Protein AF-0000000086306920 (afdb_homodimer)

InterPro domains:
  IPR001753 Enoyl-CoA hydratase/isomerase-like domain [PF00378] (53-278)
  IPR014748 Enoyl-CoA hydratase, C-terminal [G3DSA:1.10.12.10] (220-279)
  IPR018376 Enoyl-CoA hydratase/isomerase, conserved site [PS00166] (116-136)
  IPR029045 ClpP/crotonase-like domain superfamily [SSF52096] (50-278)

Foldseek 3Di:
DPPPVPPVQPQQQQQQPQPQPCDPPPLLRQEGEGERDPPPSPDLDPPDPVLLVSLVVLLPDLRHAEYEQAYPDFQHSGQDHRVVSVVPDDPVRNVVNLVVLLVSLQSLLLRLHAYEYQFLHEQEQSSLSNRLSGPAYEYEQHHKYADQVVVVVGGRRNCLQPSVCVQQNDVVSCVRRVVSGIHGRVVCCVSRVHVYYYHADPSSRVSVVVVVVVSSVRVLDARLLNSLVSVLCVVLVVDDVVVSVVSNVVSVVVVVVDVQVVQVVVCVVVVHRGDHDND/DDPPVVPDQPAQQQAQQPPQPCDPPPLLHQEGERERDRDPSPDLDPPPPNLLVSLVVLLPDLRHAEYEYAYPDFQFGGQDHRVVSVVPDDPVRNVVNLVVLLVSLQSLLLRLHAYEYQFLHEQEQSRLSNRLSGPAYEYEQHHKYADQVVVVVGFRRNCLLPSVCVQQNDVVSCVRRVVRGIHGRVVCCVSRVHVYYYHADPSSRVSVVVVVVVSSVRVLDARLLNSLVSVLVVVLVVDDVVVSVVSNVVSVVVVVVDVQVVQVVVCVVVVHRGDHDND

pLDDT: mean 84.09, std 22.6, range [19.94, 98.88]

Sequence (558 aa):
MDCSWNVSVFLVYICAVVGTLKSAVPGLAGTWRFVMRSEELNGPAFPPPQMRQLVSELHRDSAVRVVVFRSLLPGVFCAGADLKERARMSNSEAEHFVLGLRSLMNEIAALPMPTIAAVDGFALGGGLELALACDLRTAAHTAQMGLIETTRGLLPGAGGSQRLPRAVGFAVAKELIFTGRRVGGEEALQLGLVNRAVEQNQAGDAAYREALCLAREILPQAPIAVRMAKEAMNRGMEVDIASGMAIEGMCYARVIPTRDRQEGMAAFIEKRKPRYTGEMDCSWNVSVFLVYICAVVGTLKSAVPGLAGTWRFVMRSEELNGPAFPPPQMRQLVSELHRDSAVRVVVFRSLLP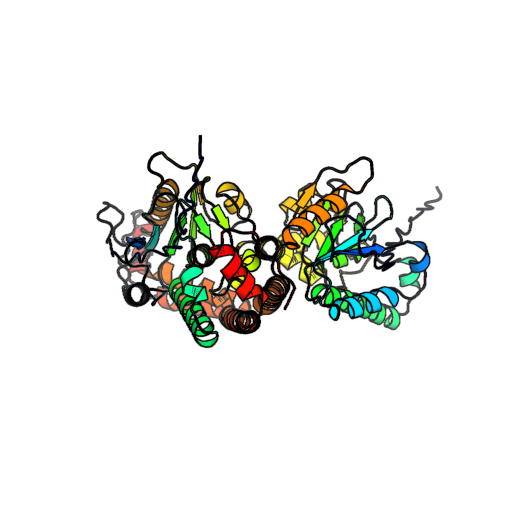GVFCAGADLKERARMSNSEAEHFVLGLRSLMNEIAALPMPTIAAVDGFALGGGLELALACDLRTAAHTAQMGLIETTRGLLPGAGGSQRLPRAVGFAVAKELIFTGRRVGGEEALQLGLVNRAVEQNQAGDAAYREALCLAREILPQAPIAVRMAKEAMNRGMEVDIASGMAIEGMCYARVIPTRDRQEGMAAFIEKRKPRYTGE

Organism: NCBI:txid299321

Structure (mmCIF, N/CA/C/O backbone):
data_AF-0000000086306920-model_v1
#
loop_
_entity.id
_entity.type
_entity.pdbx_description
1 polymer 'Enoyl CoA hydratase domain containing 2'
#
loop_
_atom_site.group_PDB
_atom_site.id
_atom_site.type_symbol
_atom_site.label_atom_id
_atom_site.label_alt_id
_atom_site.label_comp_id
_atom_site.label_asym_id
_atom_site.label_entity_id
_atom_site.label_seq_id
_atom_site.pdbx_PDB_ins_code
_atom_site.Cartn_x
_atom_site.Cartn_y
_atom_site.Cartn_z
_atom_site.occupancy
_atom_site.B_iso_or_equiv
_atom_site.auth_seq_id
_atom_site.auth_comp_id
_atom_site.auth_asym_id
_atom_site.auth_atom_id
_atom_site.pdbx_PDB_model_num
ATOM 1 N N . MET A 1 1 ? 39.969 -36.812 -15.742 1 23.05 1 MET A N 1
ATOM 2 C CA . MET A 1 1 ? 38.938 -36.906 -14.703 1 23.05 1 MET A CA 1
ATOM 3 C C . MET A 1 1 ? 37.625 -36.375 -15.195 1 23.05 1 MET A C 1
ATOM 5 O O . MET A 1 1 ? 37.562 -35.219 -15.68 1 23.05 1 MET A O 1
ATOM 9 N N . ASP A 1 2 ? 36.594 -37.219 -15.711 1 21.28 2 ASP A N 1
ATOM 10 C CA . ASP A 1 2 ? 35.406 -37.062 -16.562 1 21.28 2 ASP A CA 1
ATOM 11 C C . ASP A 1 2 ? 34.375 -36.156 -15.906 1 21.28 2 ASP A C 1
ATOM 13 O O . ASP A 1 2 ? 33.938 -36.406 -14.773 1 21.28 2 ASP A O 1
ATOM 17 N N . CYS A 1 3 ? 34.438 -34.844 -16.125 1 21.11 3 CYS A N 1
ATOM 18 C CA . CYS A 1 3 ? 33.656 -33.688 -15.711 1 21.11 3 CYS A CA 1
ATOM 19 C C . CYS A 1 3 ? 32.156 -33.875 -16.016 1 21.11 3 CYS A C 1
ATOM 21 O O . CYS A 1 3 ? 31.609 -33.219 -16.875 1 21.11 3 CYS A O 1
ATOM 23 N N . SER A 1 4 ? 31.672 -35.156 -16.047 1 22.3 4 SER A N 1
ATOM 24 C CA . SER A 1 4 ? 30.281 -35.469 -16.375 1 22.3 4 SER A CA 1
ATOM 25 C C . SER A 1 4 ? 29.312 -34.719 -15.5 1 22.3 4 SER A C 1
ATOM 27 O O . SER A 1 4 ? 29.078 -35.094 -14.344 1 22.3 4 SER A O 1
ATOM 29 N N . TRP A 1 5 ? 29.531 -33.438 -15.469 1 21.06 5 TRP A N 1
ATOM 30 C CA . TRP A 1 5 ? 28.719 -32.562 -14.633 1 21.06 5 TRP A CA 1
ATOM 31 C C . TRP A 1 5 ? 27.234 -32.781 -14.898 1 21.06 5 TRP A C 1
ATOM 33 O O . TRP A 1 5 ? 26.766 -32.656 -16.031 1 21.06 5 TRP A O 1
ATOM 43 N N . ASN A 1 6 ? 26.672 -33.875 -14.336 1 22.02 6 ASN A N 1
ATOM 44 C CA . ASN A 1 6 ? 25.25 -34.25 -14.344 1 22.02 6 ASN A CA 1
ATOM 45 C C . ASN A 1 6 ? 24.359 -33.031 -14.086 1 22.02 6 ASN A C 1
ATOM 47 O O . ASN A 1 6 ? 24.328 -32.531 -12.969 1 22.02 6 ASN A O 1
ATOM 51 N N . VAL A 1 7 ? 24.5 -32.094 -14.93 1 21.3 7 VAL A N 1
ATOM 52 C CA . VAL A 1 7 ? 23.672 -30.891 -14.891 1 21.3 7 VAL A CA 1
ATOM 53 C C . VAL A 1 7 ? 22.203 -31.281 -14.805 1 21.3 7 VAL A C 1
ATOM 55 O O . VAL A 1 7 ? 21.656 -31.875 -15.727 1 21.3 7 VAL A O 1
ATOM 58 N N . SER A 1 8 ? 21.812 -31.828 -13.68 1 23.23 8 SER A N 1
ATOM 59 C CA . SER A 1 8 ? 20.438 -32.094 -13.32 1 23.23 8 SER A CA 1
ATOM 60 C C . SER A 1 8 ? 19.516 -30.938 -13.742 1 23.23 8 SER A C 1
ATOM 62 O O . SER A 1 8 ? 19.766 -29.781 -13.375 1 23.23 8 SER A O 1
ATOM 64 N N . VAL A 1 9 ? 19.344 -30.922 -15.062 1 22.53 9 VAL A N 1
ATOM 65 C CA . VAL A 1 9 ? 18.344 -30.062 -15.688 1 22.53 9 VAL A CA 1
ATOM 66 C C . VAL A 1 9 ? 17.109 -29.969 -14.797 1 22.53 9 VAL A C 1
ATOM 68 O O . VAL A 1 9 ? 16.469 -30.984 -14.5 1 22.53 9 VAL A O 1
ATOM 71 N N . PHE A 1 10 ? 17.281 -29.172 -13.828 1 24.64 10 PHE A N 1
ATOM 72 C CA . PHE A 1 10 ? 16.188 -28.875 -12.898 1 24.64 10 PHE A CA 1
ATOM 73 C C . PHE A 1 10 ? 14.961 -28.375 -13.648 1 24.64 10 PHE A C 1
ATOM 75 O O . PHE A 1 10 ? 15.031 -27.391 -14.391 1 24.64 10 PHE A O 1
ATOM 82 N N . LEU A 1 11 ? 14.336 -29.344 -14.422 1 24.44 11 LEU A N 1
ATOM 83 C CA . LEU A 1 11 ? 13.047 -29.188 -15.086 1 24.44 11 LEU A CA 1
ATOM 84 C C . LEU A 1 11 ? 12.07 -28.406 -14.211 1 24.44 11 LEU A C 1
ATOM 86 O O . LEU A 1 11 ? 11.828 -28.766 -13.062 1 24.44 11 LEU A O 1
ATOM 90 N N . VAL A 1 12 ? 12.25 -27.234 -14.172 1 27.53 12 VAL A N 1
ATOM 91 C CA . VAL A 1 12 ? 11.234 -26.375 -13.555 1 27.53 12 VAL A CA 1
ATOM 92 C C . VAL A 1 12 ? 9.852 -26.734 -14.109 1 27.53 12 VAL A C 1
ATOM 94 O O . VAL A 1 12 ? 9.586 -26.531 -15.297 1 27.53 12 VAL A O 1
ATOM 97 N N . TYR A 1 13 ? 9.359 -27.922 -13.859 1 26.92 13 TYR A N 1
ATOM 98 C CA . TYR A 1 13 ? 8 -28.375 -14.141 1 26.92 13 TYR A CA 1
ATOM 99 C C . TYR A 1 13 ? 6.973 -27.406 -13.578 1 26.92 13 TYR A C 1
ATOM 101 O O . TYR A 1 13 ? 6.941 -27.141 -12.375 1 26.92 13 TYR A O 1
ATOM 109 N N . ILE A 1 14 ? 6.961 -26.281 -14 1 29.45 14 ILE A N 1
ATOM 110 C CA . ILE A 1 14 ? 5.703 -25.625 -13.641 1 29.45 14 ILE A CA 1
ATOM 111 C C . ILE A 1 14 ? 4.531 -26.516 -14.016 1 29.45 14 ILE A C 1
ATOM 113 O O . ILE A 1 14 ? 4.258 -26.734 -15.195 1 29.45 14 ILE A O 1
ATOM 117 N N . CYS A 1 15 ? 4.492 -27.672 -13.648 1 28.45 15 CYS A N 1
ATOM 118 C CA . CYS A 1 15 ? 3.379 -28.594 -13.82 1 28.45 15 CYS A CA 1
ATOM 119 C C . CYS A 1 15 ? 2.051 -27.922 -13.516 1 28.45 15 CYS A C 1
ATOM 121 O O . CYS A 1 15 ? 1.776 -27.562 -12.367 1 28.45 15 CYS A O 1
ATOM 123 N N . ALA A 1 16 ? 1.726 -27.016 -14.289 1 30.42 16 ALA A N 1
ATOM 124 C CA . ALA A 1 16 ? 0.384 -26.438 -14.203 1 30.42 16 ALA A CA 1
ATOM 125 C C . ALA A 1 16 ? -0.68 -27.531 -14.211 1 30.42 16 ALA A C 1
ATOM 127 O O . ALA A 1 16 ? -0.906 -28.188 -15.234 1 30.42 16 ALA A O 1
ATOM 128 N N . VAL A 1 17 ? -0.531 -28.703 -13.844 1 29.7 17 VAL A N 1
ATOM 129 C CA . VAL A 1 17 ? -1.789 -29.453 -13.82 1 29.7 17 VAL A CA 1
ATOM 130 C C . VAL A 1 17 ? -2.842 -28.641 -13.055 1 29.7 17 VAL A C 1
ATOM 132 O O . VAL A 1 17 ? -2.674 -28.359 -11.867 1 29.7 17 VAL A O 1
ATOM 135 N N . VAL A 1 18 ? -3.406 -27.781 -13.742 1 33 18 VAL A N 1
ATOM 136 C CA . VAL A 1 18 ? -4.625 -27.047 -13.406 1 33 18 VAL A CA 1
ATOM 137 C C . VAL A 1 18 ? -5.719 -28.031 -13.008 1 33 18 VAL A C 1
ATOM 139 O O . VAL A 1 18 ? -6.164 -28.844 -13.82 1 33 18 VAL A O 1
ATOM 142 N N . GLY A 1 19 ? -5.43 -28.953 -12.219 1 32.41 19 GLY A N 1
ATOM 143 C CA . GLY A 1 19 ? -6.676 -29.547 -11.75 1 32.41 19 GLY A CA 1
ATOM 144 C C . GLY A 1 19 ? -7.41 -28.672 -10.75 1 32.41 19 GLY A C 1
ATOM 145 O O . GLY A 1 19 ? -6.793 -27.859 -10.055 1 32.41 19 GLY A O 1
ATOM 146 N N . THR A 1 20 ? -8.414 -28.094 -11.305 1 39.59 20 THR A N 1
ATOM 147 C CA . THR A 1 20 ? -9.43 -27.406 -10.516 1 39.59 20 THR A CA 1
ATOM 148 C C . THR A 1 20 ? -9.766 -28.203 -9.25 1 39.59 20 THR A C 1
ATOM 150 O O . THR A 1 20 ? -10.164 -29.375 -9.336 1 39.59 20 THR A O 1
ATOM 153 N N . LEU A 1 21 ? -8.859 -28.281 -8.312 1 39.41 21 LEU A N 1
ATOM 154 C CA . LEU A 1 21 ? -9.516 -28.875 -7.145 1 39.41 21 LEU A CA 1
ATOM 155 C C . LEU A 1 21 ? -10.297 -27.812 -6.375 1 39.41 21 LEU A C 1
ATOM 157 O O . LEU A 1 21 ? -9.742 -26.781 -5.984 1 39.41 21 LEU A O 1
ATOM 161 N N . LYS A 1 22 ? -11.531 -27.625 -6.82 1 46.25 22 LYS A N 1
ATOM 162 C CA . LYS A 1 22 ? -12.406 -26.984 -5.844 1 46.25 22 LYS A CA 1
ATOM 163 C C . LYS A 1 22 ? -12.227 -27.594 -4.461 1 46.25 22 LYS A C 1
ATOM 165 O O . LYS A 1 22 ? -12.359 -28.812 -4.293 1 46.25 22 LYS A O 1
ATOM 170 N N . SER A 1 23 ? -11.188 -27.062 -3.826 1 47.88 23 SER A N 1
ATOM 171 C CA . SER A 1 23 ? -10.773 -27.656 -2.561 1 47.88 23 SER A CA 1
ATOM 172 C C . SER A 1 23 ? -11.977 -28.047 -1.709 1 47.88 23 SER A C 1
ATOM 174 O O . SER A 1 23 ? -12.93 -27.266 -1.592 1 47.88 23 SER A O 1
ATOM 176 N N . ALA A 1 24 ? -12.055 -29.266 -1.568 1 44.41 24 ALA A N 1
ATOM 177 C CA . ALA A 1 24 ? -12.891 -29.953 -0.58 1 44.41 24 ALA A CA 1
ATOM 178 C C . ALA A 1 24 ? -12.484 -29.562 0.839 1 44.41 24 ALA A C 1
ATOM 180 O O . ALA A 1 24 ? -12.82 -30.25 1.8 1 44.41 24 ALA A O 1
ATOM 181 N N . VAL A 1 25 ? -11.383 -28.672 0.858 1 42.41 25 VAL A N 1
ATOM 182 C CA . VAL A 1 25 ? -11.141 -28.422 2.275 1 42.41 25 VAL A CA 1
ATOM 183 C C . VAL A 1 25 ? -12.359 -27.766 2.9 1 42.41 25 VAL A C 1
ATOM 185 O O . VAL A 1 25 ? -12.828 -26.719 2.418 1 42.41 25 VAL A O 1
ATOM 188 N N . PRO A 1 26 ? -12.883 -28.438 3.658 1 45.09 26 PRO A N 1
ATOM 189 C CA . PRO A 1 26 ? -13.992 -27.812 4.387 1 45.09 26 PRO A CA 1
ATOM 190 C C . PRO A 1 26 ? -13.68 -26.406 4.859 1 45.09 26 PRO A C 1
ATOM 192 O O . PRO A 1 26 ? -12.602 -26.156 5.406 1 45.09 26 PRO A O 1
ATOM 195 N N . GLY A 1 27 ? -14.406 -25.438 4.461 1 44.88 27 GLY A N 1
ATOM 196 C CA . GLY A 1 27 ? -14.266 -24.047 4.879 1 44.88 27 GLY A CA 1
ATOM 197 C C . GLY A 1 27 ? -13.555 -23.188 3.852 1 44.88 27 GLY A C 1
ATOM 198 O O . GLY A 1 27 ? -13.359 -21.984 4.066 1 44.88 27 GLY A O 1
ATOM 199 N N . LEU A 1 28 ? -12.938 -23.812 2.9 1 48.72 28 LEU A N 1
ATOM 200 C CA . LEU A 1 28 ? -12.273 -23 1.889 1 48.72 28 LEU A CA 1
ATOM 201 C C . LEU A 1 28 ? -13.039 -23.031 0.571 1 48.72 28 LEU A C 1
ATOM 203 O O . LEU A 1 28 ? -12.445 -23.188 -0.496 1 48.72 28 LEU A O 1
ATOM 207 N N . ALA A 1 29 ? -14.219 -22.984 0.51 1 50.06 29 ALA A N 1
ATOM 208 C CA . ALA A 1 29 ? -15.039 -22.812 -0.684 1 50.06 29 ALA A CA 1
ATOM 209 C C . ALA A 1 29 ? -14.656 -21.531 -1.427 1 50.06 29 ALA A C 1
ATOM 211 O O . ALA A 1 29 ? -14.414 -20.5 -0.806 1 50.06 29 ALA A O 1
ATOM 212 N N . GLY A 1 30 ? -14.188 -21.719 -2.688 1 48.97 30 GLY A N 1
ATOM 213 C CA . GLY A 1 30 ? -13.836 -20.578 -3.514 1 48.97 30 GLY A CA 1
ATOM 214 C C . GLY A 1 30 ? -12.344 -20.484 -3.793 1 48.97 30 GLY A C 1
ATOM 215 O O . GLY A 1 30 ? -11.891 -19.531 -4.43 1 48.97 30 GLY A O 1
ATOM 216 N N . THR A 1 31 ? -11.688 -21.453 -3.232 1 48.62 31 THR A N 1
ATOM 217 C CA . THR A 1 31 ? -10.25 -21.438 -3.506 1 48.62 31 THR A CA 1
ATOM 218 C C . THR A 1 31 ? -9.898 -22.453 -4.598 1 48.62 31 THR A C 1
ATOM 220 O O . THR A 1 31 ? -10.422 -23.562 -4.617 1 48.62 31 THR A O 1
ATOM 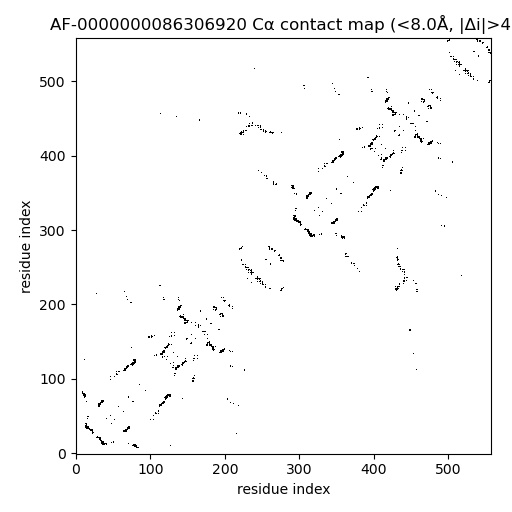223 N N . TRP A 1 32 ? -9.289 -22.016 -5.656 1 49.06 32 TRP A N 1
ATOM 224 C CA . TRP A 1 32 ? -8.758 -22.859 -6.715 1 49.06 32 TRP A CA 1
ATOM 225 C C . TRP A 1 32 ? -7.27 -23.109 -6.52 1 49.06 32 TRP A C 1
ATOM 227 O O . TRP A 1 32 ? -6.523 -22.203 -6.164 1 49.06 32 TRP A O 1
ATOM 237 N N . ARG A 1 33 ? -7.047 -24.406 -6.355 1 51.31 33 ARG A N 1
ATOM 238 C CA . ARG A 1 33 ? -5.641 -24.766 -6.227 1 51.31 33 ARG A CA 1
ATOM 239 C C . ARG A 1 33 ? -5.062 -25.219 -7.566 1 51.31 33 ARG A C 1
ATOM 241 O O . ARG A 1 33 ? -5.676 -26.016 -8.273 1 51.31 33 ARG A O 1
ATOM 248 N N . PHE A 1 34 ? -4.094 -24.547 -8.047 1 48.62 34 PHE A N 1
ATOM 249 C CA . PHE A 1 34 ? -3.35 -24.953 -9.227 1 48.62 34 PHE A CA 1
ATOM 250 C C . PHE A 1 34 ? -2.16 -25.828 -8.852 1 48.62 34 PHE A C 1
ATOM 252 O O . PHE A 1 34 ? -1.354 -25.453 -7.996 1 48.62 34 PHE A O 1
ATOM 259 N N . VAL A 1 35 ? -2.332 -27.203 -9.125 1 42.91 35 VAL A N 1
ATOM 260 C CA . VAL A 1 35 ? -1.235 -28.125 -8.844 1 42.91 35 VAL A CA 1
ATOM 261 C C . VAL A 1 35 ? -0.419 -28.359 -10.109 1 42.91 35 VAL A C 1
ATOM 263 O O . VAL A 1 35 ? -0.979 -28.641 -11.172 1 42.91 35 VAL A O 1
ATOM 266 N N . MET A 1 36 ? 0.845 -27.906 -10.18 1 45.62 36 MET A N 1
ATOM 267 C CA . MET A 1 36 ? 1.755 -28.109 -11.297 1 45.62 36 MET A CA 1
ATOM 268 C C . MET A 1 36 ? 2.389 -29.5 -11.227 1 45.62 36 MET A C 1
ATOM 270 O O . MET A 1 36 ? 2.971 -29.875 -10.203 1 45.62 36 MET A O 1
ATOM 274 N N . ARG A 1 37 ? 1.857 -30.672 -12 1 43.19 37 ARG A N 1
ATOM 275 C CA . ARG A 1 37 ? 2.508 -31.984 -12 1 43.19 37 ARG A CA 1
ATOM 276 C C . ARG A 1 37 ? 3.512 -32.094 -13.141 1 43.19 37 ARG A C 1
ATOM 278 O O . ARG A 1 37 ? 3.379 -31.406 -14.164 1 43.19 37 ARG A O 1
ATOM 285 N N . SER A 1 38 ? 4.777 -32.656 -12.938 1 41.16 38 SER A N 1
ATOM 286 C CA . SER A 1 38 ? 5.957 -32.844 -13.773 1 41.16 38 SER A CA 1
ATOM 287 C C . SER A 1 38 ? 5.602 -33.531 -15.078 1 41.16 38 SER A C 1
ATOM 289 O O . SER A 1 38 ? 6.215 -33.281 -16.109 1 41.16 38 SER A O 1
ATOM 291 N N . GLU A 1 39 ? 4.848 -34.5 -15.094 1 39.5 39 GLU A N 1
ATOM 292 C CA . GLU A 1 39 ? 5.012 -35.406 -16.219 1 39.5 39 GLU A CA 1
ATOM 293 C C . GLU A 1 39 ? 4.73 -34.688 -17.547 1 39.5 39 GLU A C 1
ATOM 295 O O . GLU A 1 39 ? 5.32 -35.062 -18.562 1 39.5 39 GLU A O 1
ATOM 300 N N . GLU A 1 40 ? 3.799 -33.969 -17.703 1 37.19 40 GLU A N 1
ATOM 301 C CA . GLU A 1 40 ? 3.404 -33.438 -19.016 1 37.19 40 GLU A CA 1
ATOM 302 C C . GLU A 1 40 ? 4.188 -32.188 -19.375 1 37.19 40 GLU A C 1
ATOM 304 O O . GLU A 1 40 ? 4.047 -31.641 -20.469 1 37.19 40 GLU A O 1
ATOM 309 N N . LEU A 1 41 ? 4.836 -31.562 -18.578 1 37.53 41 LEU A N 1
ATOM 310 C CA . LEU A 1 41 ? 5.625 -30.375 -18.859 1 37.53 41 LEU A CA 1
ATOM 311 C C . LEU A 1 41 ? 6.809 -30.703 -19.766 1 37.53 41 LEU A C 1
ATOM 313 O O . LEU A 1 41 ? 7.543 -29.812 -20.188 1 37.53 41 LEU A O 1
ATOM 317 N N . ASN A 1 42 ? 7.223 -31.859 -19.844 1 33.66 42 ASN A N 1
ATOM 318 C CA . ASN A 1 42 ? 8.336 -32.219 -20.703 1 33.66 42 ASN A CA 1
ATOM 319 C C . ASN A 1 42 ? 8 -32 -22.172 1 33.66 42 ASN A C 1
ATOM 321 O O . ASN A 1 42 ? 8.742 -32.438 -23.062 1 33.66 42 ASN A O 1
ATOM 325 N N . GLY A 1 43 ? 6.734 -31.594 -22.422 1 36.66 43 GLY A N 1
ATOM 326 C CA . GLY A 1 43 ? 6.605 -31.406 -23.859 1 36.66 43 GLY A CA 1
ATOM 327 C C . GLY A 1 43 ? 7.117 -30.062 -24.328 1 36.66 43 GLY A C 1
ATOM 328 O O . GLY A 1 43 ? 7.426 -29.188 -23.516 1 36.66 43 GLY A O 1
ATOM 329 N N . PRO A 1 44 ? 7.574 -29.844 -25.547 1 38.34 44 PRO A N 1
ATOM 330 C CA . PRO A 1 44 ? 8.102 -28.672 -26.266 1 38.34 44 PRO A CA 1
ATOM 331 C C . PRO A 1 44 ? 7.305 -27.406 -25.984 1 38.34 44 PRO A C 1
ATOM 333 O O . PRO A 1 44 ? 7.723 -26.312 -26.391 1 38.34 44 PRO A O 1
ATOM 336 N N . ALA A 1 45 ? 6.047 -27.516 -25.5 1 44.69 45 ALA A N 1
ATOM 337 C CA . ALA A 1 45 ? 5.164 -26.359 -25.578 1 44.69 45 ALA A CA 1
ATOM 338 C C . ALA A 1 45 ? 5.051 -25.672 -24.219 1 44.69 45 ALA A C 1
ATOM 340 O O . ALA A 1 45 ? 4.125 -25.938 -23.453 1 44.69 45 ALA A O 1
ATOM 341 N N . PHE A 1 46 ? 6.195 -25.203 -23.578 1 46.06 46 PHE A N 1
ATOM 342 C CA . PHE A 1 46 ? 6.062 -24.297 -22.438 1 46.06 46 PHE A CA 1
ATOM 343 C C . PHE A 1 46 ? 5.77 -22.875 -22.906 1 46.06 46 PHE A C 1
ATOM 345 O O . PHE A 1 46 ? 6.461 -22.359 -23.781 1 46.06 46 PHE A O 1
ATOM 352 N N . PRO A 1 47 ? 4.855 -22.219 -22.016 1 54.41 47 PRO A N 1
ATOM 353 C CA . PRO A 1 47 ? 3.916 -22.719 -21.016 1 54.41 47 PRO A CA 1
ATOM 354 C C . PRO A 1 47 ? 2.85 -23.641 -21.594 1 54.41 47 PRO A C 1
ATOM 356 O O . PRO A 1 47 ? 2.445 -23.469 -22.75 1 54.41 47 PRO A O 1
ATOM 359 N N . PRO A 1 48 ? 2.562 -24.609 -20.797 1 57.97 48 PRO A N 1
ATOM 360 C CA . PRO A 1 48 ? 1.554 -25.516 -21.359 1 57.97 48 PRO A CA 1
ATOM 361 C C . PRO A 1 48 ? 0.26 -24.797 -21.734 1 57.97 48 PRO A C 1
ATOM 363 O O . PRO A 1 48 ? -0.193 -23.906 -21 1 57.97 48 PRO A O 1
ATOM 366 N N . PRO A 1 49 ? -0.139 -24.938 -23 1 63.69 49 PRO A N 1
ATOM 367 C CA . PRO A 1 49 ? -1.439 -24.406 -23.422 1 63.69 49 PRO A CA 1
ATOM 368 C C . PRO A 1 49 ? -2.525 -24.594 -22.359 1 63.69 49 PRO A C 1
ATOM 370 O O . PRO A 1 49 ? -3.434 -23.766 -22.25 1 63.69 49 PRO A O 1
ATOM 373 N N . GLN A 1 50 ? -2.254 -25.484 -21.484 1 69.12 50 GLN A N 1
ATOM 374 C CA . GLN A 1 50 ? -3.277 -25.781 -20.484 1 69.12 50 GLN A CA 1
ATOM 375 C C . GLN A 1 50 ? -3.332 -24.703 -19.406 1 69.12 50 GLN A C 1
ATOM 377 O O . GLN A 1 50 ? -4.414 -24.344 -18.938 1 69.12 50 GLN A O 1
ATOM 382 N N . MET A 1 51 ? -2.203 -24.156 -19.062 1 76.06 51 MET A N 1
ATOM 383 C CA . MET A 1 51 ? -2.189 -23.125 -18.031 1 76.06 51 MET A CA 1
ATOM 384 C C . MET A 1 51 ? -2.857 -21.844 -18.547 1 76.06 51 MET A C 1
ATOM 386 O O . MET A 1 51 ? -3.613 -21.203 -17.812 1 76.06 51 MET A O 1
ATOM 390 N N . ARG A 1 52 ? -2.566 -21.562 -19.797 1 81.06 52 ARG A N 1
ATOM 391 C CA . ARG A 1 52 ? -3.182 -20.375 -20.375 1 81.06 52 ARG A CA 1
ATOM 392 C C . ARG A 1 52 ? -4.703 -20.5 -20.406 1 81.06 52 ARG A C 1
ATOM 394 O O . ARG A 1 52 ? -5.418 -19.547 -20.141 1 81.06 52 ARG A O 1
ATOM 401 N N . GLN A 1 53 ? -5.09 -21.688 -20.75 1 78.44 53 GLN A N 1
ATOM 402 C CA . GLN A 1 53 ? -6.527 -21.953 -20.781 1 78.44 53 GLN A CA 1
ATOM 403 C C . GLN A 1 53 ? -7.141 -21.812 -19.391 1 78.44 53 GLN A C 1
ATOM 405 O O . GLN A 1 53 ? -8.203 -21.203 -19.234 1 78.44 53 GLN A O 1
ATOM 410 N N . LEU A 1 54 ? -6.461 -22.312 -18.438 1 79.81 54 LEU A N 1
ATOM 411 C CA . LEU A 1 54 ? -6.949 -22.234 -17.078 1 79.81 54 LEU A CA 1
ATOM 412 C C . LEU A 1 54 ? -7.023 -20.781 -16.594 1 79.81 54 LEU A C 1
ATOM 414 O O . LEU A 1 54 ? -8.023 -20.375 -16 1 79.81 54 LEU A O 1
ATOM 418 N N . VAL A 1 55 ? -5.977 -20.062 -16.859 1 86.31 55 VAL A N 1
ATOM 419 C CA . VAL A 1 55 ? -5.941 -18.656 -16.453 1 86.31 55 VAL A CA 1
ATOM 420 C C . VAL A 1 55 ? -7.074 -17.891 -17.125 1 86.31 55 VAL A C 1
ATOM 422 O O . VAL A 1 55 ? -7.738 -17.062 -16.5 1 86.31 55 VAL A O 1
ATOM 425 N N . SER A 1 56 ? -7.289 -18.234 -18.359 1 86.75 56 SER A N 1
ATOM 426 C CA . SER A 1 56 ? -8.383 -17.594 -19.094 1 86.75 56 SER A CA 1
ATOM 427 C C . SER A 1 56 ? -9.734 -17.953 -18.484 1 86.75 56 SER A C 1
ATOM 429 O O . SER A 1 56 ? -10.602 -17.078 -18.359 1 86.75 56 SER A O 1
ATOM 431 N N . GLU A 1 57 ? -9.898 -19.188 -18.031 1 82.62 57 GLU A N 1
ATOM 432 C CA . GLU A 1 57 ? -11.141 -19.625 -17.406 1 82.62 57 GLU A CA 1
ATOM 433 C C . GLU A 1 57 ? -11.336 -18.953 -16.047 1 82.62 57 GLU A C 1
ATOM 435 O O . GLU A 1 57 ? -12.445 -18.547 -15.711 1 82.62 57 GLU A O 1
ATOM 440 N N . LEU A 1 58 ? -10.273 -18.844 -15.344 1 85.5 58 LEU A N 1
ATOM 441 C CA . LEU A 1 58 ? -10.32 -18.203 -14.039 1 85.5 58 LEU A CA 1
ATOM 442 C C . LEU A 1 58 ? -10.734 -16.734 -14.172 1 85.5 58 LEU A C 1
ATOM 444 O O . LEU A 1 58 ? -11.484 -16.219 -13.336 1 85.5 58 LEU A O 1
ATOM 448 N N . HIS A 1 59 ? -10.305 -16.141 -15.195 1 90.56 59 HIS A N 1
ATOM 449 C CA . HIS A 1 59 ? -10.602 -14.734 -15.414 1 90.56 59 HIS A CA 1
ATOM 450 C C . HIS A 1 59 ? -12.102 -14.492 -15.516 1 90.56 59 HIS A C 1
ATOM 452 O O . HIS A 1 59 ? -12.594 -13.438 -15.102 1 90.56 59 HIS A O 1
ATOM 458 N N . ARG A 1 60 ? -12.828 -15.508 -15.891 1 89.44 60 ARG A N 1
ATOM 459 C CA . ARG A 1 60 ? -14.25 -15.352 -16.156 1 89.44 60 ARG A CA 1
ATOM 460 C C . ARG A 1 60 ? -15.086 -15.961 -15.039 1 89.44 60 ARG A C 1
ATOM 462 O O . ARG A 1 60 ? -16.312 -15.891 -15.062 1 89.44 60 ARG A O 1
ATOM 469 N N . ASP A 1 61 ? -14.445 -16.531 -14.094 1 82.62 61 ASP A N 1
ATOM 470 C CA . ASP A 1 61 ? -15.172 -17.234 -13.039 1 82.62 61 ASP A CA 1
ATOM 471 C C . ASP A 1 61 ? -15.375 -16.344 -11.82 1 82.62 61 ASP A C 1
ATOM 473 O O . ASP A 1 61 ? -14.477 -16.203 -10.984 1 82.62 61 ASP A O 1
ATOM 477 N N . SER A 1 62 ? -16.547 -15.797 -11.672 1 86.31 62 SER A N 1
ATOM 478 C CA . SER A 1 62 ? -16.828 -14.852 -10.594 1 86.31 62 SER A CA 1
ATOM 479 C C . SER A 1 62 ? -16.984 -15.578 -9.258 1 86.31 62 SER A C 1
ATOM 481 O O . SER A 1 62 ? -17 -14.938 -8.203 1 86.31 62 SER A O 1
ATOM 483 N N . ALA A 1 63 ? -17.016 -16.938 -9.281 1 82.31 63 ALA A N 1
ATOM 484 C CA . ALA A 1 63 ? -17.203 -17.719 -8.055 1 82.31 63 ALA A CA 1
ATOM 485 C C . ALA A 1 63 ? -15.891 -17.922 -7.328 1 82.31 63 ALA A C 1
ATOM 487 O O . ALA A 1 63 ? -15.875 -18.219 -6.129 1 82.31 63 ALA A O 1
ATOM 488 N N . VAL A 1 64 ? -14.797 -17.766 -8.055 1 86.44 64 VAL A N 1
ATOM 489 C CA . VAL A 1 64 ? -13.484 -17.969 -7.445 1 86.44 64 VAL A CA 1
ATOM 490 C C . VAL A 1 64 ? -13.094 -16.734 -6.637 1 86.44 64 VAL A C 1
ATOM 492 O O . VAL A 1 64 ? -13.07 -15.625 -7.168 1 86.44 64 VAL A O 1
ATOM 495 N N . ARG A 1 65 ? -12.742 -16.953 -5.395 1 90.75 65 ARG A N 1
ATOM 496 C CA . ARG A 1 65 ? -12.453 -15.852 -4.492 1 90.75 65 ARG A CA 1
ATOM 497 C C . ARG A 1 65 ? -10.945 -15.672 -4.305 1 90.75 65 ARG A C 1
ATOM 499 O O . ARG A 1 65 ? -10.469 -14.562 -4.074 1 90.75 65 ARG A O 1
ATOM 506 N N . VAL A 1 66 ? -10.242 -16.781 -4.289 1 91.44 66 VAL A N 1
ATOM 507 C CA . VAL A 1 66 ? -8.789 -16.781 -4.148 1 91.44 66 VAL A CA 1
ATOM 508 C C . VAL A 1 66 ? -8.188 -17.906 -4.969 1 91.44 66 VAL A C 1
ATOM 510 O O . VAL A 1 66 ? -8.758 -19 -5.043 1 91.44 66 VAL A O 1
ATOM 513 N N . VAL A 1 67 ? -7.055 -17.625 -5.605 1 89.25 67 VAL A N 1
ATOM 514 C CA . VAL A 1 67 ? -6.301 -18.641 -6.312 1 89.25 67 VAL A CA 1
ATOM 515 C C . VAL A 1 67 ? -4.949 -18.859 -5.633 1 89.25 67 VAL A C 1
ATOM 517 O O . VAL A 1 67 ? -4.219 -17.906 -5.375 1 89.25 67 VAL A O 1
ATOM 520 N N . VAL A 1 68 ? -4.672 -20.094 -5.328 1 89.75 68 VAL A N 1
ATOM 521 C CA . VAL A 1 68 ? -3.387 -20.453 -4.73 1 89.75 68 VAL A CA 1
ATOM 522 C C . VAL A 1 68 ? -2.574 -21.297 -5.711 1 89.75 68 VAL A C 1
ATOM 524 O O . VAL A 1 68 ? -3.057 -22.312 -6.207 1 89.75 68 VAL A O 1
ATOM 527 N N . PHE A 1 69 ? -1.342 -20.812 -6.035 1 87.12 69 PHE A N 1
ATOM 528 C CA . PHE A 1 69 ? -0.392 -21.562 -6.836 1 87.12 69 PHE A CA 1
ATOM 529 C C . PHE A 1 69 ? 0.544 -22.375 -5.941 1 87.12 69 PHE A C 1
ATOM 531 O O . PHE A 1 69 ? 1.238 -21.812 -5.094 1 87.12 69 PHE A O 1
ATOM 538 N N . ARG A 1 70 ? 0.538 -23.625 -6.09 1 87.06 70 ARG A N 1
ATOM 539 C CA . ARG A 1 70 ? 1.45 -24.516 -5.363 1 87.06 70 ARG A CA 1
ATOM 540 C C . ARG A 1 70 ? 1.996 -25.609 -6.273 1 87.06 70 ARG A C 1
ATOM 542 O O . ARG A 1 70 ? 1.378 -25.938 -7.285 1 87.06 70 ARG A O 1
ATOM 549 N N . SER A 1 71 ? 3.207 -26.047 -5.91 1 83.81 71 SER A N 1
ATOM 550 C CA . SER A 1 71 ? 3.762 -27.234 -6.559 1 83.81 71 SER A CA 1
ATOM 551 C C . SER A 1 71 ? 3.594 -28.469 -5.684 1 83.81 71 SER A C 1
ATOM 553 O O . SER A 1 71 ? 3.734 -28.406 -4.461 1 83.81 71 SER A O 1
ATOM 555 N N . LEU A 1 72 ? 3.375 -29.609 -6.344 1 77.81 72 LEU A N 1
ATOM 556 C CA . LEU A 1 72 ? 3.311 -30.875 -5.609 1 77.81 72 LEU A CA 1
ATOM 557 C C . LEU A 1 72 ? 4.645 -31.609 -5.676 1 77.81 72 LEU A C 1
ATOM 559 O O . LEU A 1 72 ? 4.812 -32.656 -5.043 1 77.81 72 LEU A O 1
ATOM 563 N N . LEU A 1 73 ? 5.566 -31.047 -6.359 1 78.19 73 LEU A N 1
ATOM 564 C CA . LEU A 1 73 ? 6.906 -31.625 -6.418 1 78.19 73 LEU A CA 1
ATOM 565 C C . LEU A 1 73 ? 7.695 -31.297 -5.156 1 78.19 73 LEU A C 1
ATOM 567 O O . LEU A 1 73 ? 7.777 -30.141 -4.758 1 78.19 73 LEU A O 1
ATOM 571 N N . PRO A 1 74 ? 8.211 -32.375 -4.57 1 83.62 74 PRO A N 1
ATOM 572 C CA . PRO A 1 74 ? 8.977 -32.125 -3.348 1 83.62 74 PRO A CA 1
ATOM 573 C C . PRO A 1 74 ? 10.172 -31.203 -3.586 1 83.62 74 PRO A C 1
ATOM 575 O O . PRO A 1 74 ? 10.977 -31.438 -4.492 1 83.62 74 PRO A O 1
ATOM 578 N N . GLY A 1 75 ? 10.203 -30.172 -2.883 1 88.69 75 GLY A N 1
ATOM 579 C CA . GLY A 1 75 ? 11.359 -29.281 -2.861 1 88.69 75 GLY A CA 1
ATOM 580 C C . GLY A 1 75 ? 11.398 -28.328 -4.031 1 88.69 75 GLY A C 1
ATOM 581 O O . GLY A 1 75 ? 12.375 -27.609 -4.219 1 88.69 75 GLY A O 1
ATOM 582 N N . VAL A 1 76 ? 10.344 -28.344 -4.793 1 87.75 76 VAL A N 1
ATOM 583 C CA . VAL A 1 76 ? 10.352 -27.484 -5.965 1 87.75 76 VAL A CA 1
ATOM 584 C C . VAL A 1 76 ? 9.008 -26.75 -6.078 1 87.75 76 VAL A C 1
ATOM 586 O O . VAL A 1 76 ? 7.949 -27.375 -5.98 1 87.75 76 VAL A O 1
ATOM 589 N N . PHE A 1 77 ? 9.047 -25.469 -6.172 1 90.69 77 PHE A N 1
ATOM 590 C CA . PHE A 1 77 ? 7.887 -24.703 -6.617 1 90.69 77 PHE A CA 1
ATOM 591 C C . PHE A 1 77 ? 7.824 -24.656 -8.141 1 90.69 77 PHE A C 1
ATOM 593 O O . PHE A 1 77 ? 6.977 -25.297 -8.75 1 90.69 77 PHE A O 1
ATOM 600 N N . CYS A 1 78 ? 8.867 -24.031 -8.703 1 84.19 78 CYS A N 1
ATOM 601 C CA . CYS A 1 78 ? 9.086 -23.969 -10.141 1 84.19 78 CYS A CA 1
ATOM 602 C C . CYS A 1 78 ? 10.531 -23.594 -10.453 1 84.19 78 CYS A C 1
ATOM 604 O O . CYS A 1 78 ? 10.977 -22.484 -10.148 1 84.19 78 CYS A O 1
ATOM 606 N N . ALA A 1 79 ? 11.219 -24.516 -11.094 1 82.56 79 ALA A N 1
ATOM 607 C CA . ALA A 1 79 ? 12.664 -24.359 -11.258 1 82.56 79 ALA A CA 1
ATOM 608 C C . ALA A 1 79 ? 12.992 -23.641 -12.57 1 82.56 79 ALA A C 1
ATOM 610 O O . ALA A 1 79 ? 14.156 -23.469 -12.906 1 82.56 79 ALA A O 1
ATOM 611 N N . GLY A 1 80 ? 12.047 -23.266 -13.312 1 76.5 80 GLY A N 1
ATOM 612 C CA . GLY A 1 80 ? 12.281 -22.484 -14.523 1 76.5 80 GLY A CA 1
ATOM 613 C C . GLY A 1 80 ? 12.289 -23.328 -15.781 1 76.5 80 GLY A C 1
ATOM 614 O O . GLY A 1 80 ? 11.953 -24.516 -15.734 1 76.5 80 GLY A O 1
ATOM 615 N N . ALA A 1 81 ? 12.625 -22.734 -16.906 1 73.31 81 ALA A N 1
ATOM 616 C CA . ALA A 1 81 ? 12.609 -23.391 -18.219 1 73.31 81 ALA A CA 1
ATOM 617 C C . ALA A 1 81 ? 13.766 -24.375 -18.344 1 73.31 81 ALA A C 1
ATOM 619 O O . ALA A 1 81 ? 14.852 -24.141 -17.828 1 73.31 81 ALA A O 1
ATOM 620 N N . ASP A 1 82 ? 13.445 -25.453 -19.094 1 74.31 82 ASP A N 1
ATOM 621 C CA . ASP A 1 82 ? 14.484 -26.438 -19.406 1 74.31 82 ASP A CA 1
ATOM 622 C C . ASP A 1 82 ? 15.453 -25.891 -20.453 1 74.31 82 ASP A C 1
ATOM 624 O O . ASP A 1 82 ? 15.086 -25.672 -21.609 1 74.31 82 ASP A O 1
ATOM 628 N N . LEU A 1 83 ? 16.703 -25.766 -20.047 1 80.62 83 LEU A N 1
ATOM 629 C CA . LEU A 1 83 ? 17.688 -25.141 -20.938 1 80.62 83 LEU A CA 1
ATOM 630 C C . LEU A 1 83 ? 18.062 -26.094 -22.078 1 80.62 83 LEU A C 1
ATOM 632 O O . LEU A 1 83 ? 18.578 -25.641 -23.109 1 80.62 83 LEU A O 1
ATOM 636 N N . LYS A 1 84 ? 17.875 -27.391 -21.875 1 77.56 84 LYS A N 1
ATOM 637 C CA . LYS A 1 84 ? 18.109 -28.328 -22.969 1 77.56 84 LYS A CA 1
ATOM 638 C C . LYS A 1 84 ? 17.109 -28.109 -24.109 1 77.56 84 LYS A C 1
ATOM 640 O O . LYS A 1 84 ? 17.484 -28.141 -25.281 1 77.56 84 LYS A O 1
ATOM 645 N N . GLU A 1 85 ? 15.922 -27.875 -23.719 1 77.19 85 GLU A N 1
ATOM 646 C CA . GLU A 1 85 ? 14.898 -27.578 -24.719 1 77.19 85 GLU A CA 1
ATOM 647 C C . GLU A 1 85 ? 15.148 -26.219 -25.375 1 77.19 85 GLU A C 1
ATOM 649 O O . GLU A 1 85 ? 15.016 -26.078 -26.594 1 77.19 85 GLU A O 1
ATOM 654 N N . ARG A 1 86 ? 15.547 -25.281 -24.547 1 83.56 86 ARG A N 1
ATOM 655 C CA . ARG A 1 86 ? 15.781 -23.938 -25.047 1 83.56 86 ARG A CA 1
ATOM 656 C C . ARG A 1 86 ? 16.969 -23.906 -26.016 1 83.56 86 ARG A C 1
ATOM 658 O O . ARG A 1 86 ? 16.969 -23.125 -26.969 1 83.56 86 ARG A O 1
ATOM 665 N N . ALA A 1 87 ? 17.906 -24.766 -25.812 1 87.69 87 ALA A N 1
ATOM 666 C CA . ALA A 1 87 ? 19.109 -24.812 -26.641 1 87.69 87 ALA A CA 1
ATOM 667 C C . ALA A 1 87 ? 18.781 -25.25 -28.062 1 87.69 87 ALA A C 1
ATOM 669 O O . ALA A 1 87 ? 19.531 -24.953 -29 1 87.69 87 ALA A O 1
ATOM 670 N N . ARG A 1 88 ? 17.734 -25.922 -28.234 1 88.56 88 ARG A N 1
ATOM 671 C CA . ARG A 1 88 ? 17.359 -26.453 -29.547 1 88.56 88 ARG A CA 1
ATOM 672 C C . ARG A 1 88 ? 16.531 -25.453 -30.328 1 88.56 88 ARG A C 1
ATOM 674 O O . ARG A 1 88 ? 16.266 -25.641 -31.516 1 88.56 88 ARG A O 1
ATOM 681 N N . MET A 1 89 ? 16.219 -24.406 -29.734 1 87.44 89 MET A N 1
ATOM 682 C CA . MET A 1 89 ? 15.359 -23.406 -30.359 1 87.44 89 MET A CA 1
ATOM 683 C C . MET A 1 89 ? 16.172 -22.469 -31.25 1 87.44 89 MET A C 1
ATOM 685 O O . MET A 1 89 ? 17.297 -22.094 -30.906 1 87.44 89 MET A O 1
ATOM 689 N N . SER A 1 90 ? 15.5 -22.188 -32.375 1 94.19 90 SER A N 1
ATOM 690 C CA . SER A 1 90 ? 16.047 -21.078 -33.125 1 94.19 90 SER A CA 1
ATOM 691 C C . SER A 1 90 ? 15.875 -19.75 -32.406 1 94.19 90 SER A C 1
ATOM 693 O O . SER A 1 90 ? 15.133 -19.672 -31.406 1 94.19 90 SER A O 1
ATOM 695 N N . ASN A 1 91 ? 16.578 -18.703 -32.875 1 93.81 91 ASN A N 1
ATOM 696 C CA . ASN A 1 91 ? 16.438 -17.375 -32.281 1 93.81 91 ASN A CA 1
ATOM 697 C C . ASN A 1 91 ? 14.992 -16.906 -32.281 1 93.81 91 ASN A C 1
ATOM 699 O O . ASN A 1 91 ? 14.492 -16.391 -31.266 1 93.81 91 ASN A O 1
ATOM 703 N N . SER A 1 92 ? 14.414 -17.141 -33.375 1 94.75 92 SER A N 1
ATOM 704 C CA . SER A 1 92 ? 13.016 -16.719 -33.5 1 94.75 92 SER A CA 1
ATOM 705 C C . SER A 1 92 ? 12.125 -17.5 -32.531 1 94.75 92 SER A C 1
ATOM 707 O O . SER A 1 92 ? 11.219 -16.938 -31.922 1 94.75 92 SER A O 1
ATOM 709 N N . GLU A 1 93 ? 12.398 -18.75 -32.469 1 89.88 93 GLU A N 1
ATOM 710 C CA . GLU A 1 93 ? 11.617 -19.594 -31.578 1 89.88 93 GLU A CA 1
ATOM 711 C C . GLU A 1 93 ? 11.836 -19.188 -30.125 1 89.88 93 GLU A C 1
ATOM 713 O O . GLU A 1 93 ? 10.891 -19.156 -29.328 1 89.88 93 GLU A O 1
ATOM 718 N N . ALA A 1 94 ? 13.016 -18.859 -29.766 1 90 94 ALA A N 1
ATOM 719 C CA . ALA A 1 94 ? 13.352 -18.422 -28.406 1 90 94 ALA A CA 1
ATOM 720 C C . ALA A 1 94 ? 12.625 -17.125 -28.062 1 90 94 ALA A C 1
ATOM 722 O O . ALA A 1 94 ? 12.109 -16.984 -26.953 1 90 94 ALA A O 1
ATOM 723 N N . GLU A 1 95 ? 12.578 -16.234 -28.969 1 93.56 95 GLU A N 1
ATOM 724 C CA . GLU A 1 95 ? 11.867 -14.977 -28.766 1 93.56 95 GLU A CA 1
ATOM 725 C C . GLU A 1 95 ? 10.383 -15.219 -28.531 1 93.56 95 GLU A C 1
ATOM 727 O O . GLU A 1 95 ? 9.789 -14.609 -27.641 1 93.56 95 GLU A O 1
ATOM 732 N N . HIS A 1 96 ? 9.812 -16.047 -29.312 1 90.12 96 HIS A N 1
ATOM 733 C CA . HIS A 1 96 ? 8.391 -16.359 -29.188 1 90.12 96 HIS A CA 1
ATOM 734 C C . HIS A 1 96 ? 8.094 -17.047 -27.859 1 90.12 96 HIS A C 1
ATOM 736 O O . HIS A 1 96 ? 7.059 -16.797 -27.25 1 90.12 96 HIS A O 1
ATOM 742 N N . PHE A 1 97 ? 8.977 -17.938 -27.547 1 85.81 97 PHE A N 1
ATOM 743 C CA . PHE A 1 97 ? 8.82 -18.656 -26.281 1 85.81 97 PHE A CA 1
ATOM 744 C C . PHE A 1 97 ? 8.766 -17.688 -25.109 1 85.81 97 PHE A C 1
ATOM 746 O O . PHE A 1 97 ? 7.836 -17.734 -24.312 1 85.81 97 PHE A O 1
ATOM 753 N N . VAL A 1 98 ? 9.695 -16.75 -25.016 1 91.06 98 VAL A N 1
ATOM 754 C CA . VAL A 1 98 ? 9.773 -15.82 -23.891 1 91.06 98 VAL A CA 1
ATOM 755 C C . VAL A 1 98 ? 8.586 -14.859 -23.938 1 91.06 98 VAL A C 1
ATOM 757 O O . VAL A 1 98 ? 8.039 -14.5 -22.891 1 91.06 98 VAL A O 1
ATOM 760 N N . LEU A 1 99 ? 8.188 -14.5 -25.078 1 93.56 99 LEU A N 1
ATOM 761 C CA . LEU A 1 99 ? 7 -13.664 -25.219 1 93.56 99 LEU A CA 1
ATOM 762 C C . LEU A 1 99 ? 5.77 -14.367 -24.656 1 93.56 99 LEU A C 1
ATOM 764 O O . LEU A 1 99 ? 4.945 -13.742 -23.984 1 93.56 99 LEU A O 1
ATOM 768 N N . GLY A 1 100 ? 5.672 -15.586 -24.984 1 89 100 GLY A N 1
ATOM 769 C CA . GLY A 1 100 ? 4.57 -16.375 -24.453 1 89 100 GLY A CA 1
ATOM 770 C C . GLY A 1 100 ? 4.562 -16.453 -22.938 1 89 100 GLY A C 1
ATOM 771 O O . GLY A 1 100 ? 3.514 -16.297 -22.312 1 89 100 GLY A O 1
ATOM 772 N N . LEU A 1 101 ? 5.711 -16.609 -22.375 1 89.25 101 LEU A N 1
ATOM 773 C CA . LEU A 1 101 ? 5.836 -16.672 -20.922 1 89.25 101 LEU A CA 1
ATOM 774 C C . LEU A 1 101 ? 5.473 -15.336 -20.281 1 89.25 101 LEU A C 1
ATOM 776 O O . LEU A 1 101 ? 4.742 -15.289 -19.297 1 89.25 101 LEU A O 1
ATOM 780 N N . ARG A 1 102 ? 5.992 -14.32 -20.844 1 94.69 102 ARG A N 1
ATOM 781 C CA . ARG A 1 102 ? 5.699 -12.984 -20.359 1 94.69 102 ARG A CA 1
ATOM 782 C C . ARG A 1 102 ? 4.199 -12.695 -20.406 1 94.69 102 ARG A C 1
ATOM 784 O O . ARG A 1 102 ? 3.631 -12.141 -19.469 1 94.69 102 ARG A O 1
ATOM 791 N N . SER A 1 103 ? 3.602 -13.062 -21.484 1 94 103 SER A N 1
ATOM 792 C CA . SER A 1 103 ? 2.162 -12.883 -21.641 1 94 103 SER A CA 1
ATOM 793 C C . SER A 1 103 ? 1.39 -13.656 -20.562 1 94 103 SER A C 1
ATOM 795 O O . SER A 1 103 ? 0.445 -13.125 -19.984 1 94 103 SER A O 1
ATOM 797 N N . LEU A 1 104 ? 1.792 -14.812 -20.328 1 89.38 104 LEU A N 1
ATOM 798 C CA . LEU A 1 104 ? 1.131 -15.633 -19.312 1 89.38 104 LEU A CA 1
ATOM 799 C C . LEU A 1 104 ? 1.243 -14.984 -17.938 1 89.38 104 LEU A C 1
ATOM 801 O O . LEU A 1 104 ? 0.253 -14.891 -17.203 1 89.38 104 LEU A O 1
ATOM 805 N N . MET A 1 105 ? 2.463 -14.578 -17.578 1 94.06 105 MET A N 1
ATOM 806 C CA . MET A 1 105 ? 2.648 -13.938 -16.281 1 94.06 105 MET A CA 1
ATOM 807 C C . MET A 1 105 ? 1.783 -12.68 -16.172 1 94.06 105 MET A C 1
ATOM 809 O O . MET A 1 105 ? 1.218 -12.406 -15.117 1 94.06 105 MET A O 1
ATOM 813 N N . ASN A 1 106 ? 1.661 -11.945 -17.266 1 96.56 106 ASN A N 1
ATOM 814 C CA . ASN A 1 106 ? 0.803 -10.766 -17.266 1 96.56 106 ASN A CA 1
ATOM 815 C C . ASN A 1 106 ? -0.663 -11.141 -17.062 1 96.56 106 ASN A C 1
ATOM 817 O O . ASN A 1 106 ? -1.394 -10.438 -16.359 1 96.56 106 ASN A O 1
ATOM 821 N N . GLU A 1 107 ? -1.063 -12.211 -17.672 1 94 107 GLU A N 1
ATOM 822 C CA . GLU A 1 107 ? -2.439 -12.672 -17.516 1 94 107 GLU A CA 1
ATOM 823 C C . GLU A 1 107 ? -2.721 -13.102 -16.078 1 94 107 GLU A C 1
ATOM 825 O O . GLU A 1 107 ? -3.809 -12.867 -15.562 1 94 107 GLU A O 1
ATOM 830 N N . ILE A 1 108 ? -1.786 -13.719 -15.445 1 92.62 108 ILE A N 1
ATOM 831 C CA . ILE A 1 108 ? -1.928 -14.125 -14.047 1 92.62 108 ILE A CA 1
ATOM 832 C C . ILE A 1 108 ? -2.035 -12.891 -13.156 1 92.62 108 ILE A C 1
ATOM 834 O O . ILE A 1 108 ? -2.914 -12.812 -12.297 1 92.62 108 ILE A O 1
ATOM 838 N N . ALA A 1 109 ? -1.173 -11.922 -13.383 1 97.38 109 ALA A N 1
ATOM 839 C CA . ALA A 1 109 ? -1.187 -10.68 -12.609 1 97.38 109 ALA A CA 1
ATOM 840 C C . ALA A 1 109 ? -2.518 -9.953 -12.766 1 97.38 109 ALA A C 1
ATOM 842 O O . ALA A 1 109 ? -2.961 -9.258 -11.844 1 97.38 109 ALA A O 1
ATOM 843 N N . ALA A 1 110 ? -3.17 -10.211 -13.867 1 96.88 110 ALA A N 1
ATOM 844 C CA . ALA A 1 110 ? -4.383 -9.469 -14.203 1 96.88 110 ALA A CA 1
ATOM 845 C C . ALA A 1 110 ? -5.629 -10.203 -13.727 1 96.88 110 ALA A C 1
ATOM 847 O O . ALA A 1 110 ? -6.75 -9.719 -13.898 1 96.88 110 ALA A O 1
ATOM 848 N N . LEU A 1 111 ? -5.465 -11.391 -13.211 1 94.25 111 LEU A N 1
ATOM 849 C CA . LEU A 1 111 ? -6.633 -12.062 -12.648 1 94.25 111 LEU A CA 1
ATOM 850 C C . LEU A 1 111 ? -7.367 -11.156 -11.672 1 94.25 111 LEU A C 1
ATOM 852 O O . LEU A 1 111 ? -6.738 -10.453 -10.875 1 94.25 111 LEU A O 1
ATOM 856 N N . PRO A 1 112 ? -8.688 -11.156 -11.664 1 96.25 112 PRO A N 1
ATOM 857 C CA . PRO A 1 112 ? -9.438 -10.203 -10.852 1 96.25 112 PRO A CA 1
ATOM 858 C C . PRO A 1 112 ? -9.438 -10.562 -9.367 1 96.25 112 PRO A C 1
ATOM 860 O O . PRO A 1 112 ? -9.555 -9.68 -8.516 1 96.25 112 PRO A O 1
ATOM 863 N N . MET A 1 113 ? -9.359 -11.859 -9.047 1 93 113 MET A N 1
ATOM 864 C CA . MET A 1 113 ? -9.312 -12.289 -7.648 1 93 113 MET A CA 1
ATOM 865 C C . MET A 1 113 ? -7.875 -12.328 -7.141 1 93 113 MET A C 1
ATOM 867 O O . MET A 1 113 ? -6.938 -12.453 -7.93 1 93 113 MET A O 1
ATOM 871 N N . PRO A 1 114 ? -7.695 -12.242 -5.809 1 95.75 114 PRO A N 1
ATOM 872 C CA . PRO A 1 114 ? -6.355 -12.375 -5.238 1 95.75 114 PRO A CA 1
ATOM 873 C C . PRO A 1 114 ? -5.684 -13.695 -5.605 1 95.75 114 PRO A C 1
ATOM 875 O O . PRO A 1 114 ? -6.348 -14.734 -5.637 1 95.75 114 PRO A O 1
ATOM 878 N N . THR A 1 115 ? -4.418 -13.633 -5.902 1 95.12 115 THR A N 1
ATOM 879 C CA . THR A 1 115 ? -3.59 -14.805 -6.164 1 95.12 115 THR A CA 1
ATOM 880 C C . THR A 1 115 ? -2.459 -14.906 -5.145 1 95.12 115 THR A C 1
ATOM 882 O O . THR A 1 115 ? -1.88 -13.891 -4.746 1 95.12 115 THR A O 1
ATOM 885 N N . ILE A 1 116 ? -2.17 -16.203 -4.691 1 94.75 116 ILE A N 1
ATOM 886 C CA . ILE A 1 116 ? -1.119 -16.453 -3.711 1 94.75 116 ILE A CA 1
ATOM 887 C C . ILE A 1 116 ? -0.166 -17.516 -4.238 1 94.75 116 ILE A C 1
ATOM 889 O O . ILE A 1 116 ? -0.598 -18.609 -4.613 1 94.75 116 ILE A O 1
ATOM 893 N N . ALA A 1 117 ? 1.111 -17.172 -4.34 1 95.19 117 ALA A N 1
ATOM 894 C CA . ALA A 1 117 ? 2.129 -18.188 -4.621 1 95.19 117 ALA A CA 1
ATOM 895 C C . ALA A 1 117 ? 2.658 -18.797 -3.33 1 95.19 117 ALA A C 1
ATOM 897 O O . ALA A 1 117 ? 3.178 -18.094 -2.463 1 95.19 117 ALA A O 1
ATOM 898 N N . ALA A 1 118 ? 2.496 -20.125 -3.197 1 94.56 118 ALA A N 1
ATOM 899 C CA . ALA A 1 118 ? 3.031 -20.859 -2.059 1 94.56 118 ALA A CA 1
ATOM 900 C C . ALA A 1 118 ? 4.367 -21.516 -2.408 1 94.56 118 ALA A C 1
ATOM 902 O O . ALA A 1 118 ? 4.398 -22.578 -3.051 1 94.56 118 ALA A O 1
ATOM 903 N N . VAL A 1 119 ? 5.496 -20.953 -1.872 1 96.38 119 VAL A N 1
ATOM 904 C CA . VAL A 1 119 ? 6.828 -21.359 -2.307 1 96.38 119 VAL A CA 1
ATOM 905 C C . VAL A 1 119 ? 7.473 -22.25 -1.243 1 96.38 119 VAL A C 1
ATOM 907 O O . VAL A 1 119 ? 8.164 -21.75 -0.351 1 96.38 119 VAL A O 1
ATOM 910 N N . ASP A 1 120 ? 7.312 -23.562 -1.469 1 95.5 120 ASP A N 1
ATOM 911 C CA . ASP A 1 120 ? 7.84 -24.531 -0.52 1 95.5 120 ASP A CA 1
ATOM 912 C C . ASP A 1 120 ? 9.219 -25.016 -0.949 1 95.5 120 ASP A C 1
ATOM 914 O O . ASP A 1 120 ? 9.898 -25.719 -0.195 1 95.5 120 ASP A O 1
ATOM 918 N N . GLY A 1 121 ? 9.656 -24.703 -2.145 1 94.88 121 GLY A N 1
ATOM 919 C CA . GLY A 1 121 ? 10.938 -25.156 -2.666 1 94.88 121 GLY A CA 1
ATOM 920 C C . GLY A 1 121 ? 11.586 -24.156 -3.617 1 94.88 121 GLY A C 1
ATOM 921 O O . GLY A 1 121 ? 11.43 -22.953 -3.457 1 94.88 121 GLY A O 1
ATOM 922 N N . PHE A 1 122 ? 12.336 -24.688 -4.543 1 93.81 122 PHE A N 1
ATOM 923 C CA . PHE A 1 122 ? 13.062 -23.875 -5.496 1 93.81 122 PHE A CA 1
ATOM 924 C C . PHE A 1 122 ? 12.102 -23.094 -6.387 1 93.81 122 PHE A C 1
ATOM 926 O O . PHE A 1 122 ? 11.203 -23.688 -7 1 93.81 122 PHE A O 1
ATOM 933 N N . ALA A 1 123 ? 12.164 -21.797 -6.402 1 95.44 123 ALA A N 1
ATOM 934 C CA . ALA A 1 123 ? 11.539 -20.891 -7.359 1 95.44 123 ALA A CA 1
ATOM 935 C C . ALA A 1 123 ? 12.594 -20.062 -8.094 1 95.44 123 ALA A C 1
ATOM 937 O O . ALA A 1 123 ? 13 -19 -7.625 1 95.44 123 ALA A O 1
ATOM 938 N N . LEU A 1 124 ? 12.984 -20.562 -9.289 1 93.75 124 LEU A N 1
ATOM 939 C CA . LEU A 1 124 ? 14.141 -19.984 -9.977 1 93.75 124 LEU A CA 1
ATOM 940 C C . LEU A 1 124 ? 13.766 -19.516 -11.375 1 93.75 124 LEU A C 1
ATOM 942 O O . LEU A 1 124 ? 13.016 -20.188 -12.086 1 93.75 124 LEU A O 1
ATOM 946 N N . GLY A 1 125 ? 14.383 -18.391 -11.734 1 93.5 125 GLY A N 1
ATOM 947 C CA . GLY A 1 125 ? 14.086 -17.859 -13.047 1 93.5 125 GLY A CA 1
ATOM 948 C C . GLY A 1 125 ? 12.602 -17.672 -13.297 1 93.5 125 GLY A C 1
ATOM 949 O O . GLY A 1 125 ? 11.914 -17 -12.523 1 93.5 125 GLY A O 1
ATOM 950 N N . GLY A 1 126 ? 12.141 -18.375 -14.258 1 91 126 GLY A N 1
ATOM 951 C CA . GLY A 1 126 ? 10.719 -18.328 -14.578 1 91 126 GLY A CA 1
ATOM 952 C C . GLY A 1 126 ? 9.828 -18.703 -13.406 1 91 126 GLY A C 1
ATOM 953 O O . GLY A 1 126 ? 8.703 -18.219 -13.297 1 91 126 GLY A O 1
ATOM 954 N N . GLY A 1 127 ? 10.312 -19.531 -12.555 1 92 127 GLY A N 1
ATOM 955 C CA . GLY A 1 127 ? 9.562 -19.891 -11.367 1 92 127 GLY A CA 1
ATOM 956 C C . GLY A 1 127 ? 9.344 -18.719 -10.422 1 92 127 GLY A C 1
ATOM 957 O O . GLY A 1 127 ? 8.234 -18.531 -9.914 1 92 127 GLY A O 1
ATOM 958 N N . LEU A 1 128 ? 10.414 -17.984 -10.156 1 96.44 128 LEU A N 1
ATOM 959 C CA . LEU A 1 128 ? 10.234 -16.797 -9.32 1 96.44 128 LEU A CA 1
ATOM 960 C C . LEU A 1 128 ? 9.414 -15.742 -10.055 1 96.44 128 LEU A C 1
ATOM 962 O O . LEU A 1 128 ? 8.641 -15.008 -9.43 1 96.44 128 LEU A O 1
ATOM 966 N N . GLU A 1 129 ? 9.562 -15.695 -11.383 1 96.06 129 GLU A N 1
ATOM 967 C CA . GLU A 1 129 ? 8.742 -14.758 -12.148 1 96.06 129 GLU A CA 1
ATOM 968 C C . GLU A 1 129 ? 7.262 -15.102 -12.031 1 96.06 129 GLU A C 1
ATOM 970 O O . GLU A 1 129 ? 6.414 -14.211 -11.961 1 96.06 129 GLU A O 1
ATOM 975 N N . LEU A 1 130 ? 6.961 -16.359 -11.953 1 92.19 130 LEU A N 1
ATOM 976 C CA . LEU A 1 130 ? 5.59 -16.781 -11.695 1 92.19 130 LEU A CA 1
ATOM 977 C C . LEU A 1 130 ? 5.129 -16.328 -10.312 1 92.19 130 LEU A C 1
ATOM 979 O O . LEU A 1 130 ? 4.043 -15.758 -10.172 1 92.19 130 LEU A O 1
ATOM 983 N N . ALA A 1 131 ? 5.945 -16.562 -9.352 1 96.38 131 ALA A N 1
ATOM 984 C CA . ALA A 1 131 ? 5.609 -16.141 -7.992 1 96.38 131 ALA A CA 1
ATOM 985 C C . ALA A 1 131 ? 5.395 -14.625 -7.93 1 96.38 131 ALA A C 1
ATOM 987 O O . ALA A 1 131 ? 4.445 -14.156 -7.293 1 96.38 131 ALA A O 1
ATOM 988 N N . LEU A 1 132 ? 6.242 -13.898 -8.617 1 98.25 132 LEU A N 1
ATOM 989 C CA . LEU A 1 132 ? 6.18 -12.445 -8.609 1 98.25 132 LEU A CA 1
ATOM 990 C C . LEU A 1 132 ? 4.941 -11.945 -9.344 1 98.25 132 LEU A C 1
ATOM 992 O O . LEU A 1 132 ? 4.496 -10.812 -9.133 1 98.25 132 LEU A O 1
ATOM 996 N N . ALA A 1 133 ? 4.422 -12.742 -10.266 1 97.06 133 ALA A N 1
ATOM 997 C CA . ALA A 1 133 ? 3.203 -12.367 -10.977 1 97.06 133 ALA A CA 1
ATOM 998 C C . ALA A 1 133 ? 1.982 -12.469 -10.07 1 97.06 133 ALA A C 1
ATOM 1000 O O . ALA A 1 133 ? 0.94 -11.875 -10.344 1 97.06 133 ALA A O 1
ATOM 1001 N N . CYS A 1 134 ? 2.084 -13.234 -9.016 1 96.69 134 CYS A N 1
ATOM 1002 C CA . CYS A 1 134 ? 1 -13.352 -8.055 1 96.69 134 CYS A CA 1
ATOM 1003 C C . CYS A 1 134 ? 0.935 -12.125 -7.152 1 96.69 134 CYS A C 1
ATOM 1005 O O . CYS A 1 134 ? 1.934 -11.422 -6.977 1 96.69 134 CYS A O 1
ATOM 1007 N N . ASP A 1 135 ? -0.26 -11.945 -6.559 1 98.12 135 ASP A N 1
ATOM 1008 C CA . ASP A 1 135 ? -0.457 -10.805 -5.672 1 98.12 135 ASP A CA 1
ATOM 1009 C C . ASP A 1 135 ? 0.344 -10.969 -4.383 1 98.12 135 ASP A C 1
ATOM 1011 O O . ASP A 1 135 ? 0.941 -10.008 -3.889 1 98.12 135 ASP A O 1
ATOM 1015 N N . LEU A 1 136 ? 0.255 -12.156 -3.834 1 98.12 136 LEU A N 1
ATOM 1016 C CA . LEU A 1 136 ? 0.853 -12.469 -2.541 1 98.12 136 LEU A CA 1
ATOM 1017 C C . LEU A 1 136 ? 1.733 -13.711 -2.637 1 98.12 136 LEU A C 1
ATOM 1019 O O . LEU A 1 136 ? 1.542 -14.547 -3.521 1 98.12 136 LEU A O 1
ATOM 1023 N N . ARG A 1 137 ? 2.689 -13.766 -1.707 1 98.69 137 ARG A N 1
ATOM 1024 C CA . ARG A 1 137 ? 3.607 -14.898 -1.679 1 98.69 137 ARG A CA 1
ATOM 1025 C C . ARG A 1 137 ? 3.885 -15.344 -0.247 1 98.69 137 ARG A C 1
ATOM 1027 O O . ARG A 1 137 ? 4.102 -14.508 0.636 1 98.69 137 ARG A O 1
ATOM 1034 N N . THR A 1 138 ? 3.797 -16.625 -0.042 1 98 138 THR A N 1
ATOM 1035 C CA . THR A 1 138 ? 4.293 -17.266 1.172 1 98 138 THR A CA 1
ATOM 1036 C C . THR A 1 138 ? 5.469 -18.188 0.857 1 98 138 THR A C 1
ATOM 1038 O O . THR A 1 138 ? 5.543 -18.766 -0.232 1 98 138 THR A O 1
ATOM 1041 N N . ALA A 1 139 ? 6.418 -18.297 1.837 1 98.81 139 ALA A N 1
ATOM 1042 C CA . ALA A 1 139 ? 7.598 -19.109 1.574 1 98.81 139 ALA A CA 1
ATOM 1043 C C . ALA A 1 139 ? 8.008 -19.906 2.816 1 98.81 139 ALA A C 1
ATOM 1045 O O . ALA A 1 139 ? 7.871 -19.406 3.941 1 98.81 139 ALA A O 1
ATOM 1046 N N . ALA A 1 140 ? 8.438 -21.125 2.566 1 98.75 140 ALA A N 1
ATOM 1047 C CA . ALA A 1 140 ? 9.156 -21.844 3.615 1 98.75 140 ALA A CA 1
ATOM 1048 C C . ALA A 1 140 ? 10.57 -21.297 3.777 1 98.75 140 ALA A C 1
ATOM 1050 O O . ALA A 1 140 ? 11.172 -20.812 2.814 1 98.75 140 ALA A O 1
ATOM 1051 N N . HIS A 1 141 ? 11.133 -21.453 4.977 1 98.62 141 HIS A N 1
ATOM 1052 C CA . HIS A 1 141 ? 12.492 -21 5.234 1 98.62 141 HIS A CA 1
ATOM 1053 C C . HIS A 1 141 ? 13.5 -21.719 4.344 1 98.62 141 HIS A C 1
ATOM 1055 O O . HIS A 1 141 ? 14.531 -21.156 3.982 1 98.62 141 HIS A O 1
ATOM 1061 N N . THR A 1 142 ? 13.148 -22.906 3.928 1 97.94 142 THR A N 1
ATOM 1062 C CA . THR A 1 142 ? 14.07 -23.734 3.156 1 97.94 142 THR A CA 1
ATOM 1063 C C . THR A 1 142 ? 13.945 -23.438 1.665 1 97.94 142 THR A C 1
ATOM 1065 O O . THR A 1 142 ? 14.727 -23.953 0.858 1 97.94 142 THR A O 1
ATOM 1068 N N . ALA A 1 143 ? 12.93 -22.672 1.354 1 98.19 143 ALA A N 1
ATOM 1069 C CA . ALA A 1 143 ? 12.797 -22.312 -0.058 1 98.19 143 ALA A CA 1
ATOM 1070 C C . ALA A 1 143 ? 14.023 -21.562 -0.551 1 98.19 143 ALA A C 1
ATOM 1072 O O . ALA A 1 143 ? 14.734 -20.938 0.24 1 98.19 143 ALA A O 1
ATOM 1073 N N . GLN A 1 144 ? 14.336 -21.75 -1.85 1 98.25 144 GLN A N 1
ATOM 1074 C CA . GLN A 1 144 ? 15.359 -20.984 -2.551 1 98.25 144 GLN A CA 1
ATOM 1075 C C . GLN A 1 144 ? 14.773 -20.234 -3.746 1 98.25 144 GLN A C 1
ATOM 1077 O O . GLN A 1 144 ? 14.234 -20.859 -4.664 1 98.25 144 GLN A O 1
ATOM 1082 N N . MET A 1 145 ? 14.945 -18.891 -3.654 1 98.62 145 MET A N 1
ATOM 1083 C CA . MET A 1 145 ? 14.336 -18.047 -4.672 1 98.62 145 MET A CA 1
ATOM 1084 C C . MET A 1 145 ? 15.375 -17.156 -5.344 1 98.62 145 MET A C 1
ATOM 1086 O O . MET A 1 145 ? 16.234 -16.594 -4.668 1 98.62 145 MET A O 1
ATOM 1090 N N . GLY A 1 146 ? 15.281 -17.141 -6.719 1 98.31 146 GLY A N 1
ATOM 1091 C CA . GLY A 1 146 ? 16.234 -16.266 -7.383 1 98.31 146 GLY A CA 1
ATOM 1092 C C . GLY A 1 146 ? 15.969 -16.109 -8.867 1 98.31 146 GLY A C 1
ATOM 1093 O O . GLY A 1 146 ? 15.461 -17.031 -9.516 1 98.31 146 GLY A O 1
ATOM 1094 N N . LEU A 1 147 ? 16.219 -14.93 -9.352 1 98.31 147 LEU A N 1
ATOM 1095 C CA . LEU A 1 147 ? 16.297 -14.695 -10.789 1 98.31 147 LEU A CA 1
ATOM 1096 C C . LEU A 1 147 ? 17.719 -14.93 -11.289 1 98.31 147 LEU A C 1
ATOM 1098 O O . LEU A 1 147 ? 18.484 -13.977 -11.484 1 98.31 147 LEU A O 1
ATOM 1102 N N . ILE A 1 148 ? 18 -16.094 -11.664 1 96.94 148 ILE A N 1
ATOM 1103 C CA . ILE A 1 148 ? 19.359 -16.578 -11.852 1 96.94 148 ILE A CA 1
ATOM 1104 C C . ILE A 1 148 ? 19.734 -16.5 -13.328 1 96.94 148 ILE A C 1
ATOM 1106 O O . ILE A 1 148 ? 20.781 -17.031 -13.742 1 96.94 148 ILE A O 1
ATOM 1110 N N . GLU A 1 149 ? 19 -15.867 -14.172 1 95.69 149 GLU A N 1
ATOM 1111 C CA . GLU A 1 149 ? 19.141 -15.922 -15.625 1 95.69 149 GLU A CA 1
ATOM 1112 C C . GLU A 1 149 ? 20.516 -15.43 -16.078 1 95.69 149 GLU A C 1
ATOM 1114 O O . GLU A 1 149 ? 21.062 -15.922 -17.062 1 95.69 149 GLU A O 1
ATOM 1119 N N . THR A 1 150 ? 21.062 -14.531 -15.336 1 97.88 150 THR A N 1
ATOM 1120 C CA . THR A 1 150 ? 22.359 -13.984 -15.742 1 97.88 150 THR A CA 1
ATOM 1121 C C . THR A 1 150 ? 23.453 -15.031 -15.617 1 97.88 150 THR A C 1
ATOM 1123 O O . THR A 1 150 ? 24.469 -14.953 -16.312 1 97.88 150 THR A O 1
ATOM 1126 N N . THR A 1 151 ? 23.328 -15.977 -14.773 1 96.5 151 THR A N 1
ATOM 1127 C CA . THR A 1 151 ? 24.281 -17.078 -14.656 1 96.5 151 THR A CA 1
ATOM 1128 C C . THR A 1 151 ? 24.188 -18.016 -15.859 1 96.5 151 THR A C 1
ATOM 1130 O O . THR A 1 151 ? 25.062 -18.859 -16.062 1 96.5 151 THR A O 1
ATOM 1133 N N . ARG A 1 152 ? 23.203 -17.859 -16.703 1 92.94 152 ARG A N 1
ATOM 1134 C CA . ARG A 1 152 ? 22.969 -18.734 -17.844 1 92.94 152 ARG A CA 1
ATOM 1135 C C . ARG A 1 152 ? 23.031 -17.953 -19.156 1 92.94 152 ARG A C 1
ATOM 1137 O O . ARG A 1 152 ? 22.578 -18.422 -20.203 1 92.94 152 ARG A O 1
ATOM 1144 N N . GLY A 1 153 ? 23.516 -16.734 -19.109 1 95.88 153 GLY A N 1
ATOM 1145 C CA . GLY A 1 153 ? 23.672 -15.906 -20.297 1 95.88 153 GLY A CA 1
ATOM 1146 C C . GLY A 1 153 ? 22.359 -15.281 -20.75 1 95.88 153 GLY A C 1
ATOM 1147 O O . GLY A 1 153 ? 22.219 -14.914 -21.922 1 95.88 153 GLY A O 1
ATOM 1148 N N . LEU A 1 154 ? 21.391 -15.234 -19.906 1 95.88 154 LEU A N 1
ATOM 1149 C CA . LEU A 1 154 ? 20.078 -14.656 -20.203 1 95.88 154 LEU A CA 1
ATOM 1150 C C . LEU A 1 154 ? 19.734 -13.562 -19.188 1 95.88 154 LEU A C 1
ATOM 1152 O O . LEU A 1 154 ? 20.578 -13.164 -18.391 1 95.88 154 LEU A O 1
ATOM 1156 N N . LEU A 1 155 ? 18.578 -12.945 -19.25 1 97.88 155 LEU A N 1
ATOM 1157 C CA . LEU A 1 155 ? 17.969 -12.086 -18.25 1 97.88 155 LEU A CA 1
ATOM 1158 C C . LEU A 1 155 ? 16.531 -12.5 -17.969 1 97.88 155 LEU A C 1
ATOM 1160 O O . LEU A 1 155 ? 15.922 -13.234 -18.75 1 97.88 155 LEU A O 1
ATOM 1164 N N . PRO A 1 156 ? 15.984 -12.078 -16.781 1 97.75 156 PRO A N 1
ATOM 1165 C CA . PRO A 1 156 ? 14.562 -12.367 -16.594 1 97.75 156 PRO A CA 1
ATOM 1166 C C . PRO A 1 156 ? 13.688 -11.789 -17.703 1 97.75 156 PRO A C 1
ATOM 1168 O O . PRO A 1 156 ? 13.734 -10.578 -17.953 1 97.75 156 PRO A O 1
ATOM 1171 N N . GLY A 1 157 ? 12.961 -12.609 -18.344 1 96.38 157 GLY A N 1
ATOM 1172 C CA . GLY A 1 157 ? 12.266 -12.172 -19.547 1 96.38 157 GLY A CA 1
ATOM 1173 C C . GLY A 1 157 ? 10.75 -12.273 -19.422 1 96.38 157 GLY A C 1
ATOM 1174 O O . GLY A 1 157 ? 10.023 -11.852 -20.328 1 96.38 157 GLY A O 1
ATOM 1175 N N . ALA A 1 158 ? 10.273 -12.812 -18.328 1 95.38 158 ALA A N 1
ATOM 1176 C CA . ALA A 1 158 ? 8.828 -12.984 -18.156 1 95.38 158 ALA A CA 1
ATOM 1177 C C . ALA A 1 158 ? 8.289 -12.039 -17.094 1 95.38 158 ALA A C 1
ATOM 1179 O O . ALA A 1 158 ? 7.34 -12.375 -16.375 1 95.38 158 ALA A O 1
ATOM 1180 N N . GLY A 1 159 ? 8.898 -10.883 -16.938 1 97.94 159 GLY A N 1
ATOM 1181 C CA . GLY A 1 159 ? 8.43 -9.828 -16.047 1 97.94 159 GLY A CA 1
ATOM 1182 C C . GLY A 1 159 ? 9.297 -9.641 -14.82 1 97.94 159 GLY A C 1
ATOM 1183 O O . GLY A 1 159 ? 9.125 -8.68 -14.07 1 97.94 159 GLY A O 1
ATOM 1184 N N . GLY A 1 160 ? 10.289 -10.523 -14.641 1 98.31 160 GLY A N 1
ATOM 1185 C CA . GLY A 1 160 ? 11.094 -10.484 -13.43 1 98.31 160 GLY A CA 1
ATOM 1186 C C . GLY A 1 160 ? 11.883 -9.203 -13.266 1 98.31 160 GLY A C 1
ATOM 1187 O O . GLY A 1 160 ? 12.008 -8.68 -12.156 1 98.31 160 GLY A O 1
ATOM 1188 N N . SER A 1 161 ? 12.398 -8.656 -14.367 1 98.62 161 SER A N 1
ATOM 1189 C CA . SER A 1 161 ? 13.195 -7.434 -14.297 1 98.62 161 SER A CA 1
ATOM 1190 C C . SER A 1 161 ? 12.328 -6.223 -13.969 1 98.62 161 SER A C 1
ATOM 1192 O O . SER A 1 161 ? 12.852 -5.156 -13.625 1 98.62 161 SER A O 1
ATOM 1194 N N . GLN A 1 162 ? 11.023 -6.367 -14.055 1 98.06 162 GLN A N 1
ATOM 1195 C CA . GLN A 1 162 ? 10.109 -5.266 -13.773 1 98.06 162 GLN A CA 1
ATOM 1196 C C . GLN A 1 162 ? 9.445 -5.438 -12.414 1 98.06 162 GLN A C 1
ATOM 1198 O O . GLN A 1 162 ? 9.383 -4.496 -11.625 1 98.06 162 GLN A O 1
ATOM 1203 N N . ARG A 1 163 ? 9.062 -6.652 -12.102 1 98.44 163 ARG A N 1
ATOM 1204 C CA . ARG A 1 163 ? 8.281 -6.875 -10.891 1 98.44 163 ARG A CA 1
ATOM 1205 C C . ARG A 1 163 ? 9.188 -6.961 -9.664 1 98.44 163 ARG A C 1
ATOM 1207 O O . ARG A 1 163 ? 8.797 -6.539 -8.57 1 98.44 163 ARG A O 1
ATOM 1214 N N . LEU A 1 164 ? 10.406 -7.5 -9.828 1 98.62 164 LEU A N 1
ATOM 1215 C CA . LEU A 1 164 ? 11.297 -7.645 -8.68 1 98.62 164 LEU A CA 1
ATOM 1216 C C . LEU A 1 164 ? 11.656 -6.281 -8.094 1 98.62 164 LEU A C 1
ATOM 1218 O O . LEU A 1 164 ? 11.508 -6.059 -6.891 1 98.62 164 LEU A O 1
ATOM 1222 N N . PRO A 1 165 ? 12.141 -5.285 -8.898 1 97.94 165 PRO A N 1
ATOM 1223 C CA . PRO A 1 165 ? 12.477 -3.99 -8.297 1 97.94 165 PRO A CA 1
ATOM 1224 C C . PRO A 1 165 ? 11.273 -3.311 -7.652 1 97.94 165 PRO A C 1
ATOM 1226 O O . PRO A 1 165 ? 11.422 -2.576 -6.672 1 97.94 165 PRO A O 1
ATOM 1229 N N . ARG A 1 166 ? 10.109 -3.523 -8.156 1 96.44 166 ARG A N 1
ATOM 1230 C CA . ARG A 1 166 ? 8.906 -2.949 -7.566 1 96.44 166 ARG A CA 1
ATOM 1231 C C . ARG A 1 166 ? 8.562 -3.631 -6.246 1 96.44 166 ARG A C 1
ATOM 1233 O O . ARG A 1 166 ? 7.824 -3.076 -5.426 1 96.44 166 ARG A O 1
ATOM 1240 N N . ALA A 1 167 ? 9.047 -4.84 -6.082 1 96.81 167 ALA A N 1
ATOM 1241 C CA . ALA A 1 167 ? 8.734 -5.598 -4.871 1 96.81 167 ALA A CA 1
ATOM 1242 C C . ALA A 1 167 ? 9.758 -5.32 -3.775 1 96.81 167 ALA A C 1
ATOM 1244 O O . ALA A 1 167 ? 9.406 -5.152 -2.607 1 96.81 167 ALA A O 1
ATOM 1245 N N . VAL A 1 168 ? 11.062 -5.219 -4.156 1 97.56 168 VAL A N 1
ATOM 1246 C CA . VAL A 1 168 ? 12.086 -5.266 -3.117 1 97.56 168 VAL A CA 1
ATOM 1247 C C . VAL A 1 168 ? 12.914 -3.986 -3.15 1 97.56 168 VAL A C 1
ATOM 1249 O O . VAL A 1 168 ? 13.812 -3.801 -2.328 1 97.56 168 VAL A O 1
ATOM 1252 N N . GLY A 1 169 ? 12.633 -3.109 -4.078 1 96.5 169 GLY A N 1
ATOM 1253 C CA . GLY A 1 169 ? 13.461 -1.93 -4.277 1 96.5 169 GLY A CA 1
ATOM 1254 C C . GLY A 1 169 ? 14.5 -2.105 -5.367 1 96.5 169 GLY A C 1
ATOM 1255 O O . GLY A 1 169 ? 14.93 -3.227 -5.645 1 96.5 169 GLY A O 1
ATOM 1256 N N . PHE A 1 170 ? 14.953 -1.054 -5.848 1 96.44 170 PHE A N 1
ATOM 1257 C CA . PHE A 1 170 ? 15.742 -1.037 -7.07 1 96.44 170 PHE A CA 1
ATOM 1258 C C . PHE A 1 170 ? 17.141 -1.589 -6.816 1 96.44 170 PHE A C 1
ATOM 1260 O O . PHE A 1 170 ? 17.609 -2.473 -7.543 1 96.44 170 PHE A O 1
ATOM 1267 N N . ALA A 1 171 ? 17.797 -1.119 -5.801 1 97.62 171 ALA A N 1
ATOM 1268 C CA . ALA A 1 171 ? 19.172 -1.52 -5.535 1 97.62 171 ALA A CA 1
ATOM 1269 C C . ALA A 1 171 ? 19.266 -3.004 -5.191 1 97.62 171 ALA A C 1
ATOM 1271 O O . ALA A 1 171 ? 20.156 -3.707 -5.66 1 97.62 171 ALA A O 1
ATOM 1272 N N . VAL A 1 172 ? 18.297 -3.484 -4.426 1 98.31 172 VAL A N 1
ATOM 1273 C CA . VAL A 1 172 ? 18.266 -4.887 -4.027 1 98.31 172 VAL A CA 1
ATOM 1274 C C . VAL A 1 172 ? 18 -5.762 -5.25 1 98.31 172 VAL A C 1
ATOM 1276 O O . VAL A 1 172 ? 18.656 -6.789 -5.445 1 98.31 172 VAL A O 1
ATOM 1279 N N . ALA A 1 173 ? 17.047 -5.375 -6.055 1 98.69 173 ALA A N 1
ATOM 1280 C CA . ALA A 1 173 ? 16.734 -6.125 -7.27 1 98.69 173 ALA A CA 1
ATOM 1281 C C . ALA A 1 173 ? 17.969 -6.238 -8.172 1 98.69 173 ALA A C 1
ATOM 1283 O O . ALA A 1 173 ? 18.25 -7.309 -8.711 1 98.69 173 ALA A O 1
ATOM 1284 N N . LYS A 1 174 ? 18.656 -5.117 -8.312 1 98.69 174 LYS A N 1
ATOM 1285 C CA . LYS A 1 174 ? 19.859 -5.117 -9.133 1 98.69 174 LYS A CA 1
ATOM 1286 C C . LYS A 1 174 ? 20.906 -6.086 -8.57 1 98.69 174 LYS A C 1
ATOM 1288 O O . LYS A 1 174 ? 21.516 -6.855 -9.32 1 98.69 174 LYS A O 1
ATOM 1293 N N . GLU A 1 175 ? 21.078 -6.039 -7.293 1 98.81 175 GLU A N 1
ATOM 1294 C CA . GLU A 1 175 ? 22.031 -6.953 -6.672 1 98.81 175 GLU A CA 1
ATOM 1295 C C . GLU A 1 175 ? 21.672 -8.406 -6.953 1 98.81 175 GLU A C 1
ATOM 1297 O O . GLU A 1 175 ? 22.516 -9.203 -7.363 1 98.81 175 GLU A O 1
ATOM 1302 N N . LEU A 1 176 ? 20.406 -8.727 -6.812 1 98.75 176 LEU A N 1
ATOM 1303 C CA . LEU A 1 176 ? 19.953 -10.109 -6.965 1 98.75 176 LEU A CA 1
ATOM 1304 C C . LEU A 1 176 ? 20.094 -10.57 -8.414 1 98.75 176 LEU A C 1
ATOM 1306 O O . LEU A 1 176 ? 20.562 -11.68 -8.672 1 98.75 176 LEU A O 1
ATOM 1310 N N . ILE A 1 177 ? 19.75 -9.75 -9.352 1 98.81 177 ILE A N 1
ATOM 1311 C CA . ILE A 1 177 ? 19.781 -10.148 -10.758 1 98.81 177 ILE A CA 1
ATOM 1312 C C . ILE A 1 177 ? 21.219 -10.133 -11.273 1 98.81 177 ILE A C 1
ATOM 1314 O O . ILE A 1 177 ? 21.641 -11.039 -12.008 1 98.81 177 ILE A O 1
ATOM 1318 N N . PHE A 1 178 ? 22.031 -9.148 -10.836 1 98.75 178 PHE A N 1
ATOM 1319 C CA . PHE A 1 178 ? 23.406 -9.062 -11.289 1 98.75 178 PHE A CA 1
ATOM 1320 C C . PHE A 1 178 ? 24.203 -10.273 -10.82 1 98.75 178 PHE A C 1
ATOM 1322 O O . PHE A 1 178 ? 25.031 -10.812 -11.57 1 98.75 178 PHE A O 1
ATOM 1329 N N . THR A 1 179 ? 23.969 -10.719 -9.586 1 98.62 179 THR A N 1
ATOM 1330 C CA . THR A 1 179 ? 24.75 -11.805 -9.008 1 98.62 179 THR A CA 1
ATOM 1331 C C . THR A 1 179 ? 24.141 -13.156 -9.344 1 98.62 179 THR A C 1
ATOM 1333 O O . THR A 1 179 ? 24.812 -14.188 -9.297 1 98.62 179 THR A O 1
ATOM 1336 N N . GLY A 1 180 ? 22.906 -13.164 -9.609 1 98.25 180 GLY A N 1
ATOM 1337 C CA . GLY A 1 180 ? 22.188 -14.414 -9.781 1 98.25 180 GLY A CA 1
ATOM 1338 C C . GLY A 1 180 ? 22.031 -15.211 -8.5 1 98.25 180 GLY A C 1
ATOM 1339 O O . GLY A 1 180 ? 21.797 -16.422 -8.531 1 98.25 180 GLY A O 1
ATOM 1340 N N . ARG A 1 181 ? 22.203 -14.562 -7.367 1 98 181 ARG A N 1
ATOM 1341 C CA . ARG A 1 181 ? 22.188 -15.305 -6.113 1 98 181 ARG A CA 1
ATOM 1342 C C . ARG A 1 181 ? 20.75 -15.641 -5.699 1 98 181 ARG A C 1
ATOM 1344 O O . ARG A 1 181 ? 19.797 -14.992 -6.145 1 98 181 ARG A O 1
ATOM 1351 N N . ARG A 1 182 ? 20.672 -16.594 -4.832 1 98.25 182 ARG A N 1
ATOM 1352 C CA . ARG A 1 182 ? 19.391 -17.047 -4.293 1 98.25 182 ARG A CA 1
ATOM 1353 C C . ARG A 1 182 ? 19.219 -16.578 -2.85 1 98.25 182 ARG A C 1
ATOM 1355 O O . ARG A 1 182 ? 20.203 -16.297 -2.158 1 98.25 182 ARG A O 1
ATOM 1362 N N . VAL A 1 183 ? 18 -16.438 -2.445 1 98.75 183 VAL A N 1
ATOM 1363 C CA . VAL A 1 183 ? 17.703 -16.094 -1.064 1 98.75 183 VAL A CA 1
ATOM 1364 C C . VAL A 1 183 ? 16.719 -17.094 -0.475 1 98.75 183 VAL A C 1
ATOM 1366 O O . VAL A 1 183 ? 15.828 -17.594 -1.172 1 98.75 183 VAL A O 1
ATOM 1369 N N . GLY A 1 184 ? 16.906 -17.422 0.787 1 98.62 184 GLY A N 1
ATOM 1370 C CA . GLY A 1 184 ? 15.953 -18.266 1.505 1 98.62 184 GLY A CA 1
ATOM 1371 C C . GLY A 1 184 ? 14.719 -17.516 1.955 1 98.62 184 GLY A C 1
ATOM 1372 O O . GLY A 1 184 ? 14.602 -16.312 1.737 1 98.62 184 GLY A O 1
ATOM 1373 N N . GLY A 1 185 ? 13.805 -18.266 2.564 1 98.56 185 GLY A N 1
ATOM 1374 C CA . GLY A 1 185 ? 12.523 -17.688 2.949 1 98.56 185 GLY A CA 1
ATOM 1375 C C . GLY A 1 185 ? 12.648 -16.562 3.957 1 98.56 185 GLY A C 1
ATOM 1376 O O . GLY A 1 185 ? 11.945 -15.555 3.857 1 98.56 185 GLY A O 1
ATOM 1377 N N . GLU A 1 186 ? 13.516 -16.672 4.879 1 98.19 186 GLU A N 1
ATOM 1378 C CA . GLU A 1 186 ? 13.68 -15.648 5.902 1 98.19 186 GLU A CA 1
ATOM 1379 C C . GLU A 1 186 ? 14.203 -14.344 5.301 1 98.19 186 GLU A C 1
ATOM 1381 O O . GLU A 1 186 ? 13.672 -13.266 5.586 1 98.19 186 GLU A O 1
ATOM 1386 N N . GLU A 1 187 ? 15.25 -14.469 4.547 1 98.44 187 GLU A N 1
ATOM 1387 C CA . GLU A 1 187 ? 15.789 -13.281 3.895 1 98.44 187 GLU A CA 1
ATOM 1388 C C . GLU A 1 187 ? 14.773 -12.664 2.932 1 98.44 187 GLU A C 1
ATOM 1390 O O . GLU A 1 187 ? 14.664 -11.445 2.834 1 98.44 187 GLU A O 1
ATOM 1395 N N . ALA A 1 188 ? 14.047 -13.508 2.227 1 98.75 188 ALA A N 1
ATOM 1396 C CA . ALA A 1 188 ? 13.023 -13.031 1.298 1 98.75 188 ALA A CA 1
ATOM 1397 C C . ALA A 1 188 ? 11.992 -12.164 2.014 1 98.75 188 ALA A C 1
ATOM 1399 O O . ALA A 1 188 ? 11.539 -11.156 1.472 1 98.75 188 ALA A O 1
ATOM 1400 N N . LEU A 1 189 ? 11.617 -12.57 3.209 1 98.12 189 LEU A N 1
ATOM 1401 C CA . LEU A 1 189 ? 10.688 -11.781 4.004 1 98.12 189 LEU A CA 1
ATOM 1402 C C . LEU A 1 189 ? 11.281 -10.422 4.359 1 98.12 189 LEU A C 1
ATOM 1404 O O . LEU A 1 189 ? 10.625 -9.398 4.215 1 98.12 189 LEU A O 1
ATOM 1408 N N . GLN A 1 190 ? 12.5 -10.398 4.727 1 96.62 190 GLN A N 1
ATOM 1409 C CA . GLN A 1 190 ? 13.172 -9.164 5.113 1 96.62 190 GLN A CA 1
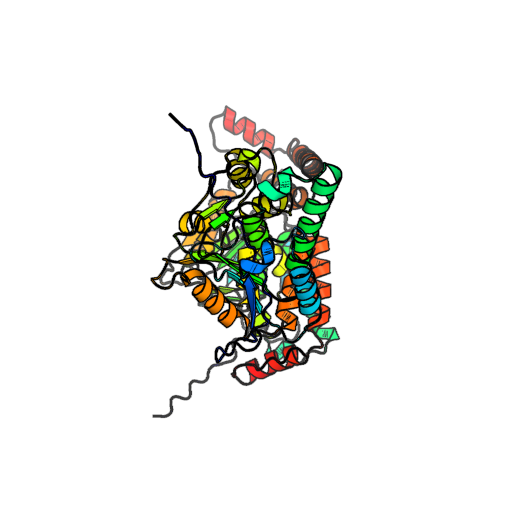ATOM 1410 C C . GLN A 1 190 ? 13.281 -8.203 3.932 1 96.62 190 GLN A C 1
ATOM 1412 O O . GLN A 1 190 ? 13.18 -6.984 4.102 1 96.62 190 GLN A O 1
ATOM 1417 N N . LEU A 1 191 ? 13.453 -8.789 2.756 1 97.31 191 LEU A N 1
ATOM 1418 C CA . LEU A 1 191 ? 13.633 -7.98 1.557 1 97.31 191 LEU A CA 1
ATOM 1419 C C . LEU A 1 191 ? 12.289 -7.488 1.021 1 97.31 191 LEU A C 1
ATOM 1421 O O . LEU A 1 191 ? 12.25 -6.598 0.17 1 97.31 191 LEU A O 1
ATOM 1425 N N . GLY A 1 192 ? 11.219 -8.109 1.497 1 96.75 192 GLY A N 1
ATOM 1426 C CA . GLY A 1 192 ? 9.906 -7.777 0.966 1 96.75 192 GLY A CA 1
ATOM 1427 C C . GLY A 1 192 ? 9.523 -8.609 -0.245 1 96.75 192 GLY A C 1
ATOM 1428 O O . GLY A 1 192 ? 8.555 -8.297 -0.938 1 96.75 192 GLY A O 1
ATOM 1429 N N . LEU A 1 193 ? 10.258 -9.625 -0.474 1 98.44 193 LEU A N 1
ATOM 1430 C CA . LEU A 1 193 ? 9.992 -10.5 -1.616 1 98.44 193 LEU A CA 1
ATOM 1431 C C . LEU A 1 193 ? 8.781 -11.383 -1.359 1 98.44 193 LEU A C 1
ATOM 1433 O O . LEU A 1 193 ? 8.039 -11.719 -2.289 1 98.44 193 LEU A O 1
ATOM 1437 N N . VAL A 1 194 ? 8.555 -11.789 -0.128 1 98.69 194 VAL A N 1
ATOM 1438 C CA . VAL A 1 194 ? 7.391 -12.586 0.239 1 98.69 194 VAL A CA 1
ATOM 1439 C C . VAL A 1 194 ? 6.645 -11.914 1.392 1 98.69 194 VAL A C 1
ATOM 1441 O O . VAL A 1 194 ? 7.227 -11.109 2.127 1 98.69 194 VAL A O 1
ATOM 1444 N N . ASN A 1 195 ? 5.363 -12.219 1.515 1 98.44 195 ASN A N 1
ATOM 1445 C CA . ASN A 1 195 ? 4.52 -11.648 2.562 1 98.44 195 ASN A CA 1
ATOM 1446 C C . ASN A 1 195 ? 4.734 -12.359 3.896 1 98.44 195 ASN A C 1
ATOM 1448 O O . ASN A 1 195 ? 4.715 -11.719 4.953 1 98.44 195 ASN A O 1
ATOM 1452 N N . ARG A 1 196 ? 4.879 -13.641 3.799 1 98 196 ARG A N 1
ATOM 1453 C CA . ARG A 1 196 ? 5.051 -14.469 4.984 1 98 196 ARG A CA 1
ATOM 1454 C C . ARG A 1 196 ? 6.09 -15.562 4.738 1 98 196 ARG A C 1
ATOM 1456 O O . ARG A 1 196 ? 6.156 -16.125 3.648 1 98 196 ARG A O 1
ATOM 1463 N N . ALA A 1 197 ? 6.91 -15.789 5.777 1 98.62 197 ALA A N 1
ATOM 1464 C CA . ALA A 1 197 ? 7.883 -16.875 5.77 1 98.62 197 ALA A CA 1
ATOM 1465 C C . ALA A 1 197 ? 7.781 -17.719 7.043 1 98.62 197 ALA A C 1
ATOM 1467 O O . ALA A 1 197 ? 7.664 -17.172 8.141 1 98.62 197 ALA A O 1
ATOM 1468 N N . VAL A 1 198 ? 7.762 -19.047 6.812 1 98.69 198 VAL A N 1
ATOM 1469 C CA . VAL A 1 198 ? 7.543 -19.938 7.945 1 98.69 198 VAL A CA 1
ATOM 1470 C C . VAL A 1 198 ? 8.578 -21.062 7.922 1 98.69 198 VAL A C 1
ATOM 1472 O O . VAL A 1 198 ? 9.133 -21.391 6.871 1 98.69 198 VAL A O 1
ATOM 1475 N N . GLU A 1 199 ? 8.805 -21.641 9.102 1 98.62 199 GLU A N 1
ATOM 1476 C CA . GLU A 1 199 ? 9.648 -22.844 9.156 1 98.62 199 GLU A CA 1
ATOM 1477 C C . GLU A 1 199 ? 9.016 -24 8.383 1 98.62 199 GLU A C 1
ATOM 1479 O O . GLU A 1 199 ? 7.812 -24.234 8.484 1 98.62 199 GLU A O 1
ATOM 1484 N N . GLN A 1 200 ? 9.898 -24.734 7.648 1 98.19 200 GLN A N 1
ATOM 1485 C CA . GLN A 1 200 ? 9.367 -25.875 6.91 1 98.19 200 GLN A CA 1
ATOM 1486 C C . GLN A 1 200 ? 8.914 -26.984 7.859 1 98.19 200 GLN A C 1
ATOM 1488 O O . GLN A 1 200 ? 9.406 -27.078 8.984 1 98.19 200 GLN A O 1
ATOM 1493 N N . ASN A 1 201 ? 7.961 -27.781 7.441 1 97.69 201 ASN A N 1
ATOM 1494 C CA . ASN A 1 201 ? 7.496 -28.922 8.219 1 97.69 201 ASN A CA 1
ATOM 1495 C C . ASN A 1 201 ? 7.879 -30.25 7.555 1 97.69 201 ASN A C 1
ATOM 1497 O O . ASN A 1 201 ? 8.516 -30.25 6.504 1 97.69 201 ASN A O 1
ATOM 1501 N N . GLN A 1 202 ? 7.551 -31.344 8.156 1 96.56 202 GLN A N 1
ATOM 1502 C CA . GLN A 1 202 ? 7.945 -32.688 7.691 1 96.56 202 GLN A CA 1
ATOM 1503 C C . GLN A 1 202 ? 7.32 -33 6.34 1 96.56 202 GLN A C 1
ATOM 1505 O O . GLN A 1 202 ? 7.965 -33.594 5.48 1 96.56 202 GLN A O 1
ATOM 1510 N N . ALA A 1 203 ? 6.121 -32.5 6.145 1 93.25 203 ALA A N 1
ATOM 1511 C CA . ALA A 1 203 ? 5.398 -32.812 4.914 1 93.25 203 ALA A CA 1
ATOM 1512 C C . ALA A 1 203 ? 5.898 -31.938 3.756 1 93.25 203 ALA A C 1
ATOM 1514 O O . ALA A 1 203 ? 5.582 -32.219 2.594 1 93.25 203 ALA A O 1
ATOM 1515 N N . GLY A 1 204 ? 6.664 -30.938 3.967 1 95.31 204 GLY A N 1
ATOM 1516 C CA . GLY A 1 204 ? 7.211 -30.078 2.932 1 95.31 204 GLY A CA 1
ATOM 1517 C C . GLY A 1 204 ? 6.188 -29.141 2.328 1 95.31 204 GLY A C 1
ATOM 1518 O O . GLY A 1 204 ? 6.293 -28.75 1.16 1 95.31 204 GLY A O 1
ATOM 1519 N N . ASP A 1 205 ? 5.125 -28.812 3.092 1 92.81 205 ASP A N 1
ATOM 1520 C CA . ASP A 1 205 ? 4.062 -27.969 2.543 1 92.81 205 ASP A CA 1
ATOM 1521 C C . ASP A 1 205 ? 3.715 -26.828 3.492 1 92.81 205 ASP A C 1
ATOM 1523 O O . ASP A 1 205 ? 2.555 -26.422 3.582 1 92.81 205 ASP A O 1
ATOM 1527 N N . ALA A 1 206 ? 4.688 -26.312 4.27 1 97.81 206 ALA A N 1
ATOM 1528 C CA . ALA A 1 206 ? 4.445 -25.25 5.25 1 97.81 206 ALA A CA 1
ATOM 1529 C C . ALA A 1 206 ? 3.998 -23.969 4.562 1 97.81 206 ALA A C 1
ATOM 1531 O O . ALA A 1 206 ? 3.094 -23.281 5.047 1 97.81 206 ALA A O 1
ATOM 1532 N N . ALA A 1 207 ? 4.664 -23.594 3.477 1 97.12 207 ALA A N 1
ATOM 1533 C CA . ALA A 1 207 ? 4.285 -22.391 2.75 1 97.12 207 ALA A CA 1
ATOM 1534 C C . ALA A 1 207 ? 2.861 -22.5 2.213 1 97.12 207 ALA A C 1
ATOM 1536 O O . ALA A 1 207 ? 2.109 -21.516 2.232 1 97.12 207 ALA A O 1
ATOM 1537 N N . TYR A 1 208 ? 2.523 -23.656 1.732 1 91.69 208 TYR A N 1
ATOM 1538 C CA . TYR A 1 208 ? 1.171 -23.875 1.235 1 91.69 208 TYR A CA 1
ATOM 1539 C C . TYR A 1 208 ? 0.144 -23.719 2.35 1 91.69 208 TYR A C 1
ATOM 1541 O O . TYR A 1 208 ? -0.877 -23.047 2.168 1 91.69 208 TYR A O 1
ATOM 1549 N N . ARG A 1 209 ? 0.386 -24.297 3.486 1 92.5 209 ARG A N 1
ATOM 1550 C CA . ARG A 1 209 ? -0.518 -24.172 4.625 1 92.5 209 ARG A CA 1
ATOM 1551 C C . ARG A 1 209 ? -0.666 -22.703 5.039 1 92.5 209 ARG A C 1
ATOM 1553 O O . ARG A 1 209 ? -1.769 -22.25 5.355 1 92.5 209 ARG A O 1
ATOM 1560 N N . GLU A 1 210 ? 0.46 -22.031 4.988 1 95.81 210 GLU A N 1
ATOM 1561 C CA . GLU A 1 210 ? 0.404 -20.594 5.305 1 95.81 210 GLU A CA 1
ATOM 1562 C C . GLU A 1 210 ? -0.413 -19.844 4.266 1 95.81 210 GLU A C 1
ATOM 1564 O O . GLU A 1 210 ? -1.143 -18.906 4.609 1 95.81 210 GLU A O 1
ATOM 1569 N N . ALA A 1 211 ? -0.256 -20.172 2.998 1 93.69 211 ALA A N 1
ATOM 1570 C CA . ALA A 1 211 ? -1.054 -19.562 1.938 1 93.69 211 ALA A CA 1
ATOM 1571 C C . ALA A 1 211 ? -2.543 -19.797 2.164 1 93.69 211 ALA A C 1
ATOM 1573 O O . ALA A 1 211 ? -3.365 -18.906 1.928 1 93.69 211 ALA A O 1
ATOM 1574 N N . LEU A 1 212 ? -2.867 -20.984 2.621 1 90.19 212 LEU A N 1
ATOM 1575 C CA . LEU A 1 212 ? -4.262 -21.281 2.92 1 90.19 212 LEU A CA 1
ATOM 1576 C C . LEU A 1 212 ? -4.758 -20.438 4.094 1 90.19 212 LEU A C 1
ATOM 1578 O O . LEU A 1 212 ? -5.914 -20.016 4.109 1 90.19 212 LEU A O 1
ATOM 1582 N N . CYS A 1 213 ? -3.918 -20.266 5.102 1 92.88 213 CYS A N 1
ATOM 1583 C CA . CYS A 1 213 ? -4.273 -19.375 6.203 1 92.88 213 CYS A CA 1
ATOM 1584 C C . CYS A 1 213 ? -4.582 -17.984 5.695 1 92.88 213 CYS A C 1
ATOM 1586 O O . CYS A 1 213 ? -5.582 -17.375 6.086 1 92.88 213 CYS A O 1
ATOM 1588 N N . LEU A 1 214 ? -3.73 -17.547 4.852 1 93.06 214 LEU A N 1
ATOM 1589 C CA . LEU A 1 214 ? -3.93 -16.219 4.258 1 93.06 214 LEU A CA 1
ATOM 1590 C C . LEU A 1 214 ? -5.211 -16.188 3.436 1 93.06 214 LEU A C 1
ATOM 1592 O O . LEU A 1 214 ? -5.988 -15.234 3.535 1 93.06 214 LEU A O 1
ATOM 1596 N N . ALA A 1 215 ? -5.438 -17.172 2.639 1 91.31 215 ALA A N 1
ATOM 1597 C CA . ALA A 1 215 ? -6.668 -17.266 1.859 1 91.31 215 ALA A CA 1
ATOM 1598 C C . ALA A 1 215 ? -7.895 -17.234 2.768 1 91.31 215 ALA A C 1
ATOM 1600 O O . ALA A 1 215 ? -8.898 -16.594 2.453 1 91.31 215 ALA A O 1
ATOM 1601 N N . ARG A 1 216 ? -7.859 -17.906 3.92 1 89.62 216 ARG A N 1
ATOM 1602 C CA . ARG A 1 216 ? -8.969 -17.969 4.863 1 89.62 216 ARG A CA 1
ATOM 1603 C C . ARG A 1 216 ? -9.281 -16.594 5.445 1 89.62 216 ARG A C 1
ATOM 1605 O O . ARG A 1 216 ? -10.43 -16.328 5.812 1 89.62 216 ARG A O 1
ATOM 1612 N N . GLU A 1 217 ? -8.266 -15.758 5.516 1 93 217 GLU A N 1
ATOM 1613 C CA . GLU A 1 217 ? -8.484 -14.391 5.984 1 93 217 GLU A CA 1
ATOM 1614 C C . GLU A 1 217 ? -9.164 -13.547 4.914 1 93 217 GLU A C 1
ATOM 1616 O O . GLU A 1 217 ? -9.867 -12.578 5.23 1 93 217 GLU A O 1
ATOM 1621 N N . ILE A 1 218 ? -9.031 -13.883 3.635 1 93.94 218 ILE A N 1
ATOM 1622 C CA . ILE A 1 218 ? -9.555 -13.102 2.521 1 93.94 218 ILE A CA 1
ATOM 1623 C C . ILE A 1 218 ? -10.977 -13.555 2.195 1 93.94 218 ILE A C 1
ATOM 1625 O O . ILE A 1 218 ? -11.836 -12.734 1.862 1 93.94 218 ILE A O 1
ATOM 1629 N N . LEU A 1 219 ? -11.266 -14.82 2.389 1 90.12 219 LEU A N 1
ATOM 1630 C CA . LEU A 1 219 ? -12.469 -15.484 1.895 1 90.12 219 LEU A CA 1
ATOM 1631 C C . LEU A 1 219 ? -13.727 -14.852 2.488 1 90.12 219 LEU A C 1
ATOM 1633 O O . LEU A 1 219 ? -14.734 -14.695 1.796 1 90.12 219 LEU A O 1
ATOM 1637 N N . PRO A 1 220 ? -13.68 -14.43 3.783 1 91.5 220 PRO A N 1
ATOM 1638 C CA . PRO A 1 220 ? -14.906 -13.867 4.363 1 91.5 220 PRO A CA 1
ATOM 1639 C C . PRO A 1 220 ? -15.188 -12.453 3.873 1 91.5 220 PRO A C 1
ATOM 1641 O O . PRO A 1 220 ? -16.266 -11.906 4.141 1 91.5 220 PRO A O 1
ATOM 1644 N N . GLN A 1 221 ? -14.281 -11.805 3.145 1 94.31 221 GLN A N 1
ATOM 1645 C CA . GLN A 1 221 ? -14.453 -10.422 2.703 1 94.31 221 GLN A CA 1
ATOM 1646 C C . GLN A 1 221 ? -15.312 -10.359 1.439 1 94.31 221 GLN A C 1
ATOM 1648 O O . GLN A 1 221 ? -15.5 -11.367 0.757 1 94.31 221 GLN A O 1
ATOM 1653 N N . ALA A 1 222 ? -15.867 -9.203 1.2 1 96.5 222 ALA A N 1
ATOM 1654 C CA . ALA A 1 222 ? -16.75 -9.039 0.048 1 96.5 222 ALA A CA 1
ATOM 1655 C C . ALA A 1 222 ? -15.984 -9.203 -1.26 1 96.5 222 ALA A C 1
ATOM 1657 O O . ALA A 1 222 ? -15.078 -8.422 -1.562 1 96.5 222 ALA A O 1
ATOM 1658 N N . PRO A 1 223 ? -16.391 -10.18 -2.092 1 94.44 223 PRO A N 1
ATOM 1659 C CA . PRO A 1 223 ? -15.57 -10.539 -3.246 1 94.44 223 PRO A CA 1
ATOM 1660 C C . PRO A 1 223 ? -15.461 -9.406 -4.27 1 94.44 223 PRO A C 1
ATOM 1662 O O . PRO A 1 223 ? -14.375 -9.148 -4.793 1 94.44 223 PRO A O 1
ATOM 1665 N N . ILE A 1 224 ? -16.516 -8.703 -4.555 1 97.19 224 ILE A N 1
ATOM 1666 C CA . ILE A 1 224 ? -16.453 -7.617 -5.531 1 97.19 224 ILE A CA 1
ATOM 1667 C C . ILE A 1 224 ? -15.602 -6.48 -4.988 1 97.19 224 ILE A C 1
ATOM 1669 O O . ILE A 1 224 ? -14.805 -5.887 -5.723 1 97.19 224 ILE A O 1
ATOM 1673 N N . ALA A 1 225 ? -15.727 -6.152 -3.688 1 98.38 225 ALA A N 1
ATOM 1674 C CA . ALA A 1 225 ? -14.906 -5.117 -3.061 1 98.38 225 ALA A CA 1
ATOM 1675 C C . ALA A 1 225 ? -13.422 -5.465 -3.143 1 98.38 225 ALA A C 1
ATOM 1677 O O . ALA A 1 225 ? -12.594 -4.613 -3.465 1 98.38 225 ALA A O 1
ATOM 1678 N N . VAL A 1 226 ? -13.109 -6.699 -2.91 1 98.12 226 VAL A N 1
ATOM 1679 C CA . VAL A 1 226 ? -11.727 -7.16 -2.951 1 98.12 226 VAL A CA 1
ATOM 1680 C C . VAL A 1 226 ? -11.188 -7.051 -4.375 1 98.12 226 VAL A C 1
ATOM 1682 O O . VAL A 1 226 ? -10.07 -6.559 -4.586 1 98.12 226 VAL A O 1
ATOM 1685 N N . ARG A 1 227 ? -11.961 -7.469 -5.352 1 97.75 227 ARG A N 1
ATOM 1686 C CA . ARG A 1 227 ? -11.562 -7.391 -6.75 1 97.75 227 ARG A CA 1
ATOM 1687 C C . ARG A 1 227 ? -11.359 -5.941 -7.184 1 97.75 227 ARG A C 1
ATOM 1689 O O . ARG A 1 227 ? -10.398 -5.629 -7.891 1 97.75 227 ARG A O 1
ATOM 1696 N N . MET A 1 228 ? -12.242 -5.059 -6.75 1 98.44 228 MET A N 1
ATOM 1697 C CA . MET A 1 228 ? -12.141 -3.654 -7.133 1 98.44 228 MET A CA 1
ATOM 1698 C C . MET A 1 228 ? -10.961 -2.984 -6.434 1 98.44 228 MET A C 1
ATOM 1700 O O . MET A 1 228 ? -10.305 -2.119 -7.012 1 98.44 228 MET A O 1
ATOM 1704 N N . ALA A 1 229 ? -10.75 -3.363 -5.176 1 98.81 229 ALA A N 1
ATOM 1705 C CA . ALA A 1 229 ? -9.562 -2.85 -4.496 1 98.81 229 ALA A CA 1
ATOM 1706 C C . ALA A 1 229 ? -8.289 -3.268 -5.223 1 98.81 229 ALA A C 1
ATOM 1708 O O . ALA A 1 229 ? -7.367 -2.463 -5.387 1 98.81 229 ALA A O 1
ATOM 1709 N N . LYS A 1 230 ? -8.25 -4.516 -5.652 1 98.62 230 LYS A N 1
ATOM 1710 C CA . LYS A 1 230 ? -7.113 -4.996 -6.434 1 98.62 230 LYS A CA 1
ATOM 1711 C C . LYS A 1 230 ? -6.941 -4.18 -7.711 1 98.62 230 LYS A C 1
ATOM 1713 O O . LYS A 1 230 ? -5.832 -3.746 -8.031 1 98.62 230 LYS A O 1
ATOM 1718 N N . GLU A 1 231 ? -8 -4.012 -8.422 1 98.5 231 GLU A N 1
ATOM 1719 C CA . GLU A 1 231 ? -7.961 -3.24 -9.664 1 98.5 231 GLU A CA 1
ATOM 1720 C C . GLU A 1 231 ? -7.48 -1.812 -9.406 1 98.5 231 GLU A C 1
ATOM 1722 O O . GLU A 1 231 ? -6.633 -1.298 -10.141 1 98.5 231 GLU A O 1
ATOM 1727 N N . ALA A 1 232 ? -8.008 -1.205 -8.352 1 98.75 232 ALA A N 1
ATOM 1728 C CA . ALA A 1 232 ? -7.621 0.16 -8 1 98.75 232 ALA A CA 1
ATOM 1729 C C . ALA A 1 232 ? -6.121 0.256 -7.734 1 98.75 232 ALA A C 1
ATOM 1731 O O . ALA A 1 232 ? -5.457 1.171 -8.227 1 98.75 232 ALA A O 1
ATOM 1732 N N . MET A 1 233 ? -5.609 -0.678 -7.008 1 98.56 233 MET A N 1
ATOM 1733 C CA . MET A 1 233 ? -4.188 -0.663 -6.676 1 98.56 233 MET A CA 1
ATOM 1734 C C . MET A 1 233 ? -3.338 -0.978 -7.902 1 98.56 233 MET A C 1
ATOM 1736 O O . MET A 1 233 ? -2.357 -0.283 -8.18 1 98.56 233 MET A O 1
ATOM 1740 N N . ASN A 1 234 ? -3.75 -2.023 -8.648 1 98.19 234 ASN A N 1
ATOM 1741 C CA . ASN A 1 234 ? -2.973 -2.438 -9.812 1 98.19 234 ASN A CA 1
ATOM 1742 C C . ASN A 1 234 ? -2.854 -1.312 -10.828 1 98.19 234 ASN A C 1
ATOM 1744 O O . ASN A 1 234 ? -1.758 -1.021 -11.312 1 98.19 234 ASN A O 1
ATOM 1748 N N . ARG A 1 235 ? -3.912 -0.677 -11.148 1 98 235 ARG A N 1
ATOM 1749 C CA . ARG A 1 235 ? -3.902 0.367 -12.172 1 98 235 ARG A CA 1
ATOM 1750 C C . ARG A 1 235 ? -3.396 1.687 -11.602 1 98 235 ARG A C 1
ATOM 1752 O O . ARG A 1 235 ? -2.658 2.416 -12.266 1 98 235 ARG A O 1
ATOM 1759 N N . GLY A 1 236 ? -3.801 1.944 -10.406 1 97.88 236 GLY A N 1
ATOM 1760 C CA . GLY A 1 236 ? -3.434 3.207 -9.781 1 97.88 236 GLY A CA 1
ATOM 1761 C C . GLY A 1 236 ? -1.937 3.377 -9.609 1 97.88 236 GLY A C 1
ATOM 1762 O O . GLY A 1 236 ? -1.412 4.484 -9.75 1 97.88 236 GLY A O 1
ATOM 1763 N N . MET A 1 237 ? -1.244 2.359 -9.336 1 96.5 237 MET A N 1
ATOM 1764 C CA . MET A 1 237 ? 0.192 2.414 -9.078 1 96.5 237 MET A CA 1
ATOM 1765 C C . MET A 1 237 ? 0.966 2.678 -10.367 1 96.5 237 MET A C 1
ATOM 1767 O O . MET A 1 237 ? 2.145 3.033 -10.328 1 96.5 237 MET A O 1
ATOM 1771 N N . GLU A 1 238 ? 0.319 2.561 -11.539 1 95.94 238 GLU A N 1
ATOM 1772 C CA . GLU A 1 238 ? 0.987 2.744 -12.828 1 95.94 238 GLU A CA 1
ATOM 1773 C C . GLU A 1 238 ? 0.832 4.176 -13.328 1 95.94 238 GLU A C 1
ATOM 1775 O O . GLU A 1 238 ? 1.355 4.527 -14.391 1 95.94 238 GLU A O 1
ATOM 1780 N N . VAL A 1 239 ? 0.119 5.027 -12.594 1 96.44 239 VAL A N 1
ATOM 1781 C CA . VAL A 1 239 ? -0.147 6.395 -13.023 1 96.44 239 VAL A CA 1
ATOM 1782 C C . VAL A 1 239 ? 0.16 7.359 -11.875 1 96.44 239 VAL A C 1
ATOM 1784 O O . VAL A 1 239 ? 0.52 6.934 -10.773 1 96.44 239 VAL A O 1
ATOM 1787 N N . ASP A 1 240 ? 0.129 8.625 -12.203 1 96.12 240 ASP A N 1
ATOM 1788 C CA . ASP A 1 240 ? 0.305 9.617 -11.148 1 96.12 240 ASP A CA 1
ATOM 1789 C C . ASP A 1 240 ? -0.825 9.539 -10.125 1 96.12 240 ASP A C 1
ATOM 1791 O O . ASP A 1 240 ? -1.883 8.969 -10.398 1 96.12 240 ASP A O 1
ATOM 1795 N N . ILE A 1 241 ? -0.607 10.141 -8.977 1 97 241 ILE A N 1
ATOM 1796 C CA . ILE A 1 241 ? -1.498 9.977 -7.828 1 97 241 ILE A CA 1
ATOM 1797 C C . ILE A 1 241 ? -2.877 10.539 -8.164 1 97 241 ILE A C 1
ATOM 1799 O O . ILE A 1 241 ? -3.898 9.984 -7.75 1 97 241 ILE A O 1
ATOM 1803 N N . ALA A 1 242 ? -3.002 11.625 -8.852 1 97 242 ALA A N 1
ATOM 1804 C CA . ALA A 1 242 ? -4.289 12.203 -9.219 1 97 242 ALA A CA 1
ATOM 1805 C C . ALA A 1 242 ? -5.094 11.242 -10.094 1 97 242 ALA A C 1
ATOM 1807 O O . ALA A 1 242 ? -6.285 11.031 -9.859 1 97 242 ALA A O 1
ATOM 1808 N N . SER A 1 243 ? -4.406 10.695 -11.133 1 98 243 SER A N 1
ATOM 1809 C CA . SER A 1 243 ? -5.043 9.672 -11.953 1 98 243 SER A CA 1
ATOM 1810 C C . SER A 1 243 ? -5.414 8.445 -11.133 1 98 243 SER A C 1
ATOM 1812 O O . SER A 1 243 ? -6.469 7.844 -11.344 1 98 243 SER A O 1
ATOM 1814 N N . GLY A 1 244 ? -4.531 8.078 -10.227 1 98.38 244 GLY A N 1
ATOM 1815 C CA . GLY A 1 244 ? -4.836 6.977 -9.32 1 98.38 244 GLY A CA 1
ATOM 1816 C C . GLY A 1 244 ? -6.09 7.211 -8.5 1 98.38 244 GLY A C 1
ATOM 1817 O O . GLY A 1 244 ? -6.898 6.297 -8.32 1 98.38 244 GLY A O 1
ATOM 1818 N N . MET A 1 245 ? -6.297 8.438 -8.062 1 98.25 245 MET A N 1
ATOM 1819 C CA . MET A 1 245 ? -7.496 8.781 -7.301 1 98.25 245 MET A CA 1
ATOM 1820 C C . MET A 1 245 ? -8.75 8.641 -8.156 1 98.25 245 MET A C 1
ATOM 1822 O O . MET A 1 245 ? -9.789 8.195 -7.676 1 98.25 245 MET A O 1
ATOM 1826 N N . ALA A 1 246 ? -8.617 9.07 -9.367 1 98 246 ALA A N 1
ATOM 1827 C CA . ALA A 1 246 ? -9.734 8.906 -10.289 1 98 246 ALA A CA 1
ATOM 1828 C C . ALA A 1 246 ? -10.078 7.426 -10.477 1 98 246 ALA A C 1
ATOM 1830 O O . ALA A 1 246 ? -11.25 7.055 -10.5 1 98 246 ALA A O 1
ATOM 1831 N N . ILE A 1 247 ? -9.125 6.574 -10.609 1 98.44 247 ILE A N 1
ATOM 1832 C CA . ILE A 1 247 ? -9.32 5.137 -10.758 1 98.44 247 ILE A CA 1
ATOM 1833 C C . ILE A 1 247 ? -9.977 4.57 -9.508 1 98.44 247 ILE A C 1
ATOM 1835 O O . ILE A 1 247 ? -10.922 3.777 -9.594 1 98.44 247 ILE A O 1
ATOM 1839 N N . GLU A 1 248 ? -9.477 4.973 -8.367 1 98.62 248 GLU A N 1
ATOM 1840 C CA . GLU A 1 248 ? -10.109 4.574 -7.109 1 98.62 248 GLU A CA 1
ATOM 1841 C C . GLU A 1 248 ? -11.586 4.945 -7.09 1 98.62 248 GLU A C 1
ATOM 1843 O O . GLU A 1 248 ? -12.43 4.141 -6.691 1 98.62 248 GLU A O 1
ATOM 1848 N N . GLY A 1 249 ? -11.891 6.16 -7.52 1 97.88 249 GLY A N 1
ATOM 1849 C CA . GLY A 1 249 ? -13.273 6.594 -7.582 1 97.88 249 GLY A CA 1
ATOM 1850 C C . GLY A 1 249 ? -14.133 5.73 -8.492 1 97.88 249 GLY A C 1
ATOM 1851 O O . GLY A 1 249 ? -15.266 5.383 -8.148 1 97.88 249 GLY A O 1
ATOM 1852 N N . MET A 1 250 ? -13.578 5.352 -9.641 1 98 250 MET A N 1
ATOM 1853 C CA . MET A 1 250 ? -14.305 4.523 -10.602 1 98 250 MET A CA 1
ATOM 1854 C C . MET A 1 250 ? -14.539 3.123 -10.047 1 98 250 MET A C 1
ATOM 1856 O O . MET A 1 250 ? -15.609 2.551 -10.219 1 98 250 MET A O 1
ATOM 1860 N N . CYS A 1 251 ? -13.547 2.568 -9.406 1 98.5 251 CYS A N 1
ATOM 1861 C CA . CYS A 1 251 ? -13.695 1.261 -8.781 1 98.5 251 CYS A CA 1
ATOM 1862 C C . CYS A 1 251 ? -14.719 1.316 -7.645 1 98.5 251 CYS A C 1
ATOM 1864 O O . CYS A 1 251 ? -15.539 0.412 -7.504 1 98.5 251 CYS A O 1
ATOM 1866 N N . TYR A 1 252 ? -14.656 2.375 -6.848 1 98.19 252 TYR A N 1
ATOM 1867 C CA . TYR A 1 252 ? -15.609 2.551 -5.754 1 98.19 252 TYR A CA 1
ATOM 1868 C C . TYR A 1 252 ? -17.031 2.641 -6.281 1 98.19 252 TYR A C 1
ATOM 1870 O O . TYR A 1 252 ? -17.953 2.064 -5.695 1 98.19 252 TYR A O 1
ATOM 1878 N N . ALA A 1 253 ? -17.266 3.318 -7.375 1 97.44 253 ALA A N 1
ATOM 1879 C CA . ALA A 1 253 ? -18.578 3.477 -7.988 1 97.44 253 ALA A CA 1
ATOM 1880 C C . ALA A 1 253 ? -19.172 2.125 -8.359 1 97.44 253 ALA A C 1
ATOM 1882 O O . ALA A 1 253 ? -20.391 1.942 -8.312 1 97.44 253 ALA A O 1
ATOM 1883 N N . ARG A 1 254 ? -18.328 1.167 -8.648 1 97.06 254 ARG A N 1
ATOM 1884 C CA . ARG A 1 254 ? -18.797 -0.164 -9.023 1 97.06 254 ARG A CA 1
ATOM 1885 C C . ARG A 1 254 ? -19.234 -0.961 -7.805 1 97.06 254 ARG A C 1
ATOM 1887 O O . ARG A 1 254 ? -20.016 -1.907 -7.926 1 97.06 254 ARG A O 1
ATOM 1894 N N . VAL A 1 255 ? -18.781 -0.595 -6.656 1 97.75 255 VAL A N 1
ATOM 1895 C CA . VAL A 1 255 ? -19.062 -1.321 -5.426 1 97.75 255 VAL A CA 1
ATOM 1896 C C . VAL A 1 255 ? -20.344 -0.775 -4.801 1 97.75 255 VAL A C 1
ATOM 1898 O O . VAL A 1 255 ? -21.094 -1.517 -4.16 1 97.75 255 VAL A O 1
ATOM 1901 N N . ILE A 1 256 ? -20.703 0.416 -5.051 1 97.12 256 ILE A N 1
ATOM 1902 C CA . ILE A 1 256 ? -21.781 1.139 -4.379 1 97.12 256 ILE A CA 1
ATOM 1903 C C . ILE A 1 256 ? -23.109 0.423 -4.613 1 97.12 256 ILE A C 1
ATOM 1905 O O . ILE A 1 256 ? -23.859 0.153 -3.666 1 97.12 256 ILE A O 1
ATOM 1909 N N . PRO A 1 257 ? -23.422 -0.044 -5.781 1 97.06 257 PRO A N 1
ATOM 1910 C CA . PRO A 1 257 ? -24.766 -0.608 -5.988 1 97.06 257 PRO A CA 1
ATOM 1911 C C . PRO A 1 257 ? -24.828 -2.098 -5.66 1 97.06 257 PRO A C 1
ATOM 1913 O O . PRO A 1 257 ? -25.859 -2.738 -5.891 1 97.06 257 PRO A O 1
ATOM 1916 N N . THR A 1 258 ? -23.828 -2.725 -5.051 1 97.31 258 THR A N 1
ATOM 1917 C CA . THR A 1 258 ? -23.797 -4.164 -4.82 1 97.31 258 THR A CA 1
ATOM 1918 C C . THR A 1 258 ? -24.656 -4.535 -3.615 1 97.31 258 THR A C 1
ATOM 1920 O O . THR A 1 258 ? -24.781 -3.754 -2.67 1 97.31 258 THR A O 1
ATOM 1923 N N . ARG A 1 259 ? -25.25 -5.762 -3.664 1 97.19 259 ARG A N 1
ATOM 1924 C CA . ARG A 1 259 ? -25.953 -6.312 -2.512 1 97.19 259 ARG A CA 1
ATOM 1925 C C . ARG A 1 259 ? -25 -6.543 -1.344 1 97.19 259 ARG A C 1
ATOM 1927 O O . ARG A 1 259 ? -25.391 -6.398 -0.182 1 97.19 259 ARG A O 1
ATOM 1934 N N . ASP A 1 260 ? -23.766 -6.887 -1.667 1 97.31 260 ASP A N 1
ATOM 1935 C CA . ASP A 1 260 ? -22.766 -7.109 -0.629 1 97.31 260 ASP A CA 1
ATOM 1936 C C . ASP A 1 260 ? -22.547 -5.844 0.192 1 97.31 260 ASP A C 1
ATOM 1938 O O . ASP A 1 260 ? -22.328 -5.91 1.404 1 97.31 260 ASP A O 1
ATOM 1942 N N . ARG A 1 261 ? -22.531 -4.648 -0.477 1 97 261 ARG A N 1
ATOM 1943 C CA . ARG A 1 261 ? -22.406 -3.408 0.285 1 97 261 ARG A CA 1
ATOM 1944 C C . ARG A 1 261 ? -23.562 -3.254 1.268 1 97 261 ARG A C 1
ATOM 1946 O O . ARG A 1 261 ? -23.344 -2.934 2.439 1 97 261 ARG A O 1
ATOM 1953 N N . GLN A 1 262 ? -24.703 -3.514 0.794 1 96.12 262 GLN A N 1
ATOM 1954 C CA . GLN A 1 262 ? -25.875 -3.441 1.66 1 96.12 262 GLN A CA 1
ATOM 1955 C C . GLN A 1 262 ? -25.781 -4.445 2.805 1 96.12 262 GLN A C 1
ATOM 1957 O O . GLN A 1 262 ? -26.062 -4.117 3.955 1 96.12 262 GLN A O 1
ATOM 1962 N N . GLU A 1 263 ? -25.375 -5.633 2.445 1 96.81 263 GLU A N 1
ATOM 1963 C CA . GLU A 1 263 ? -25.188 -6.672 3.451 1 96.81 263 GLU A CA 1
ATOM 1964 C C . GLU A 1 263 ? -24.156 -6.246 4.496 1 96.81 263 GLU A C 1
ATOM 1966 O O . GLU A 1 263 ? -24.359 -6.465 5.695 1 96.81 263 GLU A O 1
ATOM 1971 N N . GLY A 1 264 ? -23.078 -5.691 4.043 1 95.88 264 GLY A N 1
ATOM 1972 C CA . GLY A 1 264 ? -22.078 -5.211 4.973 1 95.88 264 GLY A CA 1
ATOM 1973 C C . GLY A 1 264 ? -22.609 -4.188 5.957 1 95.88 264 GLY A C 1
ATOM 1974 O O . GLY A 1 264 ? -22.312 -4.262 7.152 1 95.88 264 GLY A O 1
ATOM 1975 N N . MET A 1 265 ? -23.359 -3.254 5.488 1 93.31 265 MET A N 1
ATOM 1976 C CA . MET A 1 265 ? -23.938 -2.23 6.348 1 93.31 265 MET A CA 1
ATOM 1977 C C . MET A 1 265 ? -24.984 -2.836 7.289 1 93.31 265 MET A C 1
ATOM 1979 O O . MET A 1 265 ? -24.984 -2.531 8.484 1 93.31 265 MET A O 1
ATOM 1983 N N . ALA A 1 266 ? -25.812 -3.689 6.797 1 95.12 266 ALA A N 1
ATOM 1984 C CA . ALA A 1 266 ? -26.828 -4.348 7.613 1 95.12 266 ALA A CA 1
ATOM 1985 C C . ALA A 1 266 ? -26.188 -5.188 8.719 1 95.12 266 ALA A C 1
ATOM 1987 O O . ALA A 1 266 ? -26.609 -5.137 9.875 1 95.12 266 ALA A O 1
ATOM 1988 N N . ALA A 1 267 ? -25.203 -5.953 8.359 1 95.62 267 ALA A N 1
ATOM 1989 C CA . ALA A 1 267 ? -24.516 -6.812 9.328 1 95.62 267 ALA A CA 1
ATOM 1990 C C . ALA A 1 267 ? -23.875 -5.988 10.438 1 95.62 267 ALA A C 1
ATOM 1992 O O . ALA A 1 267 ? -23.906 -6.387 11.609 1 95.62 267 ALA A O 1
ATOM 1993 N N . PHE A 1 268 ? -23.328 -4.871 10.078 1 91.94 268 PHE A N 1
ATOM 1994 C CA . PHE A 1 268 ? -22.734 -3.973 11.062 1 91.94 268 PHE A CA 1
ATOM 1995 C C . PHE A 1 268 ? -23.781 -3.461 12.039 1 91.94 268 PHE A C 1
ATOM 1997 O O . PHE A 1 268 ? -23.562 -3.496 13.258 1 91.94 268 PHE A O 1
ATOM 2004 N N . ILE A 1 269 ? -24.875 -3.051 11.547 1 90.69 269 ILE A N 1
ATOM 2005 C CA . ILE A 1 269 ? -25.969 -2.49 12.352 1 90.69 269 ILE A CA 1
ATOM 2006 C C . ILE A 1 269 ? -26.531 -3.57 13.266 1 90.69 269 ILE A C 1
ATOM 2008 O O . ILE A 1 269 ? -26.812 -3.316 14.438 1 90.69 269 ILE A O 1
ATOM 2012 N N . GLU A 1 270 ? -26.609 -4.742 12.773 1 95.44 270 GLU A N 1
ATOM 2013 C CA . GLU A 1 270 ? -27.203 -5.859 13.5 1 95.44 270 GLU A CA 1
ATOM 2014 C C . GLU A 1 270 ? -26.172 -6.57 14.367 1 95.44 270 GLU A C 1
ATOM 2016 O O . GLU A 1 270 ? -26.5 -7.492 15.109 1 95.44 270 GLU A O 1
ATOM 2021 N N . LYS A 1 271 ? -24.938 -6.137 14.281 1 92.62 271 LYS A N 1
ATOM 2022 C CA . LYS A 1 271 ? -23.844 -6.723 15.047 1 92.62 271 LYS A CA 1
ATOM 2023 C C . LYS A 1 271 ? -23.734 -8.227 14.781 1 92.62 271 LYS A C 1
ATOM 2025 O O . LYS A 1 271 ? -23.672 -9.023 15.719 1 92.62 271 LYS A O 1
ATOM 2030 N N . ARG A 1 272 ? -23.766 -8.539 13.453 1 95.75 272 ARG A N 1
ATOM 2031 C CA . ARG A 1 272 ? -23.562 -9.906 13.008 1 95.75 272 ARG A CA 1
ATOM 2032 C C . ARG A 1 272 ? -22.5 -9.977 11.914 1 95.75 272 ARG A C 1
ATOM 2034 O O . ARG A 1 272 ? -22.109 -8.945 11.367 1 95.75 272 ARG A O 1
ATOM 2041 N N . LYS A 1 273 ? -22.062 -11.227 11.711 1 94.94 273 LYS A N 1
ATOM 2042 C CA . LYS A 1 273 ? -21.125 -11.43 10.617 1 94.94 273 LYS A CA 1
ATOM 2043 C C . LYS A 1 273 ? -21.828 -11.312 9.266 1 94.94 273 LYS A C 1
ATOM 2045 O O . LYS A 1 273 ? -22.906 -11.859 9.07 1 94.94 273 LYS A O 1
ATOM 2050 N N . PRO A 1 274 ? -21.234 -10.594 8.398 1 96.06 274 PRO A N 1
ATOM 2051 C CA . PRO A 1 274 ? -21.844 -10.492 7.062 1 96.06 274 PRO A CA 1
ATOM 2052 C C . PRO A 1 274 ? -21.688 -11.773 6.254 1 96.06 274 PRO A C 1
ATOM 2054 O O . PRO A 1 274 ? -20.781 -12.57 6.508 1 96.06 274 PRO A O 1
ATOM 2057 N N . ARG A 1 275 ? -22.641 -11.984 5.371 1 94.56 275 ARG A N 1
ATOM 2058 C CA . ARG A 1 275 ? -22.594 -13.039 4.367 1 94.56 275 ARG A CA 1
ATOM 2059 C C . ARG A 1 275 ? -22.516 -12.453 2.961 1 94.56 275 ARG A C 1
ATOM 2061 O O . ARG A 1 275 ? -23.547 -12.102 2.379 1 94.56 275 ARG A O 1
ATOM 2068 N N . TYR A 1 276 ? -21.375 -12.484 2.416 1 94.88 276 TYR A N 1
ATOM 2069 C CA . TYR A 1 276 ? -21.172 -11.883 1.103 1 94.88 276 TYR A CA 1
ATOM 2070 C C . TYR A 1 276 ? -21.328 -12.922 -0.002 1 94.88 276 TYR A C 1
ATOM 2072 O O . TYR A 1 276 ? -20.734 -14 0.069 1 94.88 276 TYR A O 1
ATOM 2080 N N . THR A 1 277 ? -22.078 -12.531 -1.069 1 92.38 277 THR A N 1
ATOM 2081 C CA . THR A 1 277 ? -22.391 -13.484 -2.129 1 92.38 277 THR A CA 1
ATOM 2082 C C . THR A 1 277 ? -21.75 -13.062 -3.443 1 92.38 277 THR A C 1
ATOM 2084 O O . THR A 1 277 ? -21.734 -13.836 -4.406 1 92.38 277 THR A O 1
ATOM 2087 N N . GLY A 1 278 ? -21.156 -11.883 -3.467 1 93 278 GLY A N 1
ATOM 2088 C CA . GLY A 1 278 ? -20.547 -11.406 -4.695 1 93 278 GLY A CA 1
ATOM 2089 C C . GLY A 1 278 ? -21.547 -10.844 -5.684 1 93 278 GLY A C 1
ATOM 2090 O O . GLY A 1 278 ? -21.406 -11.047 -6.895 1 93 278 GLY A O 1
ATOM 2091 N N . GLU A 1 279 ? -22.594 -10.203 -5.113 1 92.31 279 GLU A N 1
ATOM 2092 C CA . GLU A 1 279 ? -23.641 -9.609 -5.945 1 92.31 279 GLU A CA 1
ATOM 2093 C C . GLU A 1 279 ? -23.875 -8.148 -5.578 1 92.31 279 GLU A C 1
ATOM 2095 O O . GLU A 1 279 ? -23.656 -7.75 -4.43 1 92.31 279 GLU A O 1
ATOM 2100 N N . MET B 1 1 ? -26.875 -14.719 35.812 1 19.94 1 MET B N 1
ATOM 2101 C CA . MET B 1 1 ? -26.297 -13.375 35.812 1 19.94 1 MET B CA 1
ATOM 2102 C C . MET B 1 1 ? -26.016 -12.922 34.375 1 19.94 1 MET B C 1
ATOM 2104 O O . MET B 1 1 ? -25.312 -13.602 33.656 1 19.94 1 MET B O 1
ATOM 2108 N N . ASP B 1 2 ? -26.797 -12.031 33.688 1 20.09 2 ASP B N 1
ATOM 2109 C CA . ASP B 1 2 ? -27.344 -11.625 32.375 1 20.09 2 ASP B CA 1
ATOM 2110 C C . ASP B 1 2 ? -26.391 -10.695 31.656 1 20.09 2 ASP B C 1
ATOM 2112 O O . ASP B 1 2 ? -26.125 -9.578 32.125 1 20.09 2 ASP B O 1
ATOM 2116 N N . CYS B 1 3 ? -25.25 -11.039 31.219 1 19.97 3 CYS B N 1
ATOM 2117 C CA . CYS B 1 3 ? -24.141 -10.266 30.688 1 19.97 3 CYS B CA 1
ATOM 2118 C C . CYS B 1 3 ? -24.547 -9.508 29.438 1 19.97 3 CYS B C 1
ATOM 2120 O O . CYS B 1 3 ? -24.594 -10.086 28.344 1 19.97 3 CYS B O 1
ATOM 2122 N N . SER B 1 4 ? -25.484 -8.531 29.391 1 20.19 4 SER B N 1
ATOM 2123 C CA . SER B 1 4 ? -26.062 -7.496 28.531 1 20.19 4 SER B CA 1
ATOM 2124 C C . SER B 1 4 ? -24.969 -6.699 27.828 1 20.19 4 SER B C 1
ATOM 2126 O O . SER B 1 4 ? -24.328 -5.844 28.438 1 20.19 4 SER B O 1
ATOM 2128 N N . TRP B 1 5 ? -24.078 -7.277 27.203 1 20.22 5 TRP B N 1
ATOM 2129 C CA . TRP B 1 5 ? -22.922 -6.547 26.703 1 20.22 5 TRP B CA 1
ATOM 2130 C C . TRP B 1 5 ? -23.312 -5.516 25.656 1 20.22 5 TRP B C 1
ATOM 2132 O O . TRP B 1 5 ? -23.906 -5.859 24.641 1 20.22 5 TRP B O 1
ATOM 2142 N N . ASN B 1 6 ? -23.922 -4.426 26 1 20 6 ASN B N 1
ATOM 2143 C CA . ASN B 1 6 ? -24.438 -3.301 25.219 1 20 6 ASN B CA 1
ATOM 2144 C C . ASN B 1 6 ? -23.375 -2.75 24.266 1 20 6 ASN B C 1
ATOM 2146 O O . ASN B 1 6 ? -22.391 -2.154 24.719 1 20 6 ASN B O 1
ATOM 2150 N N . VAL B 1 7 ? -22.875 -3.375 23.344 1 21.69 7 VAL B N 1
ATOM 2151 C CA . VAL B 1 7 ? -21.812 -3.008 22.406 1 21.69 7 VAL B CA 1
ATOM 2152 C C . VAL B 1 7 ? -22.25 -1.802 21.578 1 21.69 7 VAL B C 1
ATOM 2154 O O . VAL B 1 7 ? -23.172 -1.9 20.766 1 21.69 7 VAL B O 1
ATOM 2157 N N . SER B 1 8 ? -22.438 -0.633 22.188 1 22.2 8 SER B N 1
ATOM 2158 C CA . SER B 1 8 ? -22.656 0.695 21.625 1 22.2 8 SER B CA 1
ATOM 2159 C C . SER B 1 8 ? -21.844 0.91 20.359 1 22.2 8 SER B C 1
ATOM 2161 O O . SER B 1 8 ? -20.828 0.233 20.156 1 22.2 8 SER B O 1
ATOM 2163 N N . VAL B 1 9 ? -22.484 1.49 19.406 1 22.47 9 VAL B N 1
ATOM 2164 C CA . VAL B 1 9 ? -22.359 2.09 18.078 1 22.47 9 VAL B CA 1
ATOM 2165 C C . VAL B 1 9 ? -21.109 2.971 18.031 1 22.47 9 VAL B C 1
ATOM 2167 O O . VAL B 1 9 ? -20.984 3.918 18.812 1 22.47 9 VAL B O 1
ATOM 2170 N N . PHE B 1 10 ? -20.141 2.342 17.672 1 23.97 10 PHE B N 1
ATOM 2171 C CA . PHE B 1 10 ? -18.781 2.805 17.438 1 23.97 10 PHE B CA 1
ATOM 2172 C C . PHE B 1 10 ? -18.766 3.895 16.375 1 23.97 10 PHE B C 1
ATOM 2174 O O . PHE B 1 10 ? -19.062 3.637 15.203 1 23.97 10 PHE B O 1
ATOM 2181 N N . LEU B 1 11 ? -19.453 5.066 16.656 1 24.39 11 LEU B N 1
ATOM 2182 C CA . LEU B 1 11 ? -19.453 6.344 15.953 1 24.39 11 LEU B CA 1
ATOM 2183 C C . LEU B 1 11 ? -18.047 6.711 15.492 1 24.39 11 LEU B C 1
ATOM 2185 O O . LEU B 1 11 ? -17.109 6.707 16.297 1 24.39 11 LEU B O 1
ATOM 2189 N N . VAL B 1 12 ? -17.734 6.23 14.438 1 26.44 12 VAL B N 1
ATOM 2190 C CA . VAL B 1 12 ? -16.531 6.613 13.719 1 26.44 12 VAL B CA 1
ATOM 2191 C C . VAL B 1 12 ? -16.391 8.133 13.711 1 26.44 12 VAL B C 1
ATOM 2193 O O . VAL B 1 12 ? -17.188 8.828 13.086 1 26.44 12 VAL B O 1
ATOM 2196 N N . TYR B 1 13 ? -16.203 8.766 14.844 1 26.47 13 TYR B N 1
ATOM 2197 C CA . TYR B 1 13 ? -16.047 10.172 15.172 1 26.47 13 TYR B CA 1
ATOM 2198 C C . TYR B 1 13 ? -14.852 10.781 14.453 1 26.47 13 TYR B C 1
ATOM 2200 O O . TYR B 1 13 ? -13.711 10.352 14.656 1 26.47 13 TYR B O 1
ATOM 2208 N N . ILE B 1 14 ? -14.773 10.609 13.203 1 29.42 14 ILE B N 1
ATOM 2209 C CA . ILE B 1 14 ? -13.773 11.555 12.719 1 29.42 14 ILE B CA 1
ATOM 2210 C C . ILE B 1 14 ? -14.016 12.922 13.352 1 29.42 14 ILE B C 1
ATOM 2212 O O . ILE B 1 14 ? -15.047 13.562 13.109 1 29.42 14 ILE B O 1
ATOM 2216 N N . CYS B 1 15 ? -13.883 13.078 14.516 1 28.94 15 CYS B N 1
ATOM 2217 C CA . CYS B 1 15 ? -14.016 14.273 15.344 1 28.94 15 CYS B CA 1
ATOM 2218 C C . CYS B 1 15 ? -13.328 15.461 14.695 1 28.94 15 CYS B C 1
ATOM 2220 O O . CYS B 1 15 ? -12.227 15.336 14.148 1 28.94 15 CYS B O 1
ATOM 2222 N N . ALA B 1 16 ? -14.172 16.266 14.047 1 29.41 16 ALA B N 1
ATOM 2223 C CA . ALA B 1 16 ? -13.844 17.656 13.727 1 29.41 16 ALA B CA 1
ATOM 2224 C C . ALA B 1 16 ? -12.836 18.234 14.719 1 29.41 16 ALA B C 1
ATOM 2226 O O . ALA B 1 16 ? -13.094 18.25 15.93 1 29.41 16 ALA B O 1
ATOM 2227 N N . VAL B 1 17 ? -11.695 17.984 14.516 1 32.75 17 VAL B N 1
ATOM 2228 C CA . VAL B 1 17 ? -10.531 18.594 15.133 1 32.75 17 VAL B CA 1
ATOM 2229 C C . VAL B 1 17 ? -10.734 20.094 15.242 1 32.75 17 VAL B C 1
ATOM 2231 O O . VAL B 1 17 ? -10.203 20.734 16.156 1 32.75 17 VAL B O 1
ATOM 2234 N N . VAL B 1 18 ? -11.539 20.859 14.641 1 32.59 18 VAL B N 1
ATOM 2235 C CA . VAL B 1 18 ? -10.812 22.047 14.188 1 32.59 18 VAL B CA 1
ATOM 2236 C C . VAL B 1 18 ? -10.383 22.875 15.391 1 32.59 18 VAL B C 1
ATOM 2238 O O . VAL B 1 18 ? -11.156 23.703 15.883 1 32.59 18 VAL B O 1
ATOM 2241 N N . GLY B 1 19 ? -10.422 22.391 16.609 1 32.78 19 GLY B N 1
ATOM 2242 C CA . GLY B 1 19 ? -10.023 23.594 17.312 1 32.78 19 GLY B CA 1
ATOM 2243 C C . GLY B 1 19 ? -8.555 23.938 17.125 1 32.78 19 GLY B C 1
ATOM 2244 O O . GLY B 1 19 ? -7.738 23.062 16.859 1 32.78 19 GLY B O 1
ATOM 2245 N N . THR B 1 20 ? -8.305 24.953 16.359 1 41.12 20 THR B N 1
ATOM 2246 C CA . THR B 1 20 ? -7.039 25.672 16.203 1 41.12 20 THR B CA 1
ATOM 2247 C C . THR B 1 20 ? -6.355 25.844 17.562 1 41.12 20 THR B C 1
ATOM 2249 O O . THR B 1 20 ? -6.934 26.422 18.484 1 41.12 20 THR B O 1
ATOM 2252 N N . LEU B 1 21 ? -5.871 24.781 18.203 1 43.16 21 LEU B N 1
ATOM 2253 C CA . LEU B 1 21 ? -5.078 25.297 19.312 1 43.16 21 LEU B CA 1
ATOM 2254 C C . LEU B 1 21 ? -3.674 25.672 18.859 1 43.16 21 LEU B C 1
ATOM 2256 O O . LEU B 1 21 ? -2.951 24.844 18.312 1 43.16 21 LEU B O 1
ATOM 2260 N N . LYS B 1 22 ? -3.529 26.922 18.328 1 47.53 22 LYS B N 1
ATOM 2261 C CA . LYS B 1 22 ? -2.16 27.422 18.312 1 47.53 22 LYS B CA 1
ATOM 2262 C C . LYS B 1 22 ? -1.436 27.094 19.625 1 47.53 22 LYS B C 1
ATOM 2264 O O . LYS B 1 22 ? -1.958 27.359 20.703 1 47.53 22 LYS B O 1
ATOM 2269 N N . SER B 1 23 ? -0.72 25.969 19.578 1 49.03 23 SER B N 1
ATOM 2270 C CA . SER B 1 23 ? -0.037 25.422 20.75 1 49.03 23 SER B CA 1
ATOM 2271 C C . SER B 1 23 ? 0.581 26.531 21.594 1 49.03 23 SER B C 1
ATOM 2273 O O . SER B 1 23 ? 1.252 27.422 21.062 1 49.03 23 SER B O 1
ATOM 2275 N N . ALA B 1 24 ? -0.029 26.703 22.719 1 45.22 24 ALA B N 1
ATOM 2276 C CA . ALA B 1 24 ? 0.554 27.484 23.828 1 45.22 24 ALA B CA 1
ATOM 2277 C C . ALA B 1 24 ? 1.796 26.781 24.375 1 45.22 24 ALA B C 1
ATOM 2279 O O . ALA B 1 24 ? 2.338 27.203 25.406 1 45.22 24 ALA B O 1
ATOM 2280 N N . VAL B 1 25 ? 2.109 25.578 23.766 1 43.03 25 VAL B N 1
ATOM 2281 C CA . VAL B 1 25 ? 3.285 24.969 24.391 1 43.03 25 VAL B CA 1
ATOM 2282 C C . VAL B 1 25 ? 4.523 25.797 24.062 1 43.03 25 VAL B C 1
ATOM 2284 O O . VAL B 1 25 ? 4.789 26.109 22.906 1 43.03 25 VAL B O 1
ATOM 2287 N N . PRO B 1 26 ? 5.039 26.234 25.031 1 46.62 26 PRO B N 1
ATOM 2288 C CA . PRO B 1 26 ? 6.316 26.922 24.844 1 46.62 26 PRO B CA 1
ATOM 2289 C C . PRO B 1 26 ? 7.273 26.141 23.953 1 46.62 26 PRO B C 1
ATOM 2291 O O . PRO B 1 26 ? 7.441 24.922 24.125 1 46.62 26 PRO B O 1
ATOM 2294 N N . GLY B 1 27 ? 7.781 26.703 22.891 1 45.41 27 GLY B N 1
ATOM 2295 C CA . GLY B 1 27 ? 8.719 26.109 21.938 1 45.41 27 GLY B CA 1
ATOM 2296 C C . GLY B 1 27 ? 8.039 25.516 20.719 1 45.41 27 GLY B C 1
ATOM 2297 O O . GLY B 1 27 ? 8.703 24.969 19.828 1 45.41 27 GLY B O 1
ATOM 2298 N N . LEU B 1 28 ? 6.766 25.391 20.828 1 48.69 28 LEU B N 1
ATOM 2299 C CA . LEU B 1 28 ? 6.086 24.844 19.656 1 48.69 28 LEU B CA 1
ATOM 2300 C C . LEU B 1 28 ? 5.32 25.938 18.906 1 48.69 28 LEU B C 1
ATOM 2302 O O . LEU B 1 28 ? 4.23 25.688 18.391 1 48.69 28 LEU B O 1
ATOM 2306 N N . ALA B 1 29 ? 5.734 27.062 18.859 1 50.88 29 ALA B N 1
ATOM 2307 C CA . ALA B 1 29 ? 5.191 28.125 18.016 1 50.88 29 ALA B CA 1
ATOM 2308 C C . ALA B 1 29 ? 5.172 27.703 16.547 1 50.88 29 ALA B C 1
ATOM 2310 O O . ALA B 1 29 ? 6.129 27.094 16.062 1 50.88 29 ALA B O 1
ATOM 2311 N N . GLY B 1 30 ? 3.938 27.656 15.969 1 48.28 30 GLY B N 1
ATOM 2312 C CA . GLY B 1 30 ? 3.799 27.312 14.562 1 48.28 30 GLY B CA 1
ATOM 2313 C C . GLY B 1 30 ? 3.17 25.953 14.336 1 48.28 30 GLY B C 1
ATOM 2314 O O . GLY B 1 30 ? 3.039 25.5 13.188 1 48.28 30 GLY B O 1
ATOM 2315 N N . THR B 1 31 ? 2.836 25.391 15.523 1 47.56 31 THR B N 1
ATOM 2316 C CA . THR B 1 31 ? 2.189 24.094 15.352 1 47.56 31 THR B CA 1
ATOM 2317 C C . THR B 1 31 ? 0.677 24.219 15.508 1 47.56 31 THR B C 1
ATOM 2319 O O . THR B 1 31 ? 0.195 24.953 16.375 1 47.56 31 THR B O 1
ATOM 2322 N N . TRP B 1 32 ? -0.055 23.844 14.547 1 50.31 32 TRP B N 1
ATOM 2323 C CA . TRP B 1 32 ? -1.51 23.734 14.617 1 50.31 32 TRP B CA 1
ATOM 2324 C C . TRP B 1 32 ? -1.942 22.312 14.93 1 50.31 32 TRP B C 1
ATOM 2326 O O . TRP B 1 32 ? -1.38 21.359 14.398 1 50.31 32 TRP B O 1
ATOM 2336 N N . ARG B 1 33 ? -2.641 22.266 16.109 1 51.16 33 ARG B N 1
ATOM 2337 C CA . ARG B 1 33 ? -3.156 20.953 16.484 1 51.16 33 ARG B CA 1
ATOM 2338 C C . ARG B 1 33 ? -4.625 20.812 16.094 1 51.16 33 ARG B C 1
ATOM 2340 O O . ARG B 1 33 ? -5.434 21.688 16.359 1 51.16 33 ARG B O 1
ATOM 2347 N N . PHE B 1 34 ? -4.949 19.891 15.242 1 49.69 34 PHE B N 1
ATOM 2348 C CA . PHE B 1 34 ? -6.32 19.531 14.898 1 49.69 34 PHE B CA 1
ATOM 2349 C C . PHE B 1 34 ? -6.848 18.453 15.852 1 49.69 34 PHE B C 1
ATOM 2351 O O . PHE B 1 34 ? -6.219 17.406 16.016 1 49.69 34 PHE B O 1
ATOM 2358 N N . VAL B 1 35 ? -7.82 18.969 16.781 1 44.22 35 VAL B N 1
ATOM 2359 C CA . VAL B 1 35 ? -8.414 18.016 17.719 1 44.22 35 VAL B CA 1
ATOM 2360 C C . VAL B 1 35 ? -9.781 17.578 17.219 1 44.22 35 VAL B C 1
ATOM 2362 O O . VAL B 1 35 ? -10.602 18.406 16.812 1 44.22 35 VAL B O 1
ATOM 2365 N N . MET B 1 36 ? -9.961 16.312 16.828 1 46.41 36 MET B N 1
ATOM 2366 C CA . MET B 1 36 ? -11.234 15.734 16.422 1 46.41 36 MET B CA 1
ATOM 2367 C C . MET B 1 36 ? -12.102 15.406 17.625 1 46.41 36 MET B C 1
ATOM 2369 O O . MET B 1 36 ? -11.648 14.719 18.547 1 46.41 36 MET B O 1
ATOM 2373 N N . ARG B 1 37 ? -13.219 16.312 18.047 1 42.84 37 ARG B N 1
ATOM 2374 C CA . ARG B 1 37 ? -14.117 16 19.156 1 42.84 37 ARG B CA 1
ATOM 2375 C C . ARG B 1 37 ? -15.391 15.336 18.656 1 42.84 37 ARG B C 1
ATOM 2377 O O . ARG B 1 37 ? -15.789 15.539 17.5 1 42.84 37 ARG B O 1
ATOM 2384 N N . SER B 1 38 ? -15.938 14.195 19.312 1 42.38 38 SER B N 1
ATOM 2385 C CA . SER B 1 38 ? -17.062 13.312 19.016 1 42.38 38 SER B CA 1
ATOM 2386 C C . SER B 1 38 ? -18.359 14.109 18.859 1 42.38 38 SER B C 1
ATOM 2388 O O . SER B 1 38 ? -19.25 13.703 18.125 1 42.38 38 SER B O 1
ATOM 2390 N N . GLU B 1 39 ? -18.672 15 19.656 1 39.91 39 GLU B N 1
ATOM 2391 C CA . GLU B 1 39 ? -20.094 15.242 19.844 1 39.91 39 GLU B CA 1
ATOM 2392 C C . GLU B 1 39 ? -20.766 15.602 18.516 1 39.91 39 GLU B C 1
ATOM 2394 O O . GLU B 1 39 ? -21.953 15.297 18.312 1 39.91 39 GLU B O 1
ATOM 2399 N N . GLU B 1 40 ? -20.406 16.516 17.812 1 36.94 40 GLU B N 1
ATOM 2400 C CA . GLU B 1 40 ? -21.156 17.047 16.688 1 36.94 40 GLU B CA 1
ATOM 2401 C C . GLU B 1 40 ? -21.031 16.156 15.461 1 36.94 40 GLU B C 1
ATOM 2403 O O . GLU B 1 40 ? -21.562 16.469 14.391 1 36.94 40 GLU B O 1
ATOM 2408 N N . LEU B 1 41 ? -20.344 15.188 15.383 1 36.75 41 LEU B N 1
ATOM 2409 C CA . LEU B 1 41 ? -20.094 14.273 14.273 1 36.75 41 LEU B CA 1
ATOM 2410 C C . LEU B 1 41 ? -21.359 13.5 13.906 1 36.75 41 LEU B C 1
ATOM 2412 O O . LEU B 1 41 ? -21.359 12.727 12.945 1 36.75 41 LEU B O 1
ATOM 2416 N N . ASN B 1 42 ? -22.234 13.414 14.703 1 33.16 42 ASN B N 1
ATOM 2417 C CA . ASN B 1 42 ? -23.469 12.688 14.445 1 33.16 42 ASN B CA 1
ATOM 2418 C C . ASN B 1 42 ? -24.281 13.32 13.32 1 33.16 42 ASN B C 1
ATOM 2420 O O . ASN B 1 42 ? -25.422 12.93 13.07 1 33.16 42 ASN B O 1
ATOM 2424 N N . GLY B 1 43 ? -23.812 14.5 12.805 1 35.25 43 GLY B N 1
ATOM 2425 C CA . GLY B 1 43 ? -24.734 15 11.797 1 35.25 43 GLY B CA 1
ATOM 2426 C C . GLY B 1 43 ? -24.438 14.477 10.406 1 35.25 43 GLY B C 1
ATOM 2427 O O . GLY B 1 43 ? -23.422 13.82 10.188 1 35.25 43 GLY B O 1
ATOM 2428 N N . PRO B 1 44 ? -25.344 14.492 9.406 1 37.94 44 PRO B N 1
ATOM 2429 C CA . PRO B 1 44 ? -25.406 14.078 8 1 37.94 44 PRO B CA 1
ATOM 2430 C C . PRO B 1 44 ? -24.203 14.562 7.195 1 37.94 44 PRO B C 1
ATOM 2432 O O . PRO B 1 44 ? -24.031 14.172 6.039 1 37.94 44 PRO B O 1
ATOM 2435 N N . ALA B 1 45 ? -23.391 15.602 7.676 1 43.78 45 ALA B N 1
ATOM 2436 C CA . ALA B 1 45 ? -22.5 16.297 6.75 1 43.78 45 ALA B CA 1
ATOM 2437 C C . ALA B 1 45 ? -21.062 15.852 6.941 1 43.78 45 ALA B C 1
ATOM 2439 O O . ALA B 1 45 ? -20.281 16.531 7.602 1 43.78 45 ALA B O 1
ATOM 2440 N N . PHE B 1 46 ? -20.656 14.5 6.895 1 46.31 46 PHE B N 1
ATOM 2441 C CA . PHE B 1 46 ? -19.25 14.133 6.848 1 46.31 46 PHE B CA 1
ATOM 2442 C C . PHE B 1 46 ? -18.703 14.266 5.434 1 46.31 46 PHE B C 1
ATOM 2444 O O . PHE B 1 46 ? -19.281 13.742 4.48 1 46.31 46 PHE B O 1
ATOM 2451 N N . PRO B 1 47 ? -17.391 14.836 5.449 1 53.66 47 PRO B N 1
ATOM 2452 C CA . PRO B 1 47 ? -16.562 15.531 6.441 1 53.66 47 PRO B CA 1
ATOM 2453 C C . PRO B 1 47 ? -17.141 16.875 6.875 1 53.66 47 PRO B C 1
ATOM 2455 O O . PRO B 1 47 ? -17.812 17.547 6.082 1 53.66 47 PRO B O 1
ATOM 2458 N N . PRO B 1 48 ? -16.906 17.156 8.102 1 57.47 48 PRO B N 1
ATOM 2459 C CA . PRO B 1 48 ? -17.484 18.438 8.516 1 57.47 48 PRO B CA 1
ATOM 2460 C C . PRO B 1 48 ? -16.953 19.625 7.719 1 57.47 48 PRO B C 1
ATOM 2462 O O . PRO B 1 48 ? -15.75 19.688 7.426 1 57.47 48 PRO B O 1
ATOM 2465 N N . PRO B 1 49 ? -17.844 20.359 7.113 1 63.69 49 PRO B N 1
ATOM 2466 C CA . PRO B 1 49 ? -17.453 21.594 6.434 1 63.69 49 PRO B CA 1
ATOM 2467 C C . PRO B 1 49 ? -16.375 22.375 7.191 1 63.69 49 PRO B C 1
ATOM 2469 O O . PRO B 1 49 ? -15.539 23.047 6.574 1 63.69 49 PRO B O 1
ATOM 2472 N N . GLN B 1 50 ? -16.281 22.078 8.414 1 68.44 50 GLN B N 1
ATOM 2473 C CA . GLN B 1 50 ? -15.328 22.828 9.234 1 68.44 50 GLN B CA 1
ATOM 2474 C C . GLN B 1 50 ? -13.898 22.391 8.961 1 68.44 50 GLN B C 1
ATOM 2476 O O . GLN B 1 50 ? -12.984 23.203 8.93 1 68.44 50 GLN B O 1
ATOM 2481 N N . MET B 1 51 ? -13.688 21.125 8.719 1 75.69 51 MET B N 1
ATOM 2482 C CA . MET B 1 51 ? -12.336 20.641 8.445 1 75.69 51 MET B CA 1
ATOM 2483 C C . MET B 1 51 ? -11.828 21.172 7.109 1 75.69 51 MET B C 1
ATOM 2485 O O . MET B 1 51 ? -10.664 21.562 6.996 1 75.69 51 MET B O 1
ATOM 2489 N N . ARG B 1 52 ? -12.742 21.172 6.172 1 80.81 52 ARG B N 1
ATOM 2490 C CA . ARG B 1 52 ? -12.352 21.688 4.863 1 80.81 52 ARG B CA 1
ATOM 2491 C C . ARG B 1 52 ? -11.953 23.156 4.941 1 80.81 52 ARG B C 1
ATOM 2493 O O . ARG B 1 52 ? -10.977 23.578 4.312 1 80.81 52 ARG B O 1
ATOM 2500 N N . GLN B 1 53 ? -12.727 23.875 5.73 1 78.25 53 GLN B N 1
ATOM 2501 C CA . GLN B 1 53 ? -12.422 25.281 5.914 1 78.25 53 GLN B CA 1
ATOM 2502 C C . GLN B 1 53 ? -11.062 25.469 6.594 1 78.25 53 GLN B C 1
ATOM 2504 O O . GLN B 1 53 ? -10.273 26.328 6.18 1 78.25 53 GLN B O 1
ATOM 2509 N N . LEU B 1 54 ? -10.852 24.656 7.527 1 79.06 54 LEU B N 1
ATOM 2510 C CA . LEU B 1 54 ? -9.586 24.734 8.25 1 79.06 54 LEU B CA 1
ATOM 2511 C C . LEU B 1 54 ? -8.414 24.406 7.336 1 79.06 54 LEU B C 1
ATOM 2513 O O . LEU B 1 54 ? -7.398 25.109 7.344 1 79.06 54 LEU B O 1
ATOM 2517 N N . VAL B 1 55 ? -8.562 23.359 6.602 1 85.75 55 VAL B N 1
ATOM 2518 C CA . VAL B 1 55 ? -7.5 22.953 5.688 1 85.75 55 VAL B CA 1
ATOM 2519 C C . VAL B 1 55 ? -7.25 24.047 4.66 1 85.75 55 VAL B C 1
ATOM 2521 O O . VAL B 1 55 ? -6.098 24.359 4.336 1 85.75 55 VAL B O 1
ATOM 2524 N N . SER B 1 56 ? -8.312 24.656 4.227 1 86 56 SER B N 1
ATOM 2525 C CA . SER B 1 56 ? -8.188 25.766 3.281 1 86 56 SER B CA 1
ATOM 2526 C C . SER B 1 56 ? -7.457 26.938 3.91 1 86 56 SER B C 1
ATOM 2528 O O . SER B 1 56 ? -6.617 27.562 3.268 1 86 56 SER B O 1
ATOM 2530 N N . GLU B 1 57 ? -7.738 27.219 5.199 1 82.38 57 GLU B N 1
ATOM 2531 C CA . GLU B 1 57 ? -7.082 28.297 5.922 1 82.38 57 GLU B CA 1
ATOM 2532 C C . GLU B 1 57 ? -5.602 28 6.141 1 82.38 57 GLU B C 1
ATOM 2534 O O . GLU B 1 57 ? -4.754 28.891 5.977 1 82.38 57 GLU B O 1
ATOM 2539 N N . LEU B 1 58 ? -5.355 26.797 6.453 1 85.19 58 LEU B N 1
ATOM 2540 C CA . LEU B 1 58 ? -3.977 26.375 6.676 1 85.19 58 LEU B CA 1
ATOM 2541 C C . LEU B 1 58 ? -3.156 26.516 5.395 1 85.19 58 LEU B C 1
ATOM 2543 O O . LEU B 1 58 ? -1.987 26.906 5.441 1 85.19 58 LEU B O 1
ATOM 2547 N N . HIS B 1 59 ? -3.771 26.266 4.316 1 90.19 59 HIS B N 1
ATOM 2548 C CA . HIS B 1 59 ? -3.086 26.328 3.031 1 90.19 59 HIS B CA 1
ATOM 2549 C C . HIS B 1 59 ? -2.547 27.719 2.756 1 90.19 59 HIS B C 1
ATOM 2551 O O . HIS B 1 59 ? -1.503 27.875 2.119 1 90.19 59 HIS B O 1
ATOM 2557 N N . ARG B 1 60 ? -3.172 28.719 3.369 1 89.06 60 ARG B N 1
ATOM 2558 C CA . ARG B 1 60 ? -2.832 30.109 3.072 1 89.06 60 ARG B CA 1
ATOM 2559 C C . ARG B 1 60 ? -2.012 30.719 4.199 1 89.06 60 ARG B C 1
ATOM 2561 O O . ARG B 1 60 ? -1.603 31.875 4.113 1 89.06 60 ARG B O 1
ATOM 2568 N N . ASP B 1 61 ? -1.802 29.984 5.242 1 82.12 61 ASP B N 1
ATOM 2569 C CA . ASP B 1 61 ? -1.121 30.531 6.41 1 82.12 61 ASP B CA 1
ATOM 2570 C C . ASP B 1 61 ? 0.377 30.234 6.363 1 82.12 61 ASP B C 1
ATOM 2572 O O . ASP B 1 61 ? 0.816 29.156 6.75 1 82.12 61 ASP B O 1
ATOM 2576 N N . SER B 1 62 ? 1.126 31.234 5.992 1 86.38 62 SER B N 1
ATOM 2577 C CA . SER B 1 62 ? 2.566 31.062 5.824 1 86.38 62 SER B CA 1
ATOM 2578 C C . SER B 1 62 ? 3.275 31 7.176 1 86.38 62 SER B C 1
ATOM 2580 O O . SER B 1 62 ? 4.445 30.625 7.25 1 86.38 62 SER B O 1
ATOM 2582 N N . ALA B 1 63 ? 2.545 31.312 8.266 1 82.56 63 ALA B N 1
ATOM 2583 C CA . ALA B 1 63 ? 3.152 31.312 9.594 1 82.56 63 ALA B CA 1
ATOM 2584 C C . ALA B 1 63 ? 3.193 29.906 10.18 1 82.56 63 ALA B C 1
ATOM 2586 O O . ALA B 1 63 ? 3.967 29.625 11.102 1 82.56 63 ALA B O 1
ATOM 2587 N N . VAL B 1 64 ? 2.361 29.031 9.648 1 86.12 64 VAL B N 1
ATOM 2588 C CA . VAL B 1 64 ? 2.307 27.672 10.172 1 86.12 64 VAL B CA 1
ATOM 2589 C C . VAL B 1 64 ? 3.469 26.859 9.609 1 86.12 64 VAL B C 1
ATOM 2591 O O . VAL B 1 64 ? 3.641 26.766 8.398 1 86.12 64 VAL B O 1
ATOM 2594 N N . ARG B 1 65 ? 4.227 26.266 10.5 1 90.19 65 ARG B N 1
ATOM 2595 C CA . ARG B 1 65 ? 5.434 25.562 10.094 1 90.19 65 ARG B CA 1
ATOM 2596 C C . ARG B 1 65 ? 5.195 24.047 10.078 1 90.19 65 ARG B C 1
ATOM 2598 O O . ARG B 1 65 ? 5.824 23.328 9.305 1 90.19 65 ARG B O 1
ATOM 2605 N N . VAL B 1 66 ? 4.383 23.578 11.016 1 91.25 66 VAL B N 1
ATOM 2606 C CA . VAL B 1 66 ? 4.031 22.156 11.109 1 91.25 66 VAL B CA 1
ATOM 2607 C C . VAL B 1 66 ? 2.588 22.016 11.586 1 91.25 66 VAL B C 1
ATOM 2609 O O . VAL B 1 66 ? 2.125 22.797 12.422 1 91.25 66 VAL B O 1
ATOM 2612 N N . VAL B 1 67 ? 1.898 21.047 10.992 1 89.31 67 VAL B N 1
ATOM 2613 C CA . VAL B 1 67 ? 0.552 20.719 11.445 1 89.31 67 VAL B CA 1
ATOM 2614 C C . VAL B 1 67 ? 0.536 19.297 12.023 1 89.31 67 VAL B C 1
ATOM 2616 O O . VAL B 1 67 ? 1.029 18.359 11.391 1 89.31 67 VAL B O 1
ATOM 2619 N N . VAL B 1 68 ? 0.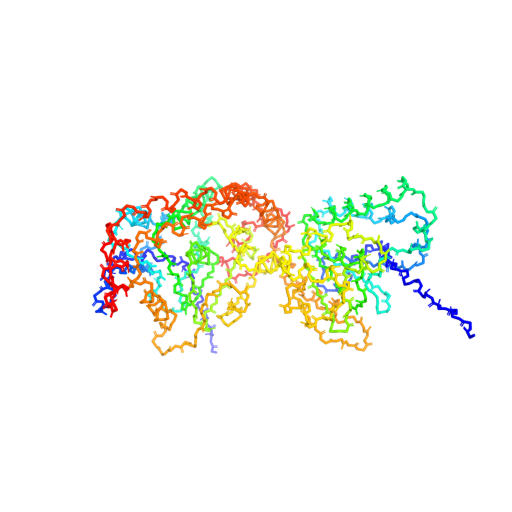019 19.172 13.211 1 89.56 68 VAL B N 1
ATOM 2620 C CA . VAL B 1 68 ? -0.119 17.875 13.844 1 89.56 68 VAL B CA 1
ATOM 2621 C C . VAL B 1 68 ? -1.598 17.516 13.984 1 89.56 68 VAL B C 1
ATOM 2623 O O . VAL B 1 68 ? -2.379 18.297 14.539 1 89.56 68 VAL B O 1
ATOM 2626 N N . PHE B 1 69 ? -1.978 16.344 13.422 1 87.44 69 PHE B N 1
ATOM 2627 C CA . PHE B 1 69 ? -3.318 15.797 13.602 1 87.44 69 PHE B CA 1
ATOM 2628 C C . PHE B 1 69 ? -3.357 14.836 14.781 1 87.44 69 PHE B C 1
ATOM 2630 O O . PHE B 1 69 ? -2.604 13.859 14.82 1 87.44 69 PHE B O 1
ATOM 2637 N N . ARG B 1 70 ? -4.145 15.109 15.719 1 86.88 70 ARG B N 1
ATOM 2638 C CA . ARG B 1 70 ? -4.348 14.219 16.859 1 86.88 70 ARG B CA 1
ATOM 2639 C C . ARG B 1 70 ? -5.824 14.148 17.234 1 86.88 70 ARG B C 1
ATOM 2641 O O . ARG B 1 70 ? -6.598 15.055 16.922 1 86.88 70 ARG B O 1
ATOM 2648 N N . SER B 1 71 ? -6.184 12.977 17.844 1 83.69 71 SER B N 1
ATOM 2649 C CA . SER B 1 71 ? -7.5 12.852 18.453 1 83.69 71 SER B CA 1
ATOM 2650 C C . SER B 1 71 ? -7.43 13.023 19.969 1 83.69 71 SER B C 1
ATOM 2652 O O . SER B 1 71 ? -6.477 12.578 20.609 1 83.69 71 SER B O 1
ATOM 2654 N N . LEU B 1 72 ? -8.492 13.609 20.531 1 78.06 72 LEU B N 1
ATOM 2655 C CA . LEU B 1 72 ? -8.57 13.719 21.984 1 78.06 72 LEU B CA 1
ATOM 2656 C C . LEU B 1 72 ? -9.445 12.617 22.562 1 78.06 72 LEU B C 1
ATOM 2658 O O . LEU B 1 72 ? -9.578 12.492 23.781 1 78.06 72 LEU B O 1
ATOM 2662 N N . LEU B 1 73 ? -9.969 11.812 21.719 1 77.94 73 LEU B N 1
ATOM 2663 C CA . LEU B 1 73 ? -10.75 10.664 22.172 1 77.94 73 LEU B CA 1
ATOM 2664 C C . LEU B 1 73 ? -9.836 9.531 22.625 1 77.94 73 LEU B C 1
ATOM 2666 O O . LEU B 1 73 ? -8.922 9.141 21.906 1 77.94 73 LEU B O 1
ATOM 2670 N N . PRO B 1 74 ? -10.141 9.102 23.859 1 83.44 74 PRO B N 1
ATOM 2671 C CA . PRO B 1 74 ? -9.289 8.016 24.344 1 83.44 74 PRO B CA 1
ATOM 2672 C C . PRO B 1 74 ? -9.352 6.77 23.469 1 83.44 74 PRO B C 1
ATOM 2674 O O . PRO B 1 74 ? -10.445 6.293 23.156 1 83.44 74 PRO B O 1
ATOM 2677 N N . GLY B 1 75 ? -8.242 6.336 23.016 1 88.25 75 GLY B N 1
ATOM 2678 C CA . GLY B 1 75 ? -8.117 5.07 22.328 1 88.25 75 GLY B CA 1
ATOM 2679 C C . GLY B 1 75 ? -8.516 5.152 20.859 1 88.25 75 GLY B C 1
ATOM 2680 O O . GLY B 1 75 ? -8.586 4.133 20.172 1 88.25 75 GLY B O 1
ATOM 2681 N N . VAL B 1 76 ? -8.789 6.363 20.438 1 87.75 76 VAL B N 1
ATOM 2682 C CA . VAL B 1 76 ? -9.242 6.492 19.047 1 87.75 76 VAL B CA 1
ATOM 2683 C C . VAL B 1 76 ? -8.516 7.656 18.375 1 87.75 76 VAL B C 1
ATOM 2685 O O . VAL B 1 76 ? -8.445 8.75 18.938 1 87.75 76 VAL B O 1
ATOM 2688 N N . PHE B 1 77 ? -7.91 7.418 17.297 1 90.5 77 PHE B N 1
ATOM 2689 C CA . PHE B 1 77 ? -7.473 8.484 16.406 1 90.5 77 PHE B CA 1
ATOM 2690 C C . PHE B 1 77 ? -8.609 8.914 15.484 1 90.5 77 PHE B C 1
ATOM 2692 O O . PHE B 1 77 ? -9.164 10.008 15.641 1 90.5 77 PHE B O 1
ATOM 2699 N N . CYS B 1 78 ? -9.039 7.914 14.656 1 84.56 78 CYS B N 1
ATOM 2700 C CA . CYS B 1 78 ? -10.203 8.055 13.789 1 84.56 78 CYS B CA 1
ATOM 2701 C C . CYS B 1 78 ? -10.711 6.695 13.328 1 84.56 78 CYS B 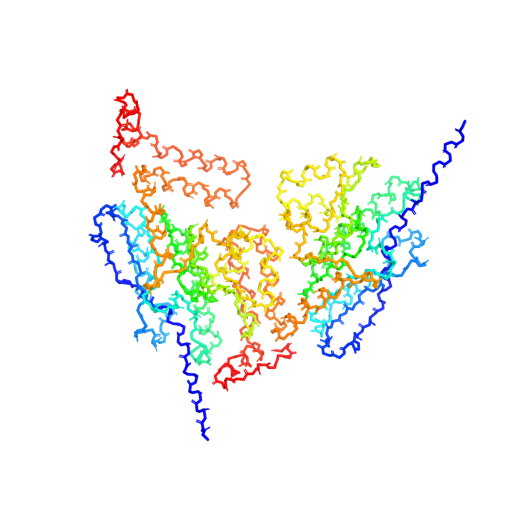C 1
ATOM 2703 O O . CYS B 1 78 ? -10.016 5.984 12.602 1 84.56 78 CYS B O 1
ATOM 2705 N N . ALA B 1 79 ? -11.906 6.375 13.719 1 82.44 79 ALA B N 1
ATOM 2706 C CA . ALA B 1 79 ? -12.398 5.02 13.492 1 82.44 79 ALA B CA 1
ATOM 2707 C C . ALA B 1 79 ? -13.133 4.926 12.156 1 82.44 79 ALA B C 1
ATOM 2709 O O . ALA B 1 79 ? -13.688 3.875 11.82 1 82.44 79 ALA B O 1
ATOM 2710 N N . GLY B 1 80 ? -13.227 5.918 11.422 1 75.81 80 GLY B N 1
ATOM 2711 C CA . GLY B 1 80 ? -13.828 5.871 10.094 1 75.81 80 GLY B CA 1
ATOM 2712 C C . GLY B 1 80 ? -15.273 6.34 10.078 1 75.81 80 GLY B C 1
ATOM 2713 O O . GLY B 1 80 ? -15.773 6.863 11.078 1 75.81 80 GLY B O 1
ATOM 2714 N N . ALA B 1 81 ? -15.93 6.219 8.914 1 72.44 81 ALA B N 1
ATOM 2715 C CA . ALA B 1 81 ? -17.297 6.695 8.711 1 72.44 81 ALA B CA 1
ATOM 2716 C C . ALA B 1 81 ? -18.297 5.812 9.453 1 72.44 81 ALA B C 1
ATOM 2718 O O . ALA B 1 81 ? -18.109 4.602 9.57 1 72.44 81 ALA B O 1
ATOM 2719 N N . ASP B 1 82 ? -19.297 6.496 9.938 1 74.56 82 ASP B N 1
ATOM 2720 C CA . ASP B 1 82 ? -20.406 5.789 10.578 1 74.56 82 ASP B CA 1
ATOM 2721 C C . ASP B 1 82 ? -21.234 5.02 9.555 1 74.56 82 ASP B C 1
ATOM 2723 O O . ASP B 1 82 ? -21.922 5.625 8.734 1 74.56 82 ASP B O 1
ATOM 2727 N N . LEU B 1 83 ? -21.234 3.721 9.695 1 80.5 83 LEU B N 1
ATOM 2728 C CA . LE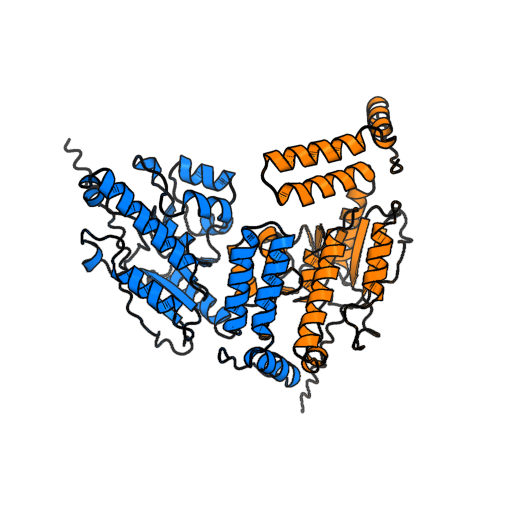U B 1 83 ? -21.906 2.895 8.695 1 80.5 83 LEU B CA 1
ATOM 2729 C C . LEU B 1 83 ? -23.422 2.979 8.836 1 80.5 83 LEU B C 1
ATOM 2731 O O . LEU B 1 83 ? -24.156 2.641 7.898 1 80.5 83 LEU B O 1
ATOM 2735 N N . LYS B 1 84 ? -23.938 3.391 10.031 1 80.5 84 LYS B N 1
ATOM 2736 C CA . LYS B 1 84 ? -25.359 3.621 10.18 1 80.5 84 LYS B CA 1
ATOM 2737 C C . LYS B 1 84 ? -25.828 4.793 9.32 1 80.5 84 LYS B C 1
ATOM 2739 O O . LYS B 1 84 ? -26.891 4.73 8.695 1 80.5 84 LYS B O 1
ATOM 2744 N N . GLU B 1 85 ? -25.016 5.812 9.336 1 79.5 85 GLU B N 1
ATOM 2745 C CA . GLU B 1 85 ? -25.312 6.973 8.5 1 79.5 85 GLU B CA 1
ATOM 2746 C C . GLU B 1 85 ? -25.156 6.641 7.02 1 79.5 85 GLU B C 1
ATOM 2748 O O . GLU B 1 85 ? -26 7.027 6.199 1 79.5 85 GLU B O 1
ATOM 2753 N N . ARG B 1 86 ? -24.141 5.883 6.734 1 84.88 86 ARG B N 1
ATOM 2754 C CA . ARG B 1 86 ? -23.875 5.523 5.344 1 84.88 86 ARG B CA 1
ATOM 2755 C C . ARG B 1 86 ? -25 4.645 4.789 1 84.88 86 ARG B C 1
ATOM 2757 O O . ARG B 1 86 ? -25.328 4.723 3.605 1 84.88 86 ARG B O 1
ATOM 2764 N N . ALA B 1 87 ? -25.562 3.883 5.656 1 87.69 87 ALA B N 1
ATOM 2765 C CA . ALA B 1 87 ? -26.609 2.947 5.242 1 87.69 87 ALA B CA 1
ATOM 2766 C C . ALA B 1 87 ? -27.859 3.691 4.789 1 87.69 87 ALA B C 1
ATOM 2768 O O . ALA B 1 87 ? -28.672 3.15 4.039 1 87.69 87 ALA B O 1
ATOM 2769 N N . ARG B 1 88 ? -28.031 4.918 5.176 1 88.38 88 ARG B N 1
ATOM 2770 C CA . ARG B 1 88 ? -29.219 5.695 4.859 1 88.38 88 ARG B CA 1
ATOM 2771 C C . ARG B 1 88 ? -29.047 6.477 3.562 1 88.38 88 ARG B C 1
ATOM 2773 O O . ARG B 1 88 ? -30 7.055 3.041 1 88.38 88 ARG B O 1
ATOM 2780 N N . MET B 1 89 ? -27.859 6.383 3.062 1 88.19 89 MET B N 1
ATOM 2781 C CA . MET B 1 89 ? -27.562 7.164 1.865 1 88.19 89 MET B CA 1
ATOM 2782 C C . MET B 1 89 ? -28 6.426 0.607 1 88.19 89 MET B C 1
ATOM 2784 O O . MET B 1 89 ? -27.859 5.203 0.516 1 88.19 89 MET B O 1
ATOM 2788 N N . SER B 1 90 ? -28.531 7.324 -0.308 1 93.88 90 SER B N 1
ATOM 2789 C CA . SER B 1 90 ? -28.703 6.785 -1.653 1 93.88 90 SER B CA 1
ATOM 2790 C C . SER B 1 90 ? -27.359 6.516 -2.316 1 93.88 90 SER B C 1
ATOM 2792 O O . SER B 1 90 ? -26.328 6.957 -1.823 1 93.88 90 SER B O 1
ATOM 2794 N N . ASN B 1 91 ? -27.438 5.727 -3.422 1 94.19 91 ASN B N 1
ATOM 2795 C CA . ASN B 1 91 ? -26.188 5.465 -4.141 1 94.19 91 ASN B CA 1
ATOM 2796 C C . ASN B 1 91 ? -25.5 6.762 -4.555 1 94.19 91 ASN B C 1
ATOM 2798 O O . ASN B 1 91 ? -24.281 6.902 -4.398 1 94.19 91 ASN B O 1
ATOM 2802 N N . SER B 1 92 ? -26.297 7.684 -5.031 1 94.25 92 SER B N 1
ATOM 2803 C CA . SER B 1 92 ? -25.734 8.961 -5.453 1 94.25 92 SER B CA 1
ATOM 2804 C C . SER B 1 92 ? -25.125 9.719 -4.273 1 94.25 92 SER B C 1
ATOM 2806 O O . SER B 1 92 ? -24.062 10.312 -4.395 1 94.25 92 SER B O 1
ATOM 2808 N N . GLU B 1 93 ? -25.781 9.695 -3.193 1 91.25 93 GLU B N 1
ATOM 2809 C CA . GLU B 1 93 ? -25.281 10.352 -1.991 1 91.25 93 GLU B CA 1
ATOM 2810 C C . GLU B 1 93 ? -23.984 9.695 -1.502 1 91.25 93 GLU B C 1
ATOM 2812 O O . GLU B 1 93 ? -23.062 10.383 -1.074 1 91.25 93 GLU B O 1
ATOM 2817 N N . ALA B 1 94 ? -23.953 8.375 -1.577 1 91.44 94 ALA B N 1
ATOM 2818 C CA . ALA B 1 94 ? -22.766 7.637 -1.163 1 91.44 94 ALA B CA 1
ATOM 2819 C C . ALA B 1 94 ? -21.562 8.008 -2.029 1 91.44 94 ALA B C 1
ATOM 2821 O O . ALA B 1 94 ? -20.453 8.195 -1.52 1 91.44 94 ALA B O 1
ATOM 2822 N N . GLU B 1 95 ? -21.812 8.164 -3.305 1 92.56 95 GLU B N 1
ATOM 2823 C CA . GLU B 1 95 ? -20.75 8.562 -4.227 1 92.56 95 GLU B CA 1
ATOM 2824 C C . GLU B 1 95 ? -20.234 9.961 -3.902 1 92.56 95 GLU B C 1
ATOM 2826 O O . GLU B 1 95 ? -19.016 10.188 -3.889 1 92.56 95 GLU B O 1
ATOM 2831 N N . HIS B 1 96 ? -21.109 10.891 -3.658 1 90.31 96 HIS B N 1
ATOM 2832 C CA . HIS B 1 96 ? -20.734 12.266 -3.338 1 90.31 96 HIS B CA 1
ATOM 2833 C C . HIS B 1 96 ? -19.984 12.336 -2.016 1 90.31 96 HIS B C 1
ATOM 2835 O O . HIS B 1 96 ? -19.031 13.109 -1.88 1 90.31 96 HIS B O 1
ATOM 2841 N N . PHE B 1 97 ? -20.484 11.555 -1.136 1 88.12 97 PHE B N 1
ATOM 2842 C CA . PHE B 1 97 ? -19.828 11.516 0.172 1 88.12 97 PHE B CA 1
ATOM 2843 C C . PHE B 1 97 ? -18.375 11.094 0.047 1 88.12 97 PHE B C 1
ATOM 2845 O O . PHE B 1 97 ? -17.484 11.773 0.55 1 88.12 97 PHE B O 1
ATOM 2852 N N . VAL B 1 98 ? -18.094 9.992 -0.65 1 91.75 98 VAL B N 1
ATOM 2853 C CA . VAL B 1 98 ? -16.734 9.469 -0.76 1 91.75 98 VAL B CA 1
ATOM 2854 C C . VAL B 1 98 ? -15.875 10.422 -1.583 1 91.75 98 VAL B C 1
ATOM 2856 O O . VAL B 1 98 ? -14.695 10.617 -1.286 1 91.75 98 VAL B O 1
ATOM 2859 N N . LEU B 1 99 ? -16.453 11.023 -2.584 1 93 99 LEU B N 1
ATOM 2860 C CA . LEU B 1 99 ? -15.734 12.031 -3.352 1 93 99 LEU B CA 1
ATOM 2861 C C . LEU B 1 99 ? -15.281 13.18 -2.453 1 93 99 LEU B C 1
ATOM 2863 O O . LEU B 1 99 ? -14.156 13.672 -2.584 1 93 99 LEU B O 1
ATOM 2867 N N . GLY B 1 100 ? -16.172 13.617 -1.619 1 89.62 100 GLY B N 1
ATOM 2868 C CA . GLY B 1 100 ? -15.828 14.672 -0.677 1 89.62 100 GLY B CA 1
ATOM 2869 C C . GLY B 1 100 ? -14.688 14.305 0.25 1 89.62 100 GLY B C 1
ATOM 2870 O O . GLY B 1 100 ? -13.781 15.109 0.483 1 89.62 100 GLY B O 1
ATOM 2871 N N . LEU B 1 101 ? -14.727 13.07 0.728 1 90.12 101 LEU B N 1
ATOM 2872 C CA . LEU B 1 101 ? -13.672 12.586 1.612 1 90.12 101 LEU B CA 1
ATOM 2873 C C . LEU B 1 101 ? -12.336 12.508 0.875 1 90.12 101 LEU B C 1
ATOM 2875 O O . LEU B 1 101 ? -11.305 12.93 1.403 1 90.12 101 LEU B O 1
ATOM 2879 N N . ARG B 1 102 ? -12.367 11.938 -0.276 1 94.56 102 ARG B N 1
ATOM 2880 C CA . ARG B 1 102 ? -11.164 11.828 -1.092 1 94.56 102 ARG B CA 1
ATOM 2881 C C . ARG B 1 102 ? -10.57 13.203 -1.375 1 94.56 102 ARG B C 1
ATOM 2883 O O . ARG B 1 102 ? -9.352 13.391 -1.285 1 94.56 102 ARG B O 1
ATOM 2890 N N . SER B 1 103 ? -11.422 14.172 -1.694 1 93.44 103 SER B N 1
ATOM 2891 C CA . SER B 1 103 ? -10.984 15.539 -1.94 1 93.44 103 SER B CA 1
ATOM 2892 C C . SER B 1 103 ? -10.32 16.141 -0.703 1 93.44 103 SER B C 1
ATOM 2894 O O . SER B 1 103 ? -9.281 16.781 -0.8 1 93.44 103 SER B O 1
ATOM 2896 N N . LEU B 1 104 ? -10.922 15.906 0.388 1 89.69 104 LEU B N 1
ATOM 2897 C CA . LEU B 1 104 ? -10.367 16.422 1.633 1 89.69 104 LEU B CA 1
ATOM 2898 C C . LEU B 1 104 ? -8.984 15.836 1.893 1 89.69 104 LEU B C 1
ATOM 2900 O O . LEU B 1 104 ? -8.047 16.562 2.229 1 89.69 104 LEU B O 1
ATOM 2904 N N . MET B 1 105 ? -8.867 14.523 1.771 1 94.31 105 MET B N 1
ATOM 2905 C CA . MET B 1 105 ? -7.574 13.883 1.983 1 94.31 105 MET B CA 1
ATOM 2906 C C . MET B 1 105 ? -6.531 14.43 1.011 1 94.31 105 MET B C 1
ATOM 2908 O O . MET B 1 105 ? -5.375 14.633 1.382 1 94.31 105 MET B O 1
ATOM 2912 N N . ASN B 1 106 ? -6.949 14.664 -0.228 1 96.56 106 ASN B N 1
ATOM 2913 C CA . ASN B 1 106 ? -6.047 15.25 -1.212 1 96.56 106 ASN B CA 1
ATOM 2914 C C . ASN B 1 106 ? -5.602 16.656 -0.804 1 96.56 106 ASN B C 1
ATOM 2916 O O . ASN B 1 106 ? -4.445 17.031 -1 1 96.56 106 ASN B O 1
ATOM 2920 N N . GLU B 1 107 ? -6.512 17.422 -0.276 1 93.69 107 GLU B N 1
ATOM 2921 C CA . GLU B 1 107 ? -6.191 18.781 0.176 1 93.69 107 GLU B CA 1
ATOM 2922 C C . GLU B 1 107 ? -5.207 18.75 1.342 1 93.69 107 GLU B C 1
ATOM 2924 O O . GLU B 1 107 ? -4.309 19.594 1.424 1 93.69 107 GLU B O 1
ATOM 2929 N N . ILE B 1 108 ? -5.387 17.812 2.221 1 92.69 108 ILE B N 1
ATOM 2930 C CA . ILE B 1 108 ? -4.469 17.672 3.348 1 92.69 108 ILE B CA 1
ATOM 2931 C C . ILE B 1 108 ? -3.078 17.297 2.836 1 92.69 108 ILE B C 1
ATOM 2933 O O . ILE B 1 108 ? -2.08 17.891 3.256 1 92.69 108 ILE B O 1
ATOM 2937 N N . ALA B 1 109 ? -3.014 16.375 1.907 1 97.5 109 ALA B N 1
ATOM 2938 C CA . ALA B 1 109 ? -1.74 15.945 1.333 1 97.5 109 ALA B CA 1
ATOM 2939 C C . ALA B 1 109 ? -1.041 17.109 0.628 1 97.5 109 ALA B C 1
ATOM 2941 O O . ALA B 1 109 ? 0.19 17.156 0.561 1 97.5 109 ALA B O 1
ATOM 2942 N N . ALA B 1 110 ? -1.799 18.078 0.193 1 96.94 110 ALA B N 1
ATOM 2943 C CA . ALA B 1 110 ? -1.272 19.172 -0.617 1 96.94 110 ALA B CA 1
ATOM 2944 C C . ALA B 1 110 ? -0.887 20.359 0.255 1 96.94 110 ALA B C 1
ATOM 2946 O O . ALA B 1 110 ? -0.4 21.375 -0.249 1 96.94 110 ALA B O 1
ATOM 2947 N N . LEU B 1 111 ? -1.174 20.281 1.55 1 94.06 111 LEU B N 1
ATOM 2948 C CA . LEU B 1 111 ? -0.726 21.359 2.414 1 94.06 111 LEU B CA 1
ATOM 2949 C C . LEU B 1 111 ? 0.762 21.641 2.219 1 94.06 111 LEU B C 1
ATOM 2951 O O . LEU B 1 111 ? 1.557 20.703 2.092 1 94.06 111 LEU B O 1
ATOM 2955 N N . PRO B 1 112 ? 1.146 22.891 2.229 1 96.44 112 PRO B N 1
ATOM 2956 C CA . PRO B 1 112 ? 2.533 23.219 1.892 1 96.44 112 PRO B CA 1
ATOM 2957 C C . PRO B 1 112 ? 3.506 22.906 3.027 1 96.44 112 PRO B C 1
ATOM 2959 O O . PRO B 1 112 ? 4.688 22.656 2.777 1 96.44 112 PRO B O 1
ATOM 2962 N N . MET B 1 113 ? 3.055 23 4.266 1 92.75 113 MET B N 1
ATOM 2963 C CA . MET B 1 113 ? 3.91 22.688 5.406 1 92.75 113 MET B CA 1
ATOM 2964 C C . MET B 1 113 ? 3.822 21.203 5.75 1 92.75 113 MET B C 1
ATOM 2966 O O . MET B 1 113 ? 2.836 20.547 5.422 1 92.75 113 MET B O 1
ATOM 2970 N N . PRO B 1 114 ? 4.832 20.672 6.434 1 95.94 114 PRO B N 1
ATOM 2971 C CA . PRO B 1 114 ? 4.77 19.281 6.879 1 95.94 114 PRO B CA 1
ATOM 2972 C C . PRO B 1 114 ? 3.564 19 7.777 1 95.94 114 PRO B C 1
ATOM 2974 O O . PRO B 1 114 ? 3.197 19.844 8.602 1 95.94 114 PRO B O 1
ATOM 2977 N N . THR B 1 115 ? 2.967 17.859 7.566 1 94.94 115 THR B N 1
ATOM 2978 C CA . THR B 1 115 ? 1.864 17.375 8.391 1 94.94 115 THR B CA 1
ATOM 2979 C C . THR B 1 115 ? 2.23 16.062 9.07 1 94.94 115 THR B C 1
ATOM 2981 O O . THR B 1 115 ? 2.896 15.211 8.469 1 94.94 115 THR B O 1
ATOM 2984 N N . ILE B 1 116 ? 1.808 15.891 10.383 1 94.75 116 ILE B N 1
ATOM 2985 C CA . ILE B 1 116 ? 2.098 14.688 11.156 1 94.75 116 ILE B CA 1
ATOM 2986 C C . ILE B 1 116 ? 0.805 14.133 11.75 1 94.75 116 ILE B C 1
ATOM 2988 O O . ILE B 1 116 ? 0.071 14.852 12.43 1 94.75 116 ILE B O 1
ATOM 2992 N N . ALA B 1 117 ? 0.486 12.883 11.43 1 95.5 117 ALA B N 1
ATOM 2993 C CA . ALA B 1 117 ? -0.602 12.188 12.117 1 95.5 117 ALA B CA 1
ATOM 2994 C C . ALA B 1 117 ? -0.095 11.469 13.367 1 95.5 117 ALA B C 1
ATOM 2996 O O . ALA B 1 117 ? 0.8 10.625 13.289 1 95.5 117 ALA B O 1
ATOM 2997 N N . ALA B 1 118 ? -0.64 11.844 14.508 1 94.69 118 ALA B N 1
ATOM 2998 C CA . ALA B 1 118 ? -0.316 11.188 15.766 1 94.69 118 ALA B CA 1
ATOM 2999 C C . ALA B 1 118 ? -1.361 10.133 16.125 1 94.69 118 ALA B C 1
ATOM 3001 O O . ALA B 1 118 ? -2.438 10.461 16.625 1 94.69 118 ALA B O 1
ATOM 3002 N N . VAL B 1 119 ? -1.014 8.836 15.969 1 96.44 119 VAL B N 1
ATOM 3003 C CA . VAL B 1 119 ? -1.991 7.758 16.078 1 96.44 119 VAL B CA 1
ATOM 3004 C C . VAL B 1 119 ? -1.838 7.051 17.422 1 96.44 119 VAL B C 1
ATOM 3006 O O . VAL B 1 119 ? -1.084 6.082 17.531 1 96.44 119 VAL B O 1
ATOM 3009 N N . ASP B 1 120 ? -2.656 7.488 18.375 1 95.38 120 ASP B N 1
ATOM 3010 C CA . ASP B 1 120 ? -2.604 6.926 19.719 1 95.38 120 ASP B CA 1
ATOM 3011 C C . ASP B 1 120 ? -3.631 5.812 19.891 1 95.38 120 ASP B C 1
ATOM 3013 O O . ASP B 1 120 ? -3.617 5.094 20.891 1 95.38 120 ASP B O 1
ATOM 3017 N N . GLY B 1 121 ? -4.512 5.633 18.969 1 94.75 121 GLY B N 1
ATOM 3018 C CA . GLY B 1 121 ? -5.562 4.633 19.047 1 94.75 121 GLY B CA 1
ATOM 3019 C C . GLY B 1 121 ? -5.977 4.082 17.703 1 94.75 121 GLY B C 1
ATOM 3020 O O . GLY B 1 121 ? -5.152 3.975 16.781 1 94.75 121 GLY B O 1
ATOM 3021 N N . PHE B 1 122 ? -7.273 3.682 17.609 1 93.75 122 PHE B N 1
ATOM 3022 C CA . PHE B 1 122 ? -7.805 3.08 16.391 1 93.75 122 PHE B CA 1
ATOM 3023 C C . PHE B 1 122 ? -7.77 4.074 15.234 1 93.75 122 PHE B C 1
ATOM 3025 O O . PHE B 1 122 ? -8.281 5.191 15.359 1 93.75 122 PHE B O 1
ATOM 3032 N N . ALA B 1 123 ? -7.121 3.785 14.156 1 94.81 123 ALA B N 1
ATOM 3033 C CA . ALA B 1 123 ? -7.184 4.445 12.859 1 94.81 123 ALA B CA 1
ATOM 3034 C C . ALA B 1 123 ? -7.648 3.48 11.773 1 94.81 123 ALA B C 1
ATOM 3036 O O . ALA B 1 123 ? -6.836 2.779 11.164 1 94.81 123 ALA B O 1
ATOM 3037 N N . LEU B 1 124 ? -8.938 3.512 11.484 1 93.5 124 LEU B N 1
ATOM 3038 C CA . LEU B 1 124 ? -9.531 2.488 10.625 1 93.5 124 LEU B CA 1
ATOM 3039 C C . LEU B 1 124 ? -10.242 3.121 9.438 1 93.5 124 LEU B C 1
ATOM 3041 O O . LEU B 1 124 ? -10.922 4.141 9.578 1 93.5 124 LEU B O 1
ATOM 3045 N N . GLY B 1 125 ? -10.109 2.443 8.297 1 93.62 125 GLY B N 1
ATOM 3046 C CA . GLY B 1 125 ? -10.758 2.967 7.102 1 93.62 125 GLY B CA 1
ATOM 3047 C C . GLY B 1 125 ? -10.383 4.402 6.801 1 93.62 125 GLY B C 1
ATOM 3048 O O . GLY B 1 125 ? -9.195 4.727 6.676 1 93.62 125 GLY B O 1
ATOM 3049 N N . GLY B 1 126 ? -11.352 5.227 6.855 1 91.31 126 GLY B N 1
ATOM 3050 C CA . GLY B 1 126 ? -11.125 6.641 6.625 1 91.31 126 GLY B CA 1
ATOM 3051 C C . GLY B 1 126 ? -10.141 7.254 7.598 1 91.31 126 GLY B C 1
ATOM 3052 O O . GLY B 1 126 ? -9.422 8.195 7.25 1 91.31 126 GLY B O 1
ATOM 3053 N N . GLY B 1 127 ? -10.078 6.711 8.766 1 91.38 127 GLY B N 1
ATOM 3054 C CA . GLY B 1 127 ? -9.109 7.184 9.734 1 91.38 127 GLY B CA 1
ATOM 3055 C C . GLY B 1 127 ? -7.672 6.934 9.312 1 91.38 127 GLY B C 1
ATOM 3056 O O . GLY B 1 127 ? -6.82 7.816 9.43 1 91.38 127 GLY B O 1
ATOM 3057 N N . LEU B 1 128 ? -7.422 5.727 8.883 1 96.44 128 LEU B N 1
ATOM 3058 C CA . LEU B 1 128 ? -6.078 5.465 8.383 1 96.44 128 LEU B CA 1
ATOM 3059 C C . LEU B 1 128 ? -5.82 6.23 7.09 1 96.44 128 LEU B C 1
ATOM 3061 O O . LEU B 1 128 ? -4.695 6.664 6.836 1 96.44 128 LEU B O 1
ATOM 3065 N N . GLU B 1 129 ? -6.887 6.406 6.27 1 96.12 129 GLU B N 1
ATOM 3066 C CA . GLU B 1 129 ? -6.715 7.199 5.055 1 96.12 129 GLU B CA 1
ATOM 3067 C C . GLU B 1 129 ? -6.332 8.641 5.387 1 96.12 129 GLU B C 1
ATOM 3069 O O . GLU B 1 129 ? -5.531 9.25 4.676 1 96.12 129 GLU B O 1
ATOM 3074 N N . LEU B 1 130 ? -6.832 9.164 6.473 1 92.44 130 LEU B N 1
ATOM 3075 C CA . LEU B 1 130 ? -6.418 10.477 6.953 1 92.44 130 LEU B CA 1
ATOM 3076 C C . LEU B 1 130 ? -4.949 10.469 7.363 1 92.44 130 LEU B C 1
ATOM 3078 O O . LEU B 1 130 ? -4.188 11.352 6.965 1 92.44 130 LEU B O 1
ATOM 3082 N N . ALA B 1 131 ? -4.609 9.469 8.117 1 96.31 131 ALA B N 1
ATOM 3083 C CA . ALA B 1 131 ? -3.215 9.359 8.539 1 96.31 131 ALA B CA 1
ATOM 3084 C C . ALA B 1 131 ? -2.283 9.258 7.336 1 96.31 131 ALA B C 1
ATOM 3086 O O . ALA B 1 131 ? -1.227 9.898 7.305 1 96.31 131 ALA B O 1
ATOM 3087 N N . LEU B 1 132 ? -2.719 8.508 6.332 1 98.44 132 LEU B N 1
ATOM 3088 C CA . LEU B 1 132 ? -1.906 8.281 5.141 1 98.44 132 LEU B CA 1
ATOM 3089 C C . LEU B 1 132 ? -1.818 9.555 4.297 1 98.44 132 LEU B C 1
ATOM 3091 O O . LEU B 1 132 ? -0.899 9.703 3.49 1 98.44 132 LEU B O 1
ATOM 3095 N N . ALA B 1 133 ? -2.789 10.445 4.426 1 97.12 133 ALA B N 1
ATOM 3096 C CA . ALA B 1 133 ? -2.754 11.711 3.701 1 97.12 133 ALA B CA 1
ATOM 3097 C C . ALA B 1 133 ? -1.704 12.648 4.289 1 97.12 133 ALA B C 1
ATOM 3099 O O . ALA B 1 133 ? -1.259 13.586 3.625 1 97.12 133 ALA B O 1
ATOM 3100 N N . CYS B 1 134 ? -1.342 12.406 5.516 1 96.81 134 CYS B N 1
ATOM 3101 C CA . CYS B 1 134 ? -0.304 13.203 6.152 1 96.81 134 CYS B CA 1
ATOM 3102 C C . CYS B 1 134 ? 1.079 12.805 5.656 1 96.81 134 CYS B C 1
ATOM 3104 O O . CYS B 1 134 ? 1.276 11.672 5.207 1 96.81 134 CYS B O 1
ATOM 3106 N N . ASP B 1 135 ? 2.045 13.758 5.836 1 98.31 135 ASP B N 1
ATOM 3107 C CA . ASP B 1 135 ? 3.416 13.5 5.406 1 98.31 135 ASP B CA 1
ATOM 3108 C C . ASP B 1 135 ? 4.086 12.461 6.297 1 98.31 135 ASP B C 1
ATOM 3110 O O . ASP B 1 135 ? 4.824 11.602 5.809 1 98.31 135 ASP B O 1
ATOM 3114 N N . LEU B 1 136 ? 3.848 12.602 7.566 1 98.5 136 LEU B N 1
ATOM 3115 C CA . LEU B 1 136 ? 4.496 11.758 8.562 1 98.5 136 LEU B CA 1
ATOM 3116 C C . LEU B 1 136 ? 3.477 11.195 9.547 1 98.5 136 LEU B C 1
ATOM 3118 O O . LEU B 1 136 ? 2.391 11.75 9.711 1 98.5 136 LEU B O 1
ATOM 3122 N N . ARG B 1 137 ? 3.867 10.055 10.133 1 98.75 137 ARG B N 1
ATOM 3123 C CA . ARG B 1 137 ? 2.99 9.398 11.094 1 98.75 137 ARG B CA 1
ATOM 3124 C C . ARG B 1 137 ? 3.783 8.867 12.289 1 98.75 137 ARG B C 1
ATOM 3126 O O . ARG B 1 137 ? 4.863 8.297 12.117 1 98.75 137 ARG B O 1
ATOM 3133 N N . THR B 1 138 ? 3.301 9.133 13.469 1 98.44 138 THR B N 1
ATOM 3134 C CA . THR B 1 138 ? 3.75 8.469 14.688 1 98.44 138 THR B CA 1
ATOM 3135 C C . THR B 1 138 ? 2.637 7.613 15.281 1 98.44 138 THR B C 1
ATOM 3137 O O . THR B 1 138 ? 1.455 7.93 15.133 1 98.44 138 THR B O 1
ATOM 3140 N N . ALA B 1 139 ? 3.041 6.488 15.93 1 98.88 139 ALA B N 1
ATOM 3141 C CA . ALA B 1 139 ? 2.021 5.59 16.469 1 98.88 139 ALA B CA 1
ATOM 3142 C C . ALA B 1 139 ? 2.443 5.031 17.828 1 98.88 139 ALA B C 1
ATOM 3144 O O . ALA B 1 139 ? 3.629 4.785 18.062 1 98.88 139 ALA B O 1
ATOM 3145 N N . ALA B 1 140 ? 1.451 4.934 18.703 1 98.81 140 ALA B N 1
ATOM 3146 C CA . ALA B 1 140 ? 1.657 4.125 19.906 1 98.81 140 ALA B CA 1
ATOM 3147 C C . ALA B 1 140 ? 1.626 2.635 19.562 1 98.81 140 ALA B C 1
ATOM 3149 O O . ALA B 1 140 ? 0.956 2.219 18.609 1 98.81 140 ALA B O 1
ATOM 3150 N N . HIS B 1 141 ? 2.287 1.819 20.406 1 98.62 141 HIS B N 1
ATOM 3151 C CA . HIS B 1 141 ? 2.309 0.376 20.188 1 98.62 141 HIS B CA 1
ATOM 3152 C C . HIS B 1 141 ? 0.904 -0.213 20.281 1 98.62 141 HIS B C 1
ATOM 3154 O O . HIS B 1 141 ? 0.604 -1.211 19.609 1 98.62 141 HIS B O 1
ATOM 3160 N N . THR B 1 142 ? 0.064 0.462 20.984 1 97.81 142 THR B N 1
ATOM 3161 C CA . THR B 1 142 ? -1.275 -0.062 21.234 1 97.81 142 THR B CA 1
ATOM 3162 C C . THR B 1 142 ? -2.236 0.377 20.125 1 97.81 142 THR B C 1
ATOM 3164 O O . THR B 1 142 ? -3.385 -0.07 20.078 1 97.81 142 THR B O 1
ATOM 3167 N N . ALA B 1 143 ? -1.802 1.255 19.312 1 98.19 143 ALA B N 1
ATOM 3168 C CA . ALA B 1 143 ? -2.67 1.679 18.219 1 98.19 143 ALA B CA 1
ATOM 3169 C C . ALA B 1 143 ? -3.035 0.5 17.328 1 98.19 143 ALA B C 1
ATOM 3171 O O . ALA B 1 143 ? -2.307 -0.493 17.266 1 98.19 143 ALA B O 1
ATOM 3172 N N . GLN B 1 144 ? -4.223 0.562 16.734 1 98 144 GLN B N 1
ATOM 3173 C CA . GLN B 1 144 ? -4.684 -0.373 15.711 1 98 144 GLN B CA 1
ATOM 3174 C C . GLN B 1 144 ? -5.023 0.354 14.414 1 98 144 GLN B C 1
ATOM 3176 O O . GLN B 1 144 ? -5.895 1.224 14.391 1 98 144 GLN B O 1
ATOM 3181 N N . MET B 1 145 ? -4.281 -0.062 13.359 1 98.56 145 MET B N 1
ATOM 3182 C CA . MET B 1 145 ? -4.422 0.621 12.078 1 98.56 145 MET B CA 1
ATOM 3183 C C . MET B 1 145 ? -4.793 -0.364 10.969 1 98.56 145 MET B C 1
ATOM 3185 O O . MET B 1 145 ? -4.25 -1.467 10.906 1 98.56 145 MET B O 1
ATOM 3189 N N . GLY B 1 146 ? -5.824 0.043 10.164 1 98.12 146 GLY B N 1
ATOM 3190 C CA . GLY B 1 146 ? -6.176 -0.859 9.086 1 98.12 146 GLY B CA 1
ATOM 3191 C C . GLY B 1 146 ? -7.16 -0.254 8.102 1 98.12 146 GLY B C 1
ATOM 3192 O O . GLY B 1 146 ? -7.984 0.583 8.477 1 98.12 146 GLY B O 1
ATOM 3193 N N . LEU B 1 147 ? -7.027 -0.597 6.82 1 98.31 147 LEU B N 1
ATOM 3194 C CA . LEU B 1 147 ? -8.039 -0.342 5.801 1 98.31 147 LEU B CA 1
ATOM 3195 C C . LEU B 1 147 ? -9.008 -1.517 5.691 1 98.31 147 LEU B C 1
ATOM 3197 O O . LEU B 1 147 ? -8.867 -2.365 4.809 1 98.31 147 LEU B O 1
ATOM 3201 N N . ILE B 1 148 ? -10.008 -1.473 6.477 1 96.38 148 ILE B N 1
ATOM 3202 C CA . ILE B 1 148 ? -10.852 -2.625 6.766 1 96.38 148 ILE B CA 1
ATOM 3203 C C . ILE B 1 148 ? -12.078 -2.607 5.852 1 96.38 148 ILE B C 1
ATOM 3205 O O . ILE B 1 148 ? -13.008 -3.395 6.039 1 96.38 148 ILE B O 1
ATOM 3209 N N . GLU B 1 149 ? -12.18 -1.812 4.855 1 96.31 149 GLU B N 1
ATOM 3210 C CA . GLU B 1 149 ? -13.383 -1.545 4.074 1 96.31 149 GLU B CA 1
ATOM 3211 C C . GLU B 1 149 ? -13.906 -2.814 3.408 1 96.31 149 GLU B C 1
ATOM 3213 O O . GLU B 1 149 ? -15.117 -2.992 3.258 1 96.31 149 GLU B O 1
ATOM 3218 N N . THR B 1 150 ? -12.969 -3.691 3.053 1 97.75 150 THR B N 1
ATOM 3219 C CA . THR B 1 150 ? -13.406 -4.902 2.365 1 97.75 150 THR B CA 1
ATOM 3220 C C . THR B 1 150 ? -14.211 -5.793 3.303 1 97.75 150 THR B C 1
ATOM 3222 O O . THR B 1 150 ? -15.047 -6.586 2.852 1 97.75 150 THR B O 1
ATOM 3225 N N . THR B 1 151 ? -14.031 -5.707 4.617 1 95.81 151 THR B N 1
ATOM 3226 C CA . THR B 1 151 ? -14.82 -6.441 5.602 1 95.81 151 THR B CA 1
ATOM 3227 C C . THR B 1 151 ? -16.234 -5.875 5.699 1 95.81 151 THR B C 1
ATOM 3229 O O . THR B 1 151 ? -17.125 -6.5 6.285 1 95.81 151 THR B O 1
ATOM 3232 N N . ARG B 1 152 ? -16.469 -4.742 5.086 1 93.88 152 ARG B N 1
ATOM 3233 C CA . ARG B 1 152 ? -17.75 -4.066 5.156 1 93.88 152 ARG B CA 1
ATOM 3234 C C . ARG B 1 152 ? -18.391 -3.959 3.773 1 93.88 152 ARG B C 1
ATOM 3236 O O . ARG B 1 152 ? -19.312 -3.17 3.568 1 93.88 152 ARG B O 1
ATOM 3243 N N . GLY B 1 153 ? -17.859 -4.688 2.828 1 96 153 GLY B N 1
ATOM 3244 C CA . GLY B 1 153 ? -18.406 -4.676 1.481 1 96 153 GLY B CA 1
ATOM 3245 C C . GLY B 1 153 ? -18 -3.449 0.685 1 96 153 GLY B C 1
ATOM 3246 O O . GLY B 1 153 ? -18.672 -3.09 -0.29 1 96 153 GLY B O 1
ATOM 3247 N N . LEU B 1 154 ? -16.984 -2.742 1.106 1 96.88 154 LEU B N 1
ATOM 3248 C CA . LEU B 1 154 ? -16.484 -1.536 0.456 1 96.88 154 LEU B CA 1
ATOM 3249 C C . LEU B 1 154 ? -14.984 -1.643 0.185 1 96.88 154 LEU B C 1
ATOM 3251 O O . LEU B 1 154 ? -14.367 -2.668 0.481 1 96.88 154 LEU B O 1
ATOM 3255 N N . LEU B 1 155 ? -14.398 -0.718 -0.548 1 97.88 155 LEU B N 1
ATOM 3256 C CA . LEU B 1 155 ? -12.945 -0.571 -0.668 1 97.88 155 LEU B CA 1
ATOM 3257 C C . LEU B 1 155 ? -12.5 0.804 -0.185 1 97.88 155 LEU B C 1
ATOM 3259 O O . LEU B 1 155 ? -13.312 1.719 -0.057 1 97.88 155 LEU B O 1
ATOM 3263 N N . PRO B 1 156 ? -11.148 0.955 0.193 1 98.06 156 PRO B N 1
ATOM 3264 C CA . PRO B 1 156 ? -10.695 2.303 0.539 1 98.06 156 PRO B CA 1
ATOM 3265 C C . PRO B 1 156 ? -10.961 3.318 -0.57 1 98.06 156 PRO B C 1
ATOM 3267 O O . PRO B 1 156 ? -10.555 3.107 -1.716 1 98.06 156 PRO B O 1
ATOM 3270 N N . GLY B 1 157 ? -11.648 4.391 -0.262 1 96.69 157 GLY B N 1
ATOM 3271 C CA . GLY B 1 157 ? -12.133 5.293 -1.296 1 96.69 157 GLY B CA 1
ATOM 3272 C C . GLY B 1 157 ? -11.641 6.719 -1.118 1 96.69 157 GLY B C 1
ATOM 3273 O O . GLY B 1 157 ? -11.922 7.586 -1.945 1 96.69 157 GLY B O 1
ATOM 3274 N N . ALA B 1 158 ? -10.922 6.977 -0.059 1 96.12 158 ALA B N 1
ATOM 3275 C CA . ALA B 1 158 ? -10.414 8.32 0.19 1 96.12 158 ALA B CA 1
ATOM 3276 C C . ALA B 1 158 ? -8.898 8.383 0.028 1 96.12 158 ALA B C 1
ATOM 3278 O O . ALA B 1 158 ? -8.219 9.117 0.748 1 96.12 158 ALA B O 1
ATOM 3279 N N . GLY B 1 159 ? -8.398 7.578 -0.874 1 98.31 159 GLY B N 1
ATOM 3280 C CA . GLY B 1 159 ? -6.992 7.586 -1.242 1 98.31 159 GLY B CA 1
ATOM 3281 C C . GLY B 1 159 ? -6.223 6.398 -0.691 1 98.31 159 GLY B C 1
ATOM 3282 O O . GLY B 1 159 ? -5.055 6.199 -1.032 1 98.31 159 GLY B O 1
ATOM 3283 N N . GLY B 1 160 ? -6.887 5.582 0.13 1 98.56 160 GLY B N 1
ATOM 3284 C CA . GLY B 1 160 ? -6.184 4.496 0.792 1 98.56 160 GLY B CA 1
ATOM 3285 C C . GLY B 1 160 ? -5.613 3.477 -0.177 1 98.56 160 GLY B C 1
ATOM 3286 O O . GLY B 1 160 ? -4.512 2.965 0.029 1 98.56 160 GLY B O 1
ATOM 3287 N N . SER B 1 161 ? -6.332 3.158 -1.233 1 98.75 161 SER B N 1
ATOM 3288 C CA . SER B 1 161 ? -5.855 2.17 -2.193 1 98.75 161 SER B CA 1
ATOM 3289 C C . SER B 1 161 ? -4.68 2.709 -3.004 1 98.75 161 SER B C 1
ATOM 3291 O O . SER B 1 161 ? -4 1.952 -3.699 1 98.75 161 SER B O 1
ATOM 3293 N N . GLN B 1 162 ? -4.418 3.986 -2.945 1 98.69 162 GLN B N 1
ATOM 3294 C CA . GLN B 1 162 ? -3.328 4.613 -3.684 1 98.69 162 GLN B CA 1
ATOM 3295 C C . GLN B 1 162 ? -2.15 4.926 -2.764 1 98.69 162 GLN B C 1
ATOM 3297 O O . GLN B 1 162 ? -1 4.641 -3.102 1 98.69 162 GLN B O 1
ATOM 3302 N N . ARG B 1 163 ? -2.432 5.395 -1.608 1 98.75 163 ARG B N 1
ATOM 3303 C CA . ARG B 1 163 ? -1.365 5.859 -0.728 1 98.75 163 ARG B CA 1
ATOM 3304 C C . ARG B 1 163 ? -0.744 4.699 0.042 1 98.75 163 ARG B C 1
ATOM 3306 O O . ARG B 1 163 ? 0.456 4.707 0.326 1 98.75 163 ARG B O 1
ATOM 3313 N N . LEU B 1 164 ? -1.539 3.703 0.391 1 98.75 164 LEU B N 1
ATOM 3314 C CA . LEU B 1 164 ? -0.998 2.602 1.18 1 98.75 164 LEU B CA 1
ATOM 3315 C C . LEU B 1 164 ? 0.081 1.856 0.402 1 98.75 164 LEU B C 1
ATOM 3317 O O . LEU B 1 164 ? 1.183 1.639 0.914 1 98.75 164 LEU B O 1
ATOM 3321 N N . PRO B 1 165 ? -0.181 1.397 -0.858 1 98.12 165 PRO B N 1
ATOM 3322 C CA . PRO B 1 165 ? 0.886 0.684 -1.562 1 98.12 165 PRO B CA 1
ATOM 3323 C C . PRO B 1 165 ? 2.133 1.54 -1.767 1 98.12 165 PRO B C 1
ATOM 3325 O O . PRO B 1 165 ? 3.248 1.014 -1.807 1 98.12 165 PRO B O 1
ATOM 3328 N N . ARG B 1 166 ? 2.008 2.785 -1.858 1 97.19 166 ARG B N 1
ATOM 3329 C CA . ARG B 1 166 ? 3.154 3.678 -2.002 1 97.19 166 ARG B CA 1
ATOM 3330 C C . ARG B 1 166 ? 3.926 3.795 -0.691 1 97.19 166 ARG B C 1
ATOM 3332 O O . ARG B 1 166 ? 5.098 4.18 -0.687 1 97.19 166 ARG B O 1
ATOM 3339 N N . ALA B 1 167 ? 3.252 3.516 0.389 1 97.38 167 ALA B N 1
ATOM 3340 C CA . ALA B 1 167 ? 3.883 3.637 1.7 1 97.38 167 ALA B CA 1
ATOM 3341 C C . ALA B 1 167 ? 4.555 2.328 2.109 1 97.38 167 ALA B C 1
ATOM 3343 O O . ALA B 1 167 ? 5.668 2.334 2.639 1 97.38 167 ALA B O 1
ATOM 3344 N N . VAL B 1 168 ? 3.9 1.206 1.854 1 97.31 168 VAL B N 1
ATOM 3345 C CA . VAL B 1 168 ? 4.348 -0.024 2.498 1 97.31 168 VAL B CA 1
ATOM 3346 C C . VAL B 1 168 ? 4.754 -1.046 1.438 1 97.31 168 VAL B C 1
ATOM 3348 O O . VAL B 1 168 ? 5.211 -2.143 1.767 1 97.31 168 VAL B O 1
ATOM 3351 N N . GLY B 1 169 ? 4.621 -0.699 0.195 1 95.62 169 GLY B N 1
ATOM 3352 C CA . GLY B 1 169 ? 4.855 -1.654 -0.876 1 95.62 169 GLY B CA 1
ATOM 3353 C C . GLY B 1 169 ? 3.59 -2.344 -1.349 1 95.62 169 GLY B C 1
ATOM 3354 O O . GLY B 1 169 ? 2.621 -2.461 -0.593 1 95.62 169 GLY B O 1
ATOM 3355 N N . PHE B 1 170 ? 3.693 -2.861 -2.465 1 96.19 170 PHE B N 1
ATOM 3356 C CA . PHE B 1 170 ? 2.537 -3.324 -3.223 1 96.19 170 PHE B CA 1
ATOM 3357 C C . PHE B 1 170 ? 1.956 -4.59 -2.605 1 96.19 170 PHE B C 1
ATOM 3359 O O . PHE B 1 170 ? 0.765 -4.645 -2.295 1 96.19 170 PHE B O 1
ATOM 3366 N N . ALA B 1 171 ? 2.705 -5.574 -2.377 1 96.75 171 ALA B N 1
ATOM 3367 C CA . ALA B 1 171 ? 2.234 -6.863 -1.881 1 96.75 171 ALA B CA 1
ATOM 3368 C C . ALA B 1 171 ? 1.676 -6.738 -0.466 1 96.75 171 ALA B C 1
ATOM 3370 O O . ALA B 1 171 ? 0.648 -7.336 -0.141 1 96.75 171 ALA B O 1
ATOM 3371 N N . VAL B 1 172 ? 2.355 -5.977 0.355 1 97.75 172 VAL B N 1
ATOM 3372 C CA . VAL B 1 172 ? 1.896 -5.77 1.726 1 97.75 172 VAL B CA 1
ATOM 3373 C C . VAL B 1 172 ? 0.559 -5.031 1.717 1 97.75 172 VAL B C 1
ATOM 3375 O O . VAL B 1 172 ? -0.363 -5.398 2.449 1 97.75 172 VAL B O 1
ATOM 3378 N N . ALA B 1 173 ? 0.48 -4.008 0.913 1 98.69 173 ALA B N 1
ATOM 3379 C CA . ALA B 1 173 ? -0.772 -3.264 0.811 1 98.69 173 ALA B CA 1
ATOM 3380 C C . ALA B 1 173 ? -1.918 -4.176 0.379 1 98.69 173 ALA B C 1
ATOM 3382 O O . ALA B 1 173 ? -3.014 -4.113 0.94 1 98.69 173 ALA B O 1
ATOM 3383 N N . LYS B 1 174 ? -1.665 -5.004 -0.618 1 98.69 174 LYS B N 1
ATOM 3384 C CA . LYS B 1 174 ? -2.688 -5.938 -1.074 1 98.69 174 LYS B CA 1
ATOM 3385 C C . LYS B 1 174 ? -3.109 -6.883 0.049 1 98.69 174 LYS B C 1
ATOM 3387 O O . LYS B 1 174 ? -4.301 -7.109 0.263 1 98.69 174 LYS B O 1
ATOM 3392 N N . GLU B 1 175 ? -2.143 -7.406 0.737 1 98.5 175 GLU B N 1
ATOM 3393 C CA . GLU B 1 175 ? -2.475 -8.281 1.854 1 98.5 175 GLU B CA 1
ATOM 3394 C C . GLU B 1 175 ? -3.383 -7.582 2.859 1 98.5 175 GLU B C 1
ATOM 3396 O O . GLU B 1 175 ? -4.406 -8.133 3.266 1 98.5 175 GLU B O 1
ATOM 3401 N N . LEU B 1 176 ? -3.018 -6.375 3.242 1 98.69 176 LEU B N 1
ATOM 3402 C CA . LEU B 1 176 ? -3.75 -5.645 4.27 1 98.69 176 LEU B CA 1
ATOM 3403 C C . LEU B 1 176 ? -5.168 -5.324 3.807 1 98.69 176 LEU B C 1
ATOM 3405 O O . LEU B 1 176 ? -6.129 -5.508 4.559 1 98.69 176 LEU B O 1
ATOM 3409 N N . ILE B 1 177 ? -5.336 -4.918 2.588 1 98.81 177 ILE B N 1
ATOM 3410 C CA . ILE B 1 177 ? -6.645 -4.488 2.098 1 98.81 177 ILE B CA 1
ATOM 3411 C C . ILE B 1 177 ? -7.504 -5.711 1.783 1 98.81 177 ILE B C 1
ATOM 3413 O O . ILE B 1 177 ? -8.695 -5.734 2.09 1 98.81 177 ILE B O 1
ATOM 3417 N N . PHE B 1 178 ? -6.914 -6.805 1.202 1 98.44 178 PHE B N 1
ATOM 3418 C CA . PHE B 1 178 ? -7.672 -8.008 0.883 1 98.44 178 PHE B CA 1
ATOM 3419 C C . PHE B 1 178 ? -8.242 -8.641 2.148 1 98.44 178 PHE B C 1
ATOM 3421 O O . PHE B 1 178 ? -9.383 -9.102 2.158 1 98.44 178 PHE B O 1
ATOM 3428 N N . THR B 1 179 ? -7.418 -8.664 3.199 1 97.44 179 THR B N 1
ATOM 3429 C CA . THR B 1 179 ? -7.801 -9.352 4.43 1 97.44 179 THR B CA 1
ATOM 3430 C C . THR B 1 179 ? -8.602 -8.422 5.336 1 97.44 179 THR B C 1
ATOM 3432 O O . THR B 1 179 ? -9.367 -8.891 6.188 1 97.44 179 THR B O 1
ATOM 3435 N N . GLY B 1 180 ? -8.391 -7.172 5.25 1 97.75 180 GLY B N 1
ATOM 3436 C CA . GLY B 1 180 ? -8.969 -6.211 6.176 1 97.75 180 GLY B CA 1
ATOM 3437 C C . GLY B 1 180 ? -8.344 -6.266 7.559 1 97.75 180 GLY B C 1
ATOM 3438 O O . GLY B 1 180 ? -8.938 -5.797 8.531 1 97.75 180 GLY B O 1
ATOM 3439 N N . ARG B 1 181 ? -7.164 -6.832 7.668 1 97.19 181 ARG B N 1
ATOM 3440 C CA . ARG B 1 181 ? -6.582 -6.992 9 1 97.19 181 ARG B CA 1
ATOM 3441 C C . ARG B 1 181 ? -5.984 -5.68 9.492 1 97.19 181 ARG B C 1
ATOM 3443 O O . ARG B 1 181 ? -5.684 -4.789 8.695 1 97.19 181 ARG B O 1
ATOM 3450 N N . ARG B 1 182 ? -5.824 -5.637 10.766 1 97.88 182 ARG B N 1
ATOM 3451 C CA . ARG B 1 182 ? -5.242 -4.473 11.43 1 97.88 182 ARG B CA 1
ATOM 3452 C C . ARG B 1 182 ? -3.812 -4.762 11.883 1 97.88 182 ARG B C 1
ATOM 3454 O O . ARG B 1 182 ? -3.438 -5.922 12.062 1 97.88 182 ARG B O 1
ATOM 3461 N N . VAL B 1 183 ? -3.043 -3.688 12.055 1 98.5 183 VAL B N 1
ATOM 3462 C CA . VAL B 1 183 ? -1.677 -3.826 12.547 1 98.5 183 VAL B CA 1
ATOM 3463 C C . VAL B 1 183 ? -1.451 -2.873 13.719 1 98.5 183 VAL B C 1
ATOM 3465 O O . VAL B 1 183 ? -1.969 -1.755 13.727 1 98.5 183 VAL B O 1
ATOM 3468 N N . GLY B 1 184 ? -0.678 -3.32 14.727 1 98.5 184 GLY B N 1
ATOM 3469 C CA . GLY B 1 184 ? -0.26 -2.461 15.828 1 98.5 184 GLY B CA 1
ATOM 3470 C C . GLY B 1 184 ? 0.892 -1.545 15.461 1 98.5 184 GLY B C 1
ATOM 3471 O O . GLY B 1 184 ? 1.415 -1.611 14.344 1 98.5 184 GLY B O 1
ATOM 3472 N N . GLY B 1 185 ? 1.231 -0.697 16.422 1 98.62 185 GLY B N 1
ATOM 3473 C CA . GLY B 1 185 ? 2.246 0.309 16.156 1 98.62 185 GLY B CA 1
ATOM 3474 C C . GLY B 1 185 ? 3.6 -0.284 15.805 1 98.62 185 GLY B C 1
ATOM 3475 O O . GLY B 1 185 ? 4.293 0.215 14.922 1 98.62 185 GLY B O 1
ATOM 3476 N N . GLU B 1 186 ? 4.012 -1.343 16.406 1 98.31 186 GLU B N 1
ATOM 3477 C CA . GLU B 1 186 ? 5.309 -1.957 16.156 1 98.31 186 GLU B CA 1
ATOM 3478 C C . GLU B 1 186 ? 5.375 -2.543 14.75 1 98.31 186 GLU B C 1
ATOM 3480 O O . GLU B 1 186 ? 6.344 -2.316 14.023 1 98.31 186 GLU B O 1
ATOM 3485 N N . GLU B 1 187 ? 4.355 -3.295 14.438 1 97.88 187 GLU B N 1
ATOM 3486 C CA . GLU B 1 187 ? 4.316 -3.855 13.086 1 97.88 187 GLU B CA 1
ATOM 3487 C C . GLU B 1 187 ? 4.219 -2.756 12.039 1 97.88 187 GLU B C 1
ATOM 3489 O O . GLU B 1 187 ? 4.84 -2.852 10.977 1 97.88 187 GLU B O 1
ATOM 3494 N N . ALA B 1 188 ? 3.465 -1.72 12.344 1 98.75 188 ALA B N 1
ATOM 3495 C CA . ALA B 1 188 ? 3.328 -0.597 11.414 1 98.75 188 ALA B CA 1
ATOM 3496 C C . ALA B 1 188 ? 4.684 0.031 11.109 1 98.75 188 ALA B C 1
ATOM 3498 O O . ALA B 1 188 ? 4.957 0.417 9.977 1 98.75 188 ALA B O 1
ATOM 3499 N N . LEU B 1 189 ? 5.516 0.133 12.117 1 98.56 189 LEU B N 1
ATOM 3500 C CA . LEU B 1 189 ? 6.859 0.664 11.914 1 98.56 189 LEU B CA 1
ATOM 3501 C C . LEU B 1 189 ? 7.68 -0.254 11.016 1 98.56 189 LEU B C 1
ATOM 3503 O O . LEU B 1 189 ? 8.344 0.213 10.086 1 98.56 189 LEU B O 1
ATOM 3507 N N . GLN B 1 190 ? 7.582 -1.521 11.227 1 96.5 190 GLN B N 1
ATOM 3508 C CA . GLN B 1 190 ? 8.328 -2.494 10.438 1 96.5 190 GLN B CA 1
ATOM 3509 C C . GLN B 1 190 ? 7.902 -2.465 8.977 1 96.5 190 GLN B C 1
ATOM 3511 O O . GLN B 1 190 ? 8.727 -2.639 8.078 1 96.5 190 GLN B O 1
ATOM 3516 N N . LEU B 1 191 ? 6.656 -2.211 8.758 1 96.94 191 LEU B N 1
ATOM 3517 C CA . LEU B 1 191 ? 6.102 -2.227 7.406 1 96.94 191 LEU B CA 1
ATOM 3518 C C . LEU B 1 191 ? 6.375 -0.906 6.691 1 96.94 191 LEU B C 1
ATOM 3520 O O . LEU B 1 191 ? 6.188 -0.802 5.477 1 96.94 191 LEU B O 1
ATOM 3524 N N . GLY B 1 192 ? 6.758 0.102 7.445 1 97.5 192 GLY B N 1
ATOM 3525 C CA . GLY B 1 192 ? 6.945 1.425 6.871 1 97.5 192 GLY B CA 1
ATOM 3526 C C . GLY B 1 192 ? 5.676 2.254 6.855 1 97.5 192 GLY B C 1
ATOM 3527 O O . GLY B 1 192 ? 5.617 3.297 6.203 1 97.5 192 GLY B O 1
ATOM 3528 N N . LEU B 1 193 ? 4.684 1.824 7.574 1 98.62 193 LEU B N 1
ATOM 3529 C CA . LEU B 1 193 ? 3.4 2.52 7.629 1 98.62 193 LEU B CA 1
ATOM 3530 C C . LEU B 1 193 ? 3.502 3.775 8.484 1 98.62 193 LEU B C 1
ATOM 3532 O O . LEU B 1 193 ? 2.814 4.766 8.227 1 98.62 193 LEU B O 1
ATOM 3536 N N . VAL B 1 194 ? 4.371 3.74 9.5 1 98.88 194 VAL B N 1
ATOM 3537 C CA . VAL B 1 194 ? 4.594 4.902 10.352 1 98.88 194 VAL B CA 1
ATOM 3538 C C . VAL B 1 194 ? 6.09 5.191 10.453 1 98.88 194 VAL B C 1
ATOM 3540 O O . VAL B 1 194 ? 6.914 4.309 10.211 1 98.88 194 VAL B O 1
ATOM 3543 N N . ASN B 1 195 ? 6.387 6.387 10.781 1 98.75 195 ASN B N 1
ATOM 3544 C CA . ASN B 1 195 ? 7.777 6.816 10.891 1 98.75 195 ASN B CA 1
ATOM 3545 C C . ASN B 1 195 ? 8.375 6.438 12.242 1 98.75 195 ASN B C 1
ATOM 3547 O O . ASN B 1 195 ? 9.555 6.098 12.328 1 98.75 195 ASN B O 1
ATOM 3551 N N . ARG B 1 196 ? 7.59 6.566 13.25 1 98.69 196 ARG B N 1
ATOM 3552 C CA . ARG B 1 196 ? 8 6.262 14.617 1 98.69 196 ARG B CA 1
ATOM 3553 C C . ARG B 1 196 ? 6.887 5.551 15.383 1 98.69 196 ARG B C 1
ATOM 3555 O O . ARG B 1 196 ? 5.711 5.883 15.219 1 98.69 196 ARG B O 1
ATOM 3562 N N . ALA B 1 197 ? 7.309 4.547 16.125 1 98.81 197 ALA B N 1
ATOM 3563 C CA . ALA B 1 197 ? 6.402 3.84 17.031 1 98.81 197 ALA B CA 1
ATOM 3564 C C . ALA B 1 197 ? 6.977 3.779 18.438 1 98.81 197 ALA B C 1
ATOM 3566 O O . ALA B 1 197 ? 8.164 3.502 18.625 1 98.81 197 ALA B O 1
ATOM 3567 N N . VAL B 1 198 ? 6.086 4.133 19.422 1 98.81 198 VAL B N 1
ATOM 3568 C CA . VAL B 1 198 ? 6.555 4.227 20.797 1 98.81 198 VAL B CA 1
ATOM 3569 C C . VAL B 1 198 ? 5.602 3.467 21.719 1 98.81 198 VAL B C 1
ATOM 3571 O O . VAL B 1 198 ? 4.434 3.27 21.391 1 98.81 198 VAL B O 1
ATOM 3574 N N . GLU B 1 199 ? 6.141 3.023 22.875 1 98.69 199 GLU B N 1
ATOM 3575 C CA . GLU B 1 199 ? 5.281 2.438 23.906 1 98.69 199 GLU B CA 1
ATOM 3576 C C . GLU B 1 199 ? 4.258 3.447 24.406 1 98.69 199 GLU B C 1
ATOM 3578 O O . GLU B 1 199 ? 4.59 4.609 24.641 1 98.69 199 GLU B O 1
ATOM 3583 N N . GLN B 1 200 ? 3.016 2.951 24.594 1 98.19 200 GLN B N 1
ATOM 3584 C CA . GLN B 1 200 ? 1.992 3.855 25.109 1 98.19 200 GLN B CA 1
ATOM 3585 C C . GLN B 1 200 ? 2.285 4.25 26.547 1 98.19 200 GLN B C 1
ATOM 3587 O O . GLN B 1 200 ? 2.934 3.504 27.281 1 98.19 200 GLN B O 1
ATOM 3592 N N . ASN B 1 201 ? 1.84 5.43 26.969 1 97.75 201 ASN B N 1
ATOM 3593 C CA . ASN B 1 201 ? 1.987 5.887 28.344 1 97.75 201 ASN B CA 1
ATOM 3594 C C . ASN B 1 201 ? 0.641 5.953 29.062 1 97.75 201 ASN B C 1
ATOM 3596 O O . ASN B 1 201 ? -0.394 5.625 28.469 1 97.75 201 ASN B O 1
ATOM 3600 N N . GLN B 1 202 ? 0.607 6.293 30.281 1 96.5 202 GLN B N 1
ATOM 3601 C CA . GLN B 1 202 ? -0.586 6.301 31.125 1 96.5 202 GLN B CA 1
ATOM 3602 C C . GLN B 1 202 ? -1.615 7.301 30.609 1 96.5 202 GLN B C 1
ATOM 3604 O O . GLN B 1 202 ? -2.818 7.035 30.641 1 96.5 202 GLN B O 1
ATOM 3609 N N . ALA B 1 203 ? -1.139 8.398 30.062 1 93.62 203 ALA B N 1
ATOM 3610 C CA . ALA B 1 203 ? -2.031 9.453 29.594 1 93.62 203 ALA B CA 1
ATOM 3611 C C . ALA B 1 203 ? -2.646 9.109 28.25 1 93.62 203 ALA B C 1
ATOM 3613 O O . ALA B 1 203 ? -3.604 9.758 27.812 1 93.62 203 ALA B O 1
ATOM 3614 N N . GLY B 1 204 ? -2.158 8.141 27.531 1 95.19 204 GLY B N 1
ATOM 3615 C CA . GLY B 1 204 ? -2.689 7.719 26.25 1 95.19 204 GLY B CA 1
ATOM 3616 C C . GLY B 1 204 ? -2.336 8.664 25.125 1 95.19 204 GLY B C 1
ATOM 3617 O O . GLY B 1 204 ? -3.074 8.773 24.141 1 95.19 204 GLY B O 1
ATOM 3618 N N . ASP B 1 205 ? -1.217 9.414 25.281 1 92.88 205 ASP B N 1
ATOM 3619 C CA . ASP B 1 205 ? -0.863 10.398 24.266 1 92.88 205 ASP B CA 1
AT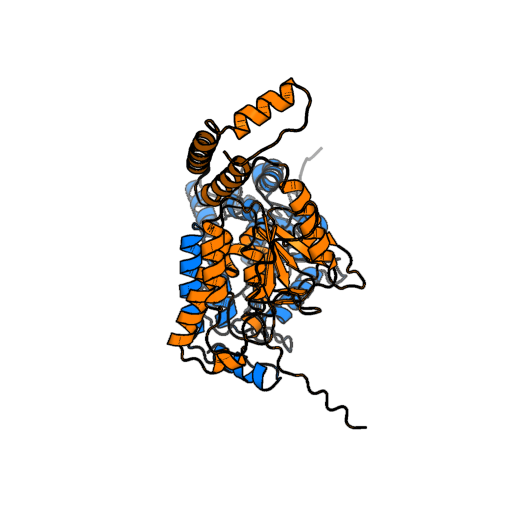OM 3620 C C . ASP B 1 205 ? 0.602 10.266 23.859 1 92.88 205 ASP B C 1
ATOM 3622 O O . ASP B 1 205 ? 1.259 11.266 23.547 1 92.88 205 ASP B O 1
ATOM 3626 N N . ALA B 1 206 ? 1.206 9.062 23.891 1 98 206 ALA B N 1
ATOM 3627 C CA . ALA B 1 206 ? 2.613 8.836 23.578 1 98 206 ALA B CA 1
ATOM 3628 C C . ALA B 1 206 ? 2.91 9.18 22.109 1 98 206 ALA B C 1
ATOM 3630 O O . ALA B 1 206 ? 3.945 9.781 21.812 1 98 206 ALA B O 1
ATOM 3631 N N . ALA B 1 207 ? 2.053 8.758 21.219 1 97.31 207 ALA B N 1
ATOM 3632 C CA . ALA B 1 207 ? 2.254 9.07 19.797 1 97.31 207 ALA B CA 1
ATOM 3633 C C . ALA B 1 207 ? 2.234 10.578 19.562 1 97.31 207 ALA B C 1
ATOM 3635 O O . ALA B 1 207 ? 3.012 11.094 18.75 1 97.31 207 ALA B O 1
ATOM 3636 N N . TYR B 1 208 ? 1.326 11.266 20.234 1 92 208 TYR B N 1
ATOM 3637 C CA . TYR B 1 208 ? 1.253 12.719 20.109 1 92 208 TYR B CA 1
ATOM 3638 C C . TYR B 1 208 ? 2.543 13.375 20.594 1 92 208 TYR B C 1
ATOM 3640 O O . TYR B 1 208 ? 3.088 14.25 19.922 1 92 208 TYR B O 1
ATOM 3648 N N . A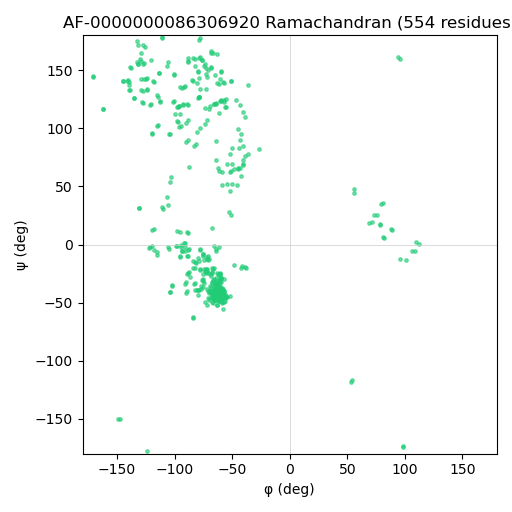RG B 1 209 ? 3.066 12.945 21.703 1 92.75 209 ARG B N 1
ATOM 3649 C CA . ARG B 1 209 ? 4.316 13.484 22.234 1 92.75 209 ARG B CA 1
ATOM 3650 C C . ARG B 1 209 ? 5.469 13.227 21.266 1 92.75 209 ARG B C 1
ATOM 3652 O O . ARG B 1 209 ? 6.312 14.102 21.047 1 92.75 209 ARG B O 1
ATOM 3659 N N . GLU B 1 210 ? 5.445 12.047 20.719 1 96.44 210 GLU B N 1
ATOM 3660 C CA . GLU B 1 210 ? 6.469 11.734 19.734 1 96.44 210 GLU B CA 1
ATOM 3661 C C . GLU B 1 210 ? 6.328 12.617 18.5 1 96.44 210 GLU B C 1
ATOM 3663 O O . GLU B 1 210 ? 7.328 13.031 17.906 1 96.44 210 GLU B O 1
ATOM 3668 N N . ALA B 1 211 ? 5.109 12.883 18.047 1 93.94 211 ALA B N 1
ATOM 3669 C CA . ALA B 1 211 ? 4.859 13.789 16.938 1 93.94 211 ALA B CA 1
ATOM 3670 C C . ALA B 1 211 ? 5.387 15.188 17.234 1 93.94 211 ALA B C 1
ATOM 3672 O O . ALA B 1 211 ? 5.945 15.852 16.359 1 93.94 211 ALA B O 1
ATOM 3673 N N . LEU B 1 212 ? 5.223 15.609 18.453 1 90.69 212 LEU B N 1
ATOM 3674 C CA . LEU B 1 212 ? 5.75 16.906 18.859 1 90.69 212 LEU B CA 1
ATOM 3675 C C . LEU B 1 212 ? 7.273 16.906 18.812 1 90.69 212 LEU B C 1
ATOM 3677 O O . LEU B 1 212 ? 7.891 17.922 18.453 1 90.69 212 LEU B O 1
ATOM 3681 N N . CYS B 1 213 ? 7.871 15.812 19.25 1 93.38 213 CYS B N 1
ATOM 3682 C CA . CYS B 1 213 ? 9.32 15.688 19.141 1 93.38 213 CYS B CA 1
ATOM 3683 C C . CYS B 1 213 ? 9.773 15.844 17.703 1 93.38 213 CYS B C 1
ATOM 3685 O O . CYS B 1 213 ? 10.727 16.578 17.422 1 93.38 213 CYS B O 1
ATOM 3687 N N . LEU B 1 214 ? 9.062 15.195 16.859 1 93.62 214 LEU B N 1
ATOM 3688 C CA . LEU B 1 214 ? 9.375 15.289 15.43 1 93.62 214 LEU B CA 1
ATOM 3689 C C . LEU B 1 214 ? 9.164 16.719 14.922 1 93.62 214 LEU B C 1
ATOM 3691 O O . LEU B 1 214 ? 9.984 17.234 14.164 1 93.62 214 LEU B O 1
ATOM 3695 N N . ALA B 1 215 ? 8.07 17.344 15.305 1 91.12 215 ALA B N 1
ATOM 3696 C CA . ALA B 1 215 ? 7.797 18.719 14.93 1 91.12 215 ALA B CA 1
ATOM 3697 C C . ALA B 1 215 ? 8.906 19.656 15.414 1 91.12 215 ALA B C 1
ATOM 3699 O O . ALA B 1 215 ? 9.32 20.562 14.688 1 91.12 215 ALA B O 1
ATOM 3700 N N . ARG B 1 216 ? 9.453 19.422 16.609 1 90.06 216 ARG B N 1
ATOM 3701 C CA . ARG B 1 216 ? 10.508 20.25 17.188 1 90.06 216 ARG B CA 1
ATOM 3702 C C . ARG B 1 216 ? 11.797 20.141 16.375 1 90.06 216 ARG B C 1
ATOM 3704 O O . ARG B 1 216 ? 12.594 21.078 16.328 1 90.06 216 ARG B O 1
ATOM 3711 N N . GLU B 1 217 ? 11.992 19 15.758 1 93.31 217 GLU B N 1
ATOM 3712 C CA . GLU B 1 217 ? 13.148 18.828 14.891 1 93.31 217 GLU B CA 1
ATOM 3713 C C . GLU B 1 217 ? 12.984 19.594 13.586 1 93.31 217 GLU B C 1
ATOM 3715 O O . GLU B 1 217 ? 13.977 20.031 12.984 1 93.31 217 GLU B O 1
ATOM 3720 N N . ILE B 1 218 ? 11.766 19.859 13.172 1 93.38 218 ILE B N 1
ATOM 3721 C CA . ILE B 1 218 ? 11.484 20.484 11.883 1 93.38 218 ILE B CA 1
ATOM 3722 C C . ILE B 1 218 ? 11.43 22 12.062 1 93.38 218 ILE B C 1
ATOM 3724 O O . ILE B 1 218 ? 11.875 22.75 11.188 1 93.38 218 ILE B O 1
ATOM 3728 N N . LEU B 1 219 ? 10.969 22.484 13.188 1 89.81 219 LEU B N 1
ATOM 3729 C CA . LEU B 1 219 ? 10.602 23.875 13.43 1 89.81 219 LEU B CA 1
ATOM 3730 C C . LEU B 1 219 ? 11.805 24.797 13.227 1 89.81 219 LEU B C 1
ATOM 3732 O O . LEU B 1 219 ? 11.664 25.891 12.688 1 89.81 219 LEU B O 1
ATOM 3736 N N . PRO B 1 220 ? 13.078 24.344 13.594 1 90.94 220 PRO B N 1
ATOM 3737 C CA . PRO B 1 220 ? 14.219 25.266 13.453 1 90.94 220 PRO B CA 1
ATOM 3738 C C . PRO B 1 220 ? 14.703 25.375 12.008 1 90.94 220 PRO B C 1
ATOM 3740 O O . PRO B 1 220 ? 15.578 26.188 11.711 1 90.94 220 PRO B O 1
ATOM 3743 N N . GLN B 1 221 ? 14.117 24.609 11.109 1 94.69 221 GLN B N 1
ATOM 3744 C CA . GLN B 1 221 ? 14.555 24.641 9.719 1 94.69 221 GLN B CA 1
ATOM 3745 C C . GLN B 1 221 ? 13.891 25.797 8.953 1 94.69 221 GLN B C 1
ATOM 3747 O O . GLN B 1 221 ? 12.914 26.375 9.422 1 94.69 221 GLN B O 1
ATOM 3752 N N . ALA B 1 222 ? 14.531 26.141 7.844 1 96.44 222 ALA B N 1
ATOM 3753 C CA . ALA B 1 222 ? 13.992 27.234 7.039 1 96.44 222 ALA B CA 1
ATOM 3754 C C . ALA B 1 222 ? 12.641 26.875 6.441 1 96.44 222 ALA B C 1
ATOM 3756 O O . ALA B 1 222 ? 12.547 25.938 5.641 1 96.44 222 ALA B O 1
ATOM 3757 N N . PRO B 1 223 ? 11.594 27.641 6.746 1 94.31 223 PRO B N 1
ATOM 3758 C CA . PRO B 1 223 ? 10.242 27.203 6.406 1 94.31 223 PRO B CA 1
ATOM 3759 C C . PRO B 1 223 ? 10 27.141 4.898 1 94.31 223 PRO B C 1
ATOM 3761 O O . PRO B 1 223 ? 9.383 26.188 4.406 1 94.31 223 PRO B O 1
ATOM 3764 N N . ILE B 1 224 ? 10.461 28.062 4.117 1 96.94 224 ILE B N 1
ATOM 3765 C CA . ILE B 1 224 ? 10.25 28.047 2.676 1 96.94 224 ILE B CA 1
ATOM 3766 C C . ILE B 1 224 ? 11.008 26.875 2.057 1 96.94 224 ILE B C 1
ATOM 3768 O O . ILE B 1 224 ? 10.5 26.203 1.164 1 96.94 224 ILE B O 1
ATOM 3772 N N . ALA B 1 225 ? 12.281 26.609 2.535 1 98.5 225 ALA B N 1
ATOM 3773 C CA . ALA B 1 225 ? 13.062 25.484 2.037 1 98.5 225 ALA B CA 1
ATOM 3774 C C . ALA B 1 225 ? 12.344 24.156 2.297 1 98.5 225 ALA B C 1
ATOM 3776 O O . ALA B 1 225 ? 12.289 23.297 1.422 1 98.5 225 ALA B O 1
ATOM 3777 N N . VAL B 1 226 ? 11.773 24.062 3.438 1 98.12 226 VAL B N 1
ATOM 3778 C CA . VAL B 1 226 ? 11.062 22.844 3.809 1 98.12 226 VAL B CA 1
ATOM 3779 C C . VAL B 1 226 ? 9.836 22.672 2.914 1 98.12 226 VAL B C 1
ATOM 3781 O O . VAL B 1 226 ? 9.586 21.578 2.4 1 98.12 226 VAL B O 1
ATOM 3784 N N . ARG B 1 227 ? 9.078 23.703 2.689 1 97.69 227 ARG B N 1
ATOM 3785 C CA . ARG B 1 227 ? 7.891 23.656 1.841 1 97.69 227 ARG B CA 1
ATOM 3786 C C . ARG B 1 227 ? 8.258 23.297 0.406 1 97.69 227 ARG B C 1
ATOM 3788 O O . ARG B 1 227 ? 7.574 22.5 -0.23 1 97.69 227 ARG B O 1
ATOM 3795 N N . MET B 1 228 ? 9.336 23.859 -0.097 1 98.38 228 MET B N 1
ATOM 3796 C CA . MET B 1 228 ? 9.75 23.594 -1.472 1 98.38 228 MET B CA 1
ATOM 3797 C C . MET B 1 228 ? 10.273 22.172 -1.616 1 98.38 228 MET B C 1
ATOM 3799 O O . MET B 1 228 ? 10.078 21.531 -2.652 1 98.38 228 MET B O 1
ATOM 3803 N N . ALA B 1 229 ? 11.008 21.766 -0.594 1 98.88 229 ALA B N 1
ATOM 3804 C CA . ALA B 1 229 ? 11.453 20.375 -0.61 1 98.88 229 ALA B CA 1
ATOM 3805 C C . ALA B 1 229 ? 10.258 19.422 -0.667 1 98.88 229 ALA B C 1
ATOM 3807 O O . ALA B 1 229 ? 10.273 18.453 -1.428 1 98.88 229 ALA B O 1
ATOM 3808 N N . LYS B 1 230 ? 9.242 19.703 0.113 1 98.56 230 LYS B N 1
ATOM 3809 C CA . LYS B 1 230 ? 8.023 18.891 0.079 1 98.56 230 LYS B CA 1
ATOM 3810 C C . LYS B 1 230 ? 7.398 18.906 -1.312 1 98.56 230 LYS B C 1
ATOM 3812 O O . LYS B 1 230 ? 7.031 17.859 -1.845 1 98.56 230 LYS B O 1
ATOM 3817 N N . GLU B 1 231 ? 7.254 20.062 -1.864 1 98.38 231 GLU B N 1
ATOM 3818 C CA . GLU B 1 231 ? 6.672 20.203 -3.197 1 98.38 231 GLU B CA 1
ATOM 3819 C C . GLU B 1 231 ? 7.477 19.422 -4.23 1 98.38 231 GLU B C 1
ATOM 3821 O O . GLU B 1 231 ? 6.902 18.703 -5.059 1 98.38 231 GLU B O 1
ATOM 3826 N N . ALA B 1 232 ? 8.805 19.547 -4.156 1 98.81 232 ALA B N 1
ATOM 3827 C CA . ALA B 1 232 ? 9.688 18.844 -5.09 1 98.81 232 ALA B CA 1
ATOM 3828 C C . ALA B 1 232 ? 9.484 17.328 -5.008 1 98.81 232 ALA B C 1
ATOM 3830 O O . ALA B 1 232 ? 9.406 16.656 -6.039 1 98.81 232 ALA B O 1
ATOM 3831 N N . MET B 1 233 ? 9.398 16.875 -3.834 1 98.62 233 MET B N 1
ATOM 3832 C CA . MET B 1 233 ? 9.227 15.43 -3.645 1 98.62 233 MET B CA 1
ATOM 3833 C C . MET B 1 233 ? 7.836 14.984 -4.09 1 98.62 233 MET B C 1
ATOM 3835 O O . MET B 1 233 ? 7.699 14.008 -4.828 1 98.62 233 MET B O 1
ATOM 3839 N N . ASN B 1 234 ? 6.82 15.695 -3.664 1 97.88 234 ASN B N 1
ATOM 3840 C CA . ASN B 1 234 ? 5.441 15.32 -3.961 1 97.88 234 ASN B CA 1
ATOM 3841 C C . ASN B 1 234 ? 5.184 15.281 -5.465 1 97.88 234 ASN B C 1
ATOM 3843 O O . ASN B 1 234 ? 4.594 14.328 -5.977 1 97.88 234 ASN B O 1
ATOM 3847 N N . ARG B 1 235 ? 5.598 16.281 -6.133 1 97.56 235 ARG B N 1
ATOM 3848 C CA . ARG B 1 235 ? 5.355 16.359 -7.57 1 97.56 235 ARG B CA 1
ATOM 3849 C C . ARG B 1 235 ? 6.352 15.492 -8.344 1 97.56 235 ARG B C 1
ATOM 3851 O O . ARG B 1 235 ? 5.988 14.836 -9.32 1 97.56 235 ARG B O 1
ATOM 3858 N N . GLY B 1 236 ? 7.598 15.578 -7.93 1 98 236 GLY B N 1
ATOM 3859 C CA . GLY B 1 236 ? 8.648 14.859 -8.633 1 98 236 GLY B CA 1
ATOM 3860 C C . GLY B 1 236 ? 8.43 13.359 -8.664 1 98 236 GLY B C 1
ATOM 3861 O O . GLY B 1 236 ? 8.773 12.695 -9.648 1 98 236 GLY B O 1
ATOM 3862 N N . MET B 1 237 ? 7.832 12.797 -7.672 1 96.69 237 MET B N 1
ATOM 3863 C CA . MET B 1 237 ? 7.641 11.352 -7.562 1 96.69 237 MET B CA 1
ATOM 3864 C C . MET B 1 237 ? 6.547 10.875 -8.508 1 96.69 237 MET B C 1
ATOM 3866 O O . MET B 1 237 ? 6.41 9.672 -8.75 1 96.69 237 MET B O 1
ATOM 3870 N N . GLU B 1 238 ? 5.758 11.773 -9.062 1 96.31 238 GLU B N 1
ATOM 3871 C CA . GLU B 1 238 ? 4.625 11.414 -9.906 1 96.31 238 GLU B CA 1
ATOM 3872 C C . GLU B 1 238 ? 5.012 11.422 -11.383 1 96.31 238 GLU B C 1
ATOM 3874 O O . GLU B 1 238 ? 4.18 11.148 -12.25 1 96.31 238 GLU B O 1
ATOM 3879 N N . VAL B 1 239 ? 6.273 11.742 -11.664 1 96.19 239 VAL B N 1
ATOM 3880 C CA . VAL B 1 239 ? 6.73 11.867 -13.039 1 96.19 239 VAL B CA 1
ATOM 3881 C C . VAL B 1 239 ? 8.039 11.109 -13.227 1 96.19 239 VAL B C 1
ATOM 3883 O O . VAL B 1 239 ? 8.555 10.508 -12.281 1 96.19 239 VAL B O 1
ATOM 3886 N N . ASP B 1 240 ? 8.492 11.062 -14.422 1 95.5 240 ASP B N 1
ATOM 3887 C CA . ASP B 1 240 ? 9.789 10.438 -14.656 1 95.5 240 ASP B CA 1
ATOM 3888 C C . ASP B 1 240 ? 10.914 11.242 -14.016 1 95.5 240 ASP B C 1
ATOM 3890 O O . ASP B 1 240 ? 10.734 12.414 -13.688 1 95.5 240 ASP B O 1
ATOM 3894 N N . ILE B 1 241 ? 12.094 10.648 -13.875 1 96.31 241 ILE B N 1
ATOM 3895 C CA . ILE B 1 241 ? 13.18 11.211 -13.086 1 96.31 241 ILE B CA 1
ATOM 3896 C C . ILE B 1 241 ? 13.68 12.5 -13.734 1 96.31 241 ILE B C 1
ATOM 3898 O O . ILE B 1 241 ? 14.047 13.453 -13.039 1 96.31 241 ILE B O 1
ATOM 3902 N N . ALA B 1 242 ? 13.734 12.555 -15.023 1 97.88 242 ALA B N 1
ATOM 3903 C CA . ALA B 1 242 ? 14.172 13.773 -15.695 1 97.88 242 ALA B CA 1
ATOM 3904 C C . ALA B 1 242 ? 13.227 14.93 -15.383 1 97.88 242 ALA B C 1
ATOM 3906 O O . ALA B 1 242 ? 13.672 16.047 -15.078 1 97.88 242 ALA B O 1
ATOM 3907 N N . SER B 1 243 ? 11.914 14.703 -15.477 1 98 243 SER B N 1
ATOM 3908 C CA . SER B 1 243 ? 10.914 15.703 -15.109 1 98 243 SER B CA 1
ATOM 3909 C C . SER B 1 243 ? 11.008 16.047 -13.625 1 98 243 SER B C 1
ATOM 3911 O O . SER B 1 243 ? 10.852 17.219 -13.242 1 98 243 SER B O 1
ATOM 3913 N N . GLY B 1 244 ? 11.281 15.047 -12.812 1 98.5 244 GLY B N 1
ATOM 3914 C CA . GLY B 1 244 ? 11.484 15.281 -11.391 1 98.5 244 GLY B CA 1
ATOM 3915 C C . GLY B 1 244 ? 12.641 16.219 -11.102 1 98.5 244 GLY B C 1
ATOM 3916 O O . GLY B 1 244 ? 12.547 17.094 -10.242 1 98.5 244 GLY B O 1
ATOM 3917 N N . MET B 1 245 ? 13.625 16.031 -11.898 1 98.62 245 MET B N 1
ATOM 3918 C CA . MET B 1 245 ? 14.789 16.891 -11.742 1 98.62 245 MET B CA 1
ATOM 3919 C C . MET B 1 245 ? 14.453 18.328 -12.156 1 98.62 245 MET B C 1
ATOM 3921 O O . MET B 1 245 ? 14.922 19.281 -11.531 1 98.62 245 MET B O 1
ATOM 3925 N N . ALA B 1 246 ? 13.727 18.438 -13.188 1 98.69 246 ALA B N 1
ATOM 3926 C CA . ALA B 1 246 ? 13.281 19.766 -13.594 1 98.69 246 ALA B CA 1
ATOM 3927 C C . ALA B 1 246 ? 12.438 20.422 -12.5 1 98.69 246 ALA B C 1
ATOM 3929 O O . ALA B 1 246 ? 12.594 21.609 -12.211 1 98.69 246 ALA B O 1
ATOM 3930 N N . ILE B 1 247 ? 11.555 19.734 -11.844 1 98.62 247 ILE B N 1
ATOM 3931 C CA . ILE B 1 247 ? 10.719 20.234 -10.75 1 98.62 247 ILE B CA 1
ATOM 3932 C C . ILE B 1 247 ? 11.602 20.641 -9.578 1 98.62 247 ILE B C 1
ATOM 3934 O O . ILE B 1 247 ? 11.406 21.719 -8.992 1 98.62 247 ILE B O 1
ATOM 3938 N N . GLU B 1 248 ? 12.547 19.797 -9.281 1 98.75 248 GLU B N 1
ATOM 3939 C CA . GLU B 1 248 ? 13.508 20.141 -8.234 1 98.75 248 GLU B CA 1
ATOM 3940 C C . GLU B 1 248 ? 14.203 21.469 -8.531 1 98.75 248 GLU B C 1
ATOM 3942 O O . GLU B 1 248 ? 14.344 22.312 -7.652 1 98.75 248 GLU B O 1
ATOM 3947 N N . GLY B 1 249 ? 14.609 21.609 -9.766 1 98.75 249 GLY B N 1
ATOM 3948 C CA . GLY B 1 249 ? 15.234 22.844 -10.172 1 98.75 249 GLY B CA 1
ATOM 3949 C C . GLY B 1 249 ? 14.328 24.062 -9.992 1 98.75 249 GLY B C 1
ATOM 3950 O O . GLY B 1 249 ? 14.773 25.109 -9.523 1 98.75 249 GLY B O 1
ATOM 3951 N N . MET B 1 250 ? 13.07 23.953 -10.359 1 98.5 250 MET B N 1
ATOM 3952 C CA . MET B 1 250 ? 12.102 25.031 -10.227 1 98.5 250 MET B CA 1
ATOM 3953 C C . MET B 1 250 ? 11.859 25.375 -8.758 1 98.5 250 MET B C 1
ATOM 3955 O O . MET B 1 250 ? 11.75 26.547 -8.398 1 98.5 250 MET B O 1
ATOM 3959 N N . CYS B 1 251 ? 11.758 24.359 -7.891 1 98.56 251 CYS B N 1
ATOM 3960 C CA . CYS B 1 251 ? 11.602 24.594 -6.461 1 98.56 251 CYS B CA 1
ATOM 3961 C C . CYS B 1 251 ? 12.836 25.25 -5.871 1 98.56 251 CYS B C 1
ATOM 3963 O O . CYS B 1 251 ? 12.727 26.172 -5.059 1 98.56 251 CYS B O 1
ATOM 3965 N N . TYR B 1 252 ? 13.977 24.781 -6.32 1 98.56 252 TYR B N 1
ATOM 3966 C CA . TYR B 1 252 ? 15.227 25.375 -5.859 1 98.56 252 TYR B CA 1
ATOM 3967 C C . TYR B 1 252 ? 15.32 26.844 -6.242 1 98.56 252 TYR B C 1
ATOM 3969 O O . TYR B 1 252 ? 15.766 27.672 -5.449 1 98.56 252 TYR B O 1
ATOM 3977 N N . ALA B 1 253 ? 14.898 27.203 -7.402 1 98.44 253 ALA B N 1
ATOM 3978 C CA . ALA B 1 253 ? 14.922 28.578 -7.891 1 98.44 253 ALA B CA 1
ATOM 3979 C C . ALA B 1 253 ? 14.102 29.5 -6.984 1 98.44 253 ALA B C 1
ATOM 3981 O O . ALA B 1 253 ? 14.43 30.672 -6.824 1 98.44 253 ALA B O 1
ATOM 3982 N N . ARG B 1 254 ? 13.086 29 -6.324 1 97.56 254 ARG B N 1
ATOM 3983 C CA . ARG B 1 254 ? 12.227 29.781 -5.441 1 97.56 254 ARG B CA 1
ATOM 3984 C C . ARG B 1 254 ? 12.906 30.031 -4.094 1 97.56 254 ARG B C 1
ATOM 3986 O O . ARG B 1 254 ? 12.57 30.984 -3.393 1 97.56 254 ARG B O 1
ATOM 3993 N N . VAL B 1 255 ? 13.883 29.188 -3.754 1 98.19 255 VAL B N 1
ATOM 3994 C CA . VAL B 1 255 ? 14.562 29.281 -2.467 1 98.19 255 VAL B CA 1
ATOM 3995 C C . VAL B 1 255 ? 15.742 30.25 -2.578 1 98.19 255 VAL B C 1
ATOM 3997 O O . VAL B 1 255 ? 16.078 30.953 -1.614 1 98.19 255 VAL B O 1
ATOM 4000 N N . ILE B 1 256 ? 16.266 30.469 -3.695 1 98.06 256 ILE B N 1
ATOM 4001 C CA . ILE B 1 256 ? 17.516 31.188 -3.928 1 98.06 256 ILE B CA 1
ATOM 4002 C C . ILE B 1 256 ? 17.375 32.625 -3.469 1 98.06 256 ILE B C 1
ATOM 4004 O O . ILE B 1 256 ? 18.234 33.156 -2.746 1 98.06 256 ILE B O 1
ATOM 4008 N N . PRO B 1 257 ? 16.312 33.344 -3.721 1 97.94 257 PRO B N 1
ATOM 4009 C CA . PRO B 1 257 ? 16.281 34.781 -3.385 1 97.94 257 PRO B CA 1
ATOM 4010 C C . PRO B 1 257 ? 15.766 35.031 -1.967 1 97.94 257 PRO B C 1
ATOM 4012 O O . PRO B 1 257 ? 15.578 36.188 -1.578 1 97.94 257 PRO B O 1
ATOM 4015 N N . THR B 1 258 ? 15.609 34 -1.111 1 97.81 258 THR B N 1
ATOM 4016 C CA . THR B 1 258 ? 15.016 34.188 0.21 1 97.81 258 THR B CA 1
ATOM 4017 C C . THR B 1 258 ? 16.031 34.75 1.189 1 97.81 258 THR B C 1
ATOM 4019 O O . THR B 1 258 ? 17.234 34.5 1.073 1 97.81 258 THR B O 1
ATOM 4022 N N . ARG B 1 259 ? 15.531 35.531 2.139 1 98.06 259 ARG B N 1
ATOM 4023 C CA . ARG B 1 259 ? 16.359 36 3.238 1 98.06 259 ARG B CA 1
ATOM 4024 C C . ARG B 1 259 ? 16.859 34.844 4.09 1 98.06 259 ARG B C 1
ATOM 4026 O O . ARG B 1 259 ? 17.969 34.875 4.617 1 98.06 259 ARG B O 1
ATOM 4033 N N . ASP B 1 260 ? 16.094 33.812 4.188 1 97.75 260 ASP B N 1
ATOM 4034 C CA . ASP B 1 260 ? 16.469 32.656 4.961 1 97.75 260 ASP B CA 1
ATOM 4035 C C . ASP B 1 260 ? 17.719 31.984 4.383 1 97.75 260 ASP B C 1
ATOM 4037 O O . ASP B 1 260 ? 18.562 31.469 5.129 1 97.75 260 ASP B O 1
ATOM 4041 N N . ARG B 1 261 ? 17.844 31.922 3.012 1 98.19 261 ARG B N 1
ATOM 4042 C CA . ARG B 1 261 ? 19.062 31.391 2.418 1 98.19 261 ARG B CA 1
ATOM 4043 C C . ARG B 1 261 ? 20.281 32.188 2.85 1 98.19 261 ARG B C 1
ATOM 4045 O O . ARG B 1 261 ? 21.297 31.625 3.248 1 98.19 261 ARG B O 1
ATOM 4052 N N . GLN B 1 262 ? 20.094 33.469 2.803 1 98.19 262 GLN B N 1
ATOM 4053 C CA . GLN B 1 262 ? 21.188 34.344 3.229 1 98.19 262 GLN B CA 1
ATOM 4054 C C . GLN B 1 262 ? 21.516 34.156 4.707 1 98.19 262 GLN B C 1
ATOM 4056 O O . GLN B 1 262 ? 22.688 34.062 5.086 1 98.19 262 GLN B O 1
ATOM 4061 N N . GLU B 1 263 ? 20.469 34.094 5.449 1 98.19 263 GLU B N 1
ATOM 4062 C CA . GLU B 1 263 ? 20.641 33.875 6.879 1 98.19 263 GLU B CA 1
ATOM 4063 C C . GLU B 1 263 ? 21.359 32.531 7.141 1 98.19 263 GLU B C 1
ATOM 4065 O O . GLU B 1 263 ? 22.219 32.469 8.008 1 98.19 263 GLU B O 1
ATOM 4070 N N . GLY B 1 264 ? 20.984 31.531 6.461 1 97.88 264 GLY B N 1
ATOM 4071 C CA . GLY B 1 264 ? 21.656 30.25 6.613 1 97.88 264 GLY B CA 1
ATOM 4072 C C . GLY B 1 264 ? 23.141 30.312 6.336 1 97.88 264 GLY B C 1
ATOM 4073 O O . GLY B 1 264 ? 23.938 29.75 7.086 1 97.88 264 GLY B O 1
ATOM 4074 N N . MET B 1 265 ? 23.516 31 5.27 1 97.62 265 MET B N 1
ATOM 4075 C CA . MET B 1 265 ? 24.938 31.172 4.918 1 97.62 265 MET B CA 1
ATOM 4076 C C . MET B 1 265 ? 25.656 32 5.969 1 97.62 265 MET B C 1
ATOM 4078 O O . MET B 1 265 ? 26.75 31.656 6.406 1 97.62 265 MET B O 1
ATOM 4082 N N . ALA B 1 266 ? 25.062 33.062 6.387 1 98.06 266 ALA B N 1
ATOM 4083 C CA . ALA B 1 266 ? 25.656 33.938 7.383 1 98.06 266 ALA B CA 1
ATOM 4084 C C . ALA B 1 266 ? 25.844 33.219 8.711 1 98.06 266 ALA B C 1
ATOM 4086 O O . ALA B 1 266 ? 26.906 33.312 9.328 1 98.06 266 ALA B O 1
ATOM 4087 N N . ALA B 1 267 ? 24.828 32.531 9.164 1 98 267 ALA B N 1
ATOM 4088 C CA . ALA B 1 267 ? 24.906 31.812 10.43 1 98 267 ALA B CA 1
ATOM 4089 C C . ALA B 1 267 ? 26.016 30.766 10.398 1 98 267 ALA B C 1
ATOM 4091 O O . ALA B 1 267 ? 26.719 30.578 11.398 1 98 267 ALA B O 1
ATOM 4092 N N . PHE B 1 268 ? 26.188 30.094 9.32 1 96.94 268 PHE B N 1
ATOM 4093 C CA . PHE B 1 268 ? 27.25 29.109 9.164 1 96.94 268 PHE B CA 1
ATOM 4094 C C . PHE B 1 268 ? 28.625 29.75 9.297 1 96.94 268 PHE B C 1
ATOM 4096 O O . PHE B 1 268 ? 29.484 29.25 10.008 1 96.94 268 PHE B O 1
ATOM 4103 N N . ILE B 1 269 ? 28.766 30.859 8.625 1 97.88 269 ILE B N 1
ATOM 4104 C CA . ILE B 1 269 ? 30.031 31.594 8.633 1 97.88 269 ILE B CA 1
ATOM 4105 C C . ILE B 1 269 ? 30.312 32.125 10.031 1 97.88 269 ILE B C 1
ATOM 4107 O O . ILE B 1 269 ? 31.453 32.031 10.508 1 97.88 269 ILE B O 1
ATOM 4111 N N . GLU B 1 270 ? 29.359 32.5 10.703 1 98.25 270 GLU B N 1
ATOM 4112 C CA . GLU B 1 270 ? 29.5 33.125 12.016 1 98.25 270 GLU B CA 1
ATOM 4113 C C . GLU B 1 270 ? 29.453 32.094 13.125 1 98.25 270 GLU B C 1
ATOM 4115 O O . GLU B 1 270 ? 29.625 32.406 14.297 1 98.25 270 GLU B O 1
ATOM 4120 N N . LYS B 1 271 ? 29.25 30.781 12.75 1 97.69 271 LYS B N 1
ATOM 4121 C CA . LYS B 1 271 ? 29.188 29.672 13.688 1 97.69 271 LYS B CA 1
ATOM 4122 C C . LYS B 1 271 ? 28.125 29.906 14.758 1 97.69 271 LYS B C 1
ATOM 4124 O O . LYS B 1 271 ? 28.406 29.766 15.953 1 97.69 271 LYS B O 1
ATOM 4129 N N . ARG B 1 272 ? 26.938 30.375 14.305 1 97.56 272 ARG B N 1
ATOM 4130 C CA . ARG B 1 272 ? 25.766 30.531 15.172 1 97.56 272 ARG B CA 1
ATOM 4131 C C . ARG B 1 272 ? 24.562 29.797 14.602 1 97.56 272 ARG B C 1
ATOM 4133 O O . ARG B 1 272 ? 24.578 29.359 13.453 1 97.56 272 ARG B O 1
ATOM 4140 N N . LYS B 1 273 ? 23.578 29.766 15.516 1 96.44 273 LYS B N 1
ATOM 4141 C CA . LYS B 1 273 ? 22.344 29.156 15.039 1 96.44 273 LYS B CA 1
ATOM 4142 C C . LYS B 1 273 ? 21.562 30.141 14.148 1 96.44 273 LYS B C 1
ATOM 4144 O O . LYS B 1 273 ? 21.438 31.312 14.477 1 96.44 273 LYS B O 1
ATOM 4149 N N . PRO B 1 274 ? 21.094 29.656 13.023 1 97.19 274 PRO B N 1
ATOM 4150 C CA . PRO B 1 274 ? 20.297 30.531 12.156 1 97.19 274 PRO B CA 1
ATOM 4151 C C . PRO B 1 274 ? 18.922 30.844 12.742 1 97.19 274 PRO B C 1
ATOM 4153 O O . PRO B 1 274 ? 18.391 30.047 13.531 1 97.19 274 PRO B O 1
ATOM 4156 N N . ARG B 1 275 ? 18.422 32.031 12.383 1 94.88 275 ARG B N 1
ATOM 4157 C CA . ARG B 1 275 ? 17.047 32.406 12.664 1 94.88 275 ARG B CA 1
ATOM 4158 C C . ARG B 1 275 ? 16.25 32.594 11.375 1 94.88 275 ARG B C 1
ATOM 4160 O O . ARG B 1 275 ? 16.281 33.688 10.766 1 94.88 275 ARG B O 1
ATOM 4167 N N . TYR B 1 276 ? 15.484 31.609 11.094 1 95.06 276 TYR B N 1
ATOM 4168 C CA . TYR B 1 276 ? 14.727 31.641 9.844 1 95.06 276 TYR B CA 1
ATOM 4169 C C . TYR B 1 276 ? 13.344 32.25 10.062 1 95.06 276 TYR B C 1
ATOM 4171 O O . TYR B 1 276 ? 12.641 31.891 11 1 95.06 276 TYR B O 1
ATOM 4179 N N . THR B 1 277 ? 12.914 33.156 9.148 1 91.69 277 THR B N 1
ATOM 4180 C CA . THR B 1 277 ? 11.672 33.906 9.32 1 91.69 277 THR B CA 1
ATOM 4181 C C . THR B 1 277 ? 10.664 33.531 8.242 1 91.69 277 THR B C 1
ATOM 4183 O O . THR B 1 277 ? 9.484 33.875 8.336 1 91.69 277 THR B O 1
ATOM 4186 N N . GLY B 1 278 ? 11.102 32.781 7.258 1 92.81 278 GLY B N 1
ATOM 4187 C CA . GLY B 1 278 ? 10.203 32.406 6.176 1 92.81 278 GLY B CA 1
ATOM 4188 C C . GLY B 1 278 ? 10.047 33.5 5.133 1 92.81 278 GLY B C 1
ATOM 4189 O O . GLY B 1 278 ? 8.945 33.719 4.605 1 92.81 278 GLY B O 1
ATOM 4190 N N . GLU B 1 279 ? 11.219 34.219 4.914 1 92.25 279 GLU B N 1
ATOM 4191 C CA . GLU B 1 279 ? 11.219 35.312 3.938 1 92.25 279 GLU B CA 1
ATOM 4192 C C . GLU B 1 279 ? 12.375 35.156 2.947 1 92.25 279 GLU B C 1
ATOM 4194 O O . GLU B 1 279 ? 13.414 34.594 3.283 1 92.25 279 GLU B O 1
#

Nearest PDB structures (foldseek):
  2zqq-assembly1_A  TM=9.541E-01  e=2.451E-33  Homo sapiens
  2zqq-assembly1_F  TM=9.518E-01  e=2.224E-31  Homo sapiens
  3kqf-assembly1_B  TM=9.321E-01  e=1.601E-26  Bacillus anthracis
  5jbx-assembly1_C  TM=9.137E-01  e=1.825E-24  Myxococcus xanthus DK 1622
  5z7r-assembly1_A  TM=9.044E-01  e=2.333E-22  Clostridium acetobutylicum ATCC 824

Radius of gyration: 25.94 Å; Cα contacts (8 Å, |Δi|>4): 1214; chains: 2; bounding box: 68×73×69 Å

Solvent-accessible surface area (backbone atoms only — not comparable to full-atom values): 27601 Å² total; per-residue (Å²): 133,88,78,74,70,77,71,72,72,54,61,19,32,60,4,58,36,68,45,77,38,70,43,78,50,83,89,40,78,35,34,38,40,35,37,19,48,54,79,73,49,77,48,94,56,64,67,48,70,61,46,56,51,47,52,55,50,53,60,70,39,85,72,49,52,34,37,38,42,36,38,74,47,85,62,30,29,13,44,13,74,46,62,75,64,56,68,71,44,50,72,68,52,47,53,51,39,41,50,50,40,25,50,48,27,51,53,56,52,62,38,56,43,56,31,31,22,18,28,37,10,30,17,22,34,58,22,33,21,48,37,62,27,31,55,33,28,22,18,6,39,77,12,39,37,24,48,33,28,46,78,72,81,46,64,64,62,35,50,33,72,58,46,41,29,65,46,42,34,58,71,54,33,48,51,35,39,74,67,26,47,67,40,35,14,58,57,27,37,76,47,42,67,27,77,41,54,40,72,62,48,94,86,56,45,37,7,43,53,49,39,49,53,52,45,61,48,30,62,72,24,17,49,58,18,38,27,32,40,47,49,23,32,64,57,17,73,76,46,34,66,69,60,14,46,52,42,26,48,56,36,46,60,67,31,59,81,27,55,23,25,52,37,20,34,49,18,58,74,67,72,46,82,58,79,57,81,62,70,138,85,83,75,75,78,78,72,82,76,65,22,29,58,18,57,13,68,48,76,40,67,44,80,49,84,87,37,76,34,31,38,36,33,36,18,50,54,81,75,49,80,51,95,59,65,67,47,68,58,50,55,50,46,52,56,51,53,60,71,39,85,72,47,54,34,36,38,41,38,37,73,45,86,63,30,35,13,54,12,76,37,52,74,64,56,63,71,44,50,65,68,51,49,52,52,37,40,51,50,40,24,50,49,26,51,52,56,51,62,36,54,43,56,30,31,22,19,28,37,10,30,16,23,35,56,22,33,22,48,36,61,26,30,77,36,31,22,17,5,39,75,10,39,36,25,48,32,29,14,67,40,18,30,46,58,51,35,46,34,47,53,46,41,31,74,49,42,30,53,47,55,31,48,51,33,39,44,42,26,48,67,40,34,14,60,56,27,37,76,47,43,68,25,77,42,54,41,72,64,49,93,86,56,48,38,7,45,54,50,38,48,53,53,46,56,69,52,64,75,47,47,49,57,57,52,26,31,51,47,50,23,51,63,55,20,72,50,49,57,68,70,58,18,49,52,41,38,49,57,36,49,60,68,41,64,82,26,54,32,51,51,37,48,54,49,18,59,74,68,72,48,83,58,81,54,80,60,68

Secondary structure (DSSP, 8-state):
----------------EEEEEE---TT-TTEEEEEE-SGGGGSS-SSPHHHHHHHHHHHH-TT--EEEEEE-STTEEE----HHHHHTS-HHHHHHHHHHHHHHHHHHHT-SS-EEEEESSEEETHHHHHHHHSSEEEEETT-EEE-GGGGGT----SSHHHHHHHHH-HHHHHHHHHHT--EEHHHHHHHTS-SEEE---TTS-HHHHHHHHHHHHHTTS-HHHHHHHHHHHHHHTTS-HHHHHHHHHHHHHHHTT-HHHHHHHHHHHHTS-------/---------------B----EE--STT-TTEEEEEEBSGGGGSS-SSPHHHHHHHHHHHH-TT--EEEEEE-STTEEE----HHHHHTS-HHHHHHHHHHHHHHHHHHHT-SS-EEEEESSEEETHHHHHHHHSSEEEEETT-EEE-GGGGGT----SSHHHHHHHHH-HHHHHHHHHHT--B-HHHHHHHTS-SEEE---TTS-HHHHHHHHHHHHHTTS-HHHHHHHHHHHHHHTTS-HHHHHHHHHHHHHHHTT-HHHHHHHHHHHHTS-------